Protein AF-A0A6J4MR80-F1 (afdb_monomer_lite)

Foldseek 3Di:
DCVLVVVLVVLVVVDDDPFKKKKKWAAQVLADPVLVVLLVVVDPDWDKWKWWKQWDWDDPPFTKIWIWIQTPVRDIFIKIKTWPDWDDPPQDRIIITMTGIDGDPVCVVVRVPGGIWMKMKTWDFDCPDPVRFTKIWIWMDTPNGGIITMTMGPDDPDSPCPSVVSVVVVQVSSCSSLVEPDRCGPVNVVVVVCQQDDDQPQDHLVVVRFADADFDFPVNVQVCQVCLVQKKKFFAFPAFKWKWWAFQQWTWIAGSVRDIYTFAGAPDGAQTWIFTFGDDPQETATAFTQDHNNHGPLQAFRVVRLVVVVVVVVRRHGPDPRYHYDHGDMDGDNFPLVVLVVVVVNVVVGRGFWMKMDGRRHGRRDHIYTAGQWQKWKWFQDLVRWTAAQVGDTDPWAEDDDPNPRGGIWIWTQDPLVRYTYTDGHCPVDPGTHHPVSVCCSHPRGDHSCQSVCAQVVLLVVLVLVVVLVVLVVLVQAQFEEEEEQCFLPPCLVSNLRYQAYEYEHQDPVRVVNNVVVHDPSRVVRYDYDNDHLLPDPLVPPPAAGAEYEAEANVQPDDPSSLVSVLCNLQPRHDQWHKYKYKYQAADDADDDPAWGWAAPDPFKIWIDGHNDPSHTDITGHDHVVVVQVSCVVSQKHWDDWAQQQPRSSHHPVSSVVSRRMIIIMITGDNPDDDPPPDD

pLDDT: mean 83.56, std 14.09, range [34.56, 98.44]

Radius of gyration: 38.75 Å; chains: 1; bounding box: 80×58×126 Å

Structure (mmCIF, N/CA/C/O backbone):
data_AF-A0A6J4MR80-F1
#
_entry.id   AF-A0A6J4MR80-F1
#
loop_
_atom_site.group_PDB
_atom_site.id
_atom_site.type_symbol
_atom_site.label_atom_id
_atom_site.label_alt_id
_atom_site.label_comp_id
_atom_site.label_asym_id
_atom_site.label_entity_id
_atom_site.label_seq_id
_atom_site.pdbx_PDB_ins_code
_atom_site.Cartn_x
_atom_site.Cartn_y
_atom_site.Cartn_z
_atom_site.occupancy
_atom_site.B_iso_or_equiv
_atom_site.auth_seq_id
_atom_site.auth_comp_id
_atom_site.auth_asym_id
_atom_site.auth_atom_id
_atom_site.pdbx_PDB_model_num
ATOM 1 N N . MET A 1 1 ? 37.448 -6.974 -33.961 1.00 43.88 1 MET A N 1
ATOM 2 C CA . MET A 1 1 ? 37.572 -6.321 -35.279 1.00 43.88 1 MET A CA 1
ATOM 3 C C . MET A 1 1 ? 38.840 -6.789 -35.969 1.00 43.88 1 MET A C 1
ATOM 5 O O . MET A 1 1 ? 38.703 -7.450 -36.985 1.00 43.88 1 MET A O 1
ATOM 9 N N . ASP A 1 2 ? 40.016 -6.611 -35.363 1.00 49.44 2 ASP A N 1
ATOM 10 C CA . ASP A 1 2 ? 41.302 -7.101 -35.902 1.00 49.44 2 ASP A CA 1
ATOM 11 C C . ASP A 1 2 ? 41.327 -8.609 -36.181 1.00 49.44 2 ASP A C 1
ATOM 13 O O . ASP A 1 2 ? 41.916 -9.046 -37.159 1.00 49.44 2 ASP A O 1
ATOM 17 N N . GLU A 1 3 ? 40.622 -9.414 -35.380 1.00 52.59 3 GLU A N 1
ATOM 18 C CA . GLU A 1 3 ? 40.513 -10.859 -35.613 1.00 52.59 3 GLU A CA 1
ATOM 19 C C . GLU A 1 3 ? 39.667 -11.195 -36.852 1.00 52.59 3 GLU A C 1
ATOM 21 O O . GLU A 1 3 ? 40.043 -12.067 -37.625 1.00 52.59 3 GLU A O 1
ATOM 26 N N . VAL A 1 4 ? 38.559 -10.483 -37.096 1.00 51.41 4 VAL A N 1
ATOM 27 C CA . VAL A 1 4 ? 37.705 -10.690 -38.285 1.00 51.41 4 VAL A CA 1
ATOM 28 C C . VAL A 1 4 ? 38.385 -10.143 -39.529 1.00 51.41 4 VAL A C 1
ATOM 30 O O . VAL A 1 4 ? 38.424 -10.826 -40.546 1.00 51.41 4 VAL A O 1
ATOM 33 N N . VAL A 1 5 ? 38.947 -8.937 -39.435 1.00 55.81 5 VAL A N 1
ATOM 34 C CA . VAL A 1 5 ? 39.712 -8.298 -40.509 1.00 55.81 5 VAL A CA 1
ATOM 35 C C . VAL A 1 5 ? 40.912 -9.167 -40.872 1.00 55.81 5 VAL A C 1
ATOM 37 O O . VAL A 1 5 ? 41.018 -9.595 -42.016 1.00 55.81 5 VAL A O 1
ATOM 40 N N . GLY A 1 6 ? 41.718 -9.555 -39.882 1.00 61.16 6 GLY A N 1
ATOM 41 C CA . GLY A 1 6 ? 42.862 -10.442 -40.066 1.00 61.16 6 GLY A CA 1
ATOM 42 C C . GLY A 1 6 ? 42.471 -11.835 -40.561 1.00 61.16 6 GLY A C 1
ATOM 43 O O . GLY A 1 6 ? 43.192 -12.423 -41.362 1.00 61.16 6 GLY A O 1
ATOM 44 N N . THR A 1 7 ? 41.307 -12.359 -40.166 1.00 59.69 7 THR A N 1
ATOM 45 C CA . THR A 1 7 ? 40.772 -13.612 -40.719 1.00 59.69 7 THR A CA 1
ATOM 46 C C . THR A 1 7 ? 40.407 -13.444 -42.188 1.00 59.69 7 THR A C 1
ATOM 48 O O . THR A 1 7 ? 40.854 -14.233 -43.012 1.00 59.69 7 THR A O 1
ATOM 51 N N . VAL A 1 8 ? 39.631 -12.422 -42.554 1.00 58.16 8 VAL A N 1
ATOM 52 C CA . VAL A 1 8 ? 39.236 -12.181 -43.948 1.00 58.16 8 VAL A CA 1
ATOM 53 C C . VAL A 1 8 ? 40.472 -11.944 -44.819 1.00 58.16 8 VAL A C 1
ATOM 55 O O . VAL A 1 8 ? 40.589 -12.568 -45.868 1.00 58.16 8 VAL A O 1
ATOM 58 N N . GLU A 1 9 ? 41.435 -11.138 -44.370 1.00 64.94 9 GLU A N 1
ATOM 59 C CA . GLU A 1 9 ? 42.712 -10.909 -45.062 1.00 64.94 9 GLU A CA 1
ATOM 60 C C . GLU A 1 9 ? 43.515 -12.204 -45.237 1.00 64.94 9 GLU A C 1
ATOM 62 O O . GLU A 1 9 ? 43.942 -12.530 -46.349 1.00 64.94 9 GLU A O 1
ATOM 67 N N . LYS A 1 10 ? 43.651 -13.001 -44.168 1.00 65.88 10 LYS A N 1
ATOM 68 C CA . LYS A 1 10 ? 44.294 -14.321 -44.207 1.00 65.88 10 LYS A CA 1
ATOM 69 C C . LYS A 1 10 ? 43.620 -15.238 -45.227 1.00 65.88 10 LYS A C 1
ATOM 71 O O . LYS A 1 10 ? 44.313 -15.900 -45.996 1.00 65.88 10 LYS A O 1
ATOM 76 N N . LEU A 1 11 ? 42.290 -15.274 -45.270 1.00 62.19 11 LEU A N 1
ATOM 77 C CA . LEU A 1 11 ? 41.544 -16.127 -46.198 1.00 62.19 11 LEU A CA 1
ATOM 78 C C . LEU A 1 11 ? 41.623 -15.639 -47.651 1.00 62.19 11 LEU A C 1
ATOM 80 O O . LEU A 1 11 ? 41.742 -16.456 -48.564 1.00 62.19 11 LEU A O 1
ATOM 84 N N . LEU A 1 12 ? 41.606 -14.324 -47.870 1.00 61.97 12 LEU A N 1
ATOM 85 C CA . LEU A 1 12 ? 41.727 -13.717 -49.195 1.00 61.97 12 LEU A CA 1
ATOM 86 C C . LEU A 1 12 ? 43.124 -13.898 -49.795 1.00 61.97 12 LEU A C 1
ATOM 88 O O . LEU A 1 12 ? 43.235 -14.167 -50.989 1.00 61.97 12 LEU A O 1
ATOM 92 N N . SER A 1 13 ? 44.177 -13.842 -48.972 1.00 64.25 13 SER A N 1
ATOM 93 C CA . SER A 1 13 ? 45.563 -14.063 -49.415 1.00 64.25 13 SER A CA 1
ATOM 94 C C . SER A 1 13 ? 45.820 -15.462 -50.004 1.00 64.25 13 SER A C 1
ATOM 96 O O . SER A 1 13 ? 46.806 -15.668 -50.708 1.00 64.25 13 SER A O 1
ATOM 98 N N . ALA A 1 14 ? 44.925 -16.425 -49.754 1.00 58.81 14 ALA A N 1
ATOM 99 C CA . ALA A 1 14 ? 45.050 -17.810 -50.201 1.00 58.81 14 ALA A CA 1
ATOM 100 C C . ALA A 1 14 ? 44.341 -18.118 -51.540 1.00 58.81 14 ALA A C 1
ATOM 102 O O . ALA A 1 14 ? 44.339 -19.276 -51.969 1.00 58.81 14 ALA A O 1
ATOM 103 N N . CYS A 1 15 ? 43.713 -17.131 -52.193 1.00 59.44 15 CYS A N 1
ATOM 104 C CA . CYS A 1 15 ? 42.754 -17.365 -53.281 1.00 59.44 15 CYS A CA 1
ATOM 105 C C . CYS A 1 15 ? 42.981 -16.445 -54.507 1.00 59.44 15 CYS A C 1
ATOM 107 O O . CYS A 1 15 ? 43.544 -15.362 -54.377 1.00 59.44 15 CYS A O 1
ATOM 109 N N . ARG A 1 16 ? 42.537 -16.858 -55.712 1.00 60.25 16 ARG A N 1
ATOM 110 C CA . ARG A 1 16 ? 42.601 -16.028 -56.940 1.00 60.25 16 ARG A CA 1
ATOM 111 C C . ARG A 1 16 ? 41.398 -15.071 -57.024 1.00 60.25 16 ARG A C 1
ATOM 113 O O . ARG A 1 16 ? 40.293 -15.561 -56.824 1.00 60.25 16 ARG A O 1
ATOM 120 N N . PRO A 1 17 ? 41.566 -13.768 -57.327 1.00 59.31 17 PRO A N 1
ATOM 121 C CA . PRO A 1 17 ? 40.565 -12.728 -57.032 1.00 59.31 17 PRO A CA 1
ATOM 122 C C . PRO A 1 17 ? 39.219 -12.864 -57.757 1.00 59.31 17 PRO A C 1
ATOM 124 O O . PRO A 1 17 ? 38.212 -12.378 -57.246 1.00 59.31 17 PRO A O 1
ATOM 127 N N . ASP A 1 18 ? 39.222 -13.522 -58.912 1.00 58.84 18 ASP A N 1
ATOM 128 C CA . ASP A 1 18 ? 38.226 -13.331 -59.972 1.00 58.84 18 ASP A CA 1
ATOM 129 C C . ASP A 1 18 ? 36.971 -14.217 -59.809 1.00 58.84 18 ASP A C 1
ATOM 131 O O . ASP A 1 18 ? 35.992 -14.041 -60.525 1.00 58.84 18 ASP A O 1
ATOM 135 N N . GLU A 1 19 ? 36.980 -15.165 -58.862 1.00 61.28 19 GLU A N 1
ATOM 136 C CA . GLU A 1 19 ? 35.900 -16.156 -58.664 1.00 61.28 19 GLU A CA 1
ATOM 137 C C . GLU A 1 19 ? 35.517 -16.354 -57.179 1.00 61.28 19 GLU A C 1
ATOM 139 O O . GLU A 1 19 ? 34.825 -17.309 -56.822 1.00 61.28 19 GLU A O 1
ATOM 144 N N . ILE A 1 20 ? 35.996 -15.487 -56.277 1.00 66.25 20 ILE A N 1
ATOM 145 C CA . ILE A 1 20 ? 35.790 -15.644 -54.828 1.00 66.25 20 ILE A CA 1
ATOM 146 C C . ILE A 1 20 ? 34.545 -14.893 -54.372 1.00 66.25 20 ILE A C 1
ATOM 148 O O . ILE A 1 20 ? 34.457 -13.673 -54.494 1.00 66.25 20 ILE A O 1
ATOM 152 N N . GLU A 1 21 ? 33.660 -15.617 -53.702 1.00 70.38 21 GLU A N 1
ATOM 153 C CA . GLU A 1 21 ? 32.557 -15.076 -52.924 1.00 70.38 21 GLU A CA 1
ATOM 154 C C . GLU A 1 21 ? 32.935 -15.081 -51.433 1.00 70.38 21 GLU A C 1
ATOM 156 O O . GLU A 1 21 ? 33.356 -16.107 -50.880 1.00 70.38 21 GLU A O 1
ATOM 161 N N . VAL A 1 22 ? 32.785 -13.932 -50.770 1.00 67.50 22 VAL A N 1
ATOM 162 C CA . VAL A 1 22 ? 32.904 -13.825 -49.310 1.00 67.50 22 VAL A CA 1
ATOM 163 C C . VAL A 1 22 ? 31.509 -13.595 -48.741 1.00 67.50 22 VAL A C 1
ATOM 165 O O . VAL A 1 22 ? 30.876 -12.580 -49.030 1.00 67.50 22 VAL A O 1
ATOM 168 N N . GLU A 1 23 ? 31.036 -14.539 -47.929 1.00 73.38 23 GLU A N 1
ATOM 169 C CA . GLU A 1 23 ? 29.718 -14.492 -47.295 1.00 73.38 23 GLU A CA 1
ATOM 170 C C . GLU A 1 23 ? 29.878 -14.498 -45.761 1.00 73.38 23 GLU A C 1
ATOM 172 O O . GLU A 1 23 ? 30.603 -15.314 -45.183 1.00 73.38 23 GLU A O 1
ATOM 177 N N . ALA A 1 24 ? 29.187 -13.597 -45.069 1.00 69.88 24 ALA A N 1
ATOM 178 C CA . ALA A 1 24 ? 29.045 -13.630 -43.619 1.00 69.88 24 ALA A CA 1
ATOM 179 C C . ALA A 1 24 ? 27.666 -14.199 -43.270 1.00 69.88 24 ALA A C 1
ATOM 181 O O . ALA A 1 24 ? 26.627 -13.621 -43.588 1.00 69.88 24 ALA A O 1
ATOM 182 N N . ARG A 1 25 ? 27.644 -15.362 -42.616 1.00 73.81 25 ARG A N 1
ATOM 183 C CA . ARG A 1 25 ? 26.408 -16.051 -42.228 1.00 73.81 25 ARG A CA 1
ATOM 184 C C . ARG A 1 25 ? 26.051 -15.759 -40.789 1.00 73.81 25 ARG A C 1
ATOM 186 O O . ARG A 1 25 ? 26.808 -16.139 -39.899 1.00 73.81 25 ARG A O 1
ATOM 193 N N . ILE A 1 26 ? 24.880 -15.186 -40.543 1.00 69.25 26 ILE A N 1
ATOM 194 C CA . ILE A 1 26 ? 24.413 -14.912 -39.180 1.00 69.25 26 ILE A CA 1
ATOM 195 C C . ILE A 1 26 ? 23.943 -16.220 -38.521 1.00 69.25 26 ILE A C 1
ATOM 197 O O . ILE A 1 26 ? 23.293 -17.069 -39.140 1.00 69.25 26 ILE A O 1
ATOM 201 N N . ARG A 1 27 ? 24.319 -16.427 -37.256 1.00 64.75 27 ARG A N 1
ATOM 202 C CA . ARG A 1 27 ? 24.007 -17.629 -36.477 1.00 64.75 27 ARG A CA 1
ATOM 203 C C . ARG A 1 27 ? 22.501 -17.713 -36.225 1.00 64.75 27 ARG A C 1
ATOM 205 O O . ARG A 1 27 ? 21.859 -16.744 -35.831 1.00 64.75 27 ARG A O 1
ATOM 212 N N . ARG A 1 28 ? 21.957 -18.927 -36.360 1.00 57.53 28 ARG A N 1
ATOM 213 C CA . ARG A 1 28 ? 20.517 -19.235 -36.235 1.00 57.53 28 ARG A CA 1
ATOM 214 C C . ARG A 1 28 ? 19.854 -18.724 -34.950 1.00 57.53 28 ARG A C 1
ATOM 216 O O . ARG A 1 28 ? 18.671 -18.426 -34.981 1.00 57.53 28 ARG A O 1
ATOM 223 N N . GLN A 1 29 ? 20.593 -18.618 -33.845 1.00 53.53 29 GLN A N 1
ATOM 224 C CA . GLN A 1 29 ? 20.058 -18.193 -32.543 1.00 53.53 29 GLN A CA 1
ATOM 225 C C . GLN A 1 29 ? 19.504 -16.756 -32.540 1.00 53.53 29 GLN A C 1
ATOM 227 O O . GLN A 1 29 ? 18.705 -16.436 -31.669 1.00 53.53 29 GLN A O 1
ATOM 232 N N . LEU A 1 30 ? 19.891 -15.916 -33.509 1.00 50.91 30 LEU A N 1
ATOM 233 C CA . LEU A 1 30 ? 19.404 -14.537 -33.649 1.00 50.91 30 LEU A CA 1
ATOM 234 C C . LEU A 1 30 ? 18.280 -14.368 -34.680 1.00 50.91 30 LEU A C 1
ATOM 236 O O . LEU A 1 30 ? 17.745 -13.276 -34.836 1.00 50.91 30 LEU A O 1
ATOM 240 N N . ILE A 1 31 ? 17.936 -15.419 -35.426 1.00 59.09 31 ILE A N 1
ATOM 241 C CA . ILE A 1 31 ? 17.051 -15.305 -36.586 1.00 59.09 31 ILE A CA 1
ATOM 242 C C . ILE A 1 31 ? 15.666 -15.824 -36.196 1.00 59.09 31 ILE A C 1
ATOM 244 O O . ILE A 1 31 ? 15.350 -16.998 -36.386 1.00 59.09 31 ILE A O 1
ATOM 248 N N . SER A 1 32 ? 14.839 -14.941 -35.631 1.00 62.91 32 SER A N 1
ATOM 249 C CA . SER A 1 32 ? 13.414 -15.213 -35.414 1.00 62.91 32 SER A CA 1
ATOM 250 C C . SER A 1 32 ? 12.581 -14.783 -36.628 1.00 62.91 32 SER A C 1
ATOM 252 O O . SER A 1 32 ? 12.984 -13.907 -37.394 1.00 62.91 32 SER A O 1
ATOM 254 N N . ARG A 1 33 ? 11.385 -15.362 -36.804 1.00 65.31 33 ARG A N 1
ATOM 255 C CA . ARG A 1 33 ? 10.450 -14.934 -37.863 1.00 65.31 33 ARG A CA 1
ATOM 256 C C . ARG A 1 33 ? 10.108 -13.443 -37.755 1.00 65.31 33 ARG A C 1
ATOM 258 O O . ARG A 1 33 ? 10.021 -12.774 -38.777 1.00 65.31 33 ARG A O 1
ATOM 265 N N . HIS A 1 34 ? 9.953 -12.939 -36.531 1.00 63.25 34 HIS A N 1
ATOM 266 C CA . HIS A 1 34 ? 9.674 -11.530 -36.262 1.00 63.25 34 HIS A CA 1
ATOM 267 C C . HIS A 1 34 ? 10.860 -10.636 -36.657 1.00 63.25 34 HIS A C 1
ATOM 269 O O . HIS A 1 34 ? 10.690 -9.695 -37.423 1.00 63.25 34 HIS A O 1
ATOM 275 N N . SER A 1 35 ? 12.075 -11.007 -36.247 1.00 60.16 35 SER A N 1
ATOM 276 C CA . SER A 1 35 ? 13.326 -10.327 -36.613 1.00 60.16 35 SER A CA 1
ATOM 277 C C . SER A 1 35 ? 13.523 -10.223 -38.126 1.00 60.16 35 SER A C 1
ATOM 279 O O . SER A 1 35 ? 13.958 -9.198 -38.637 1.00 60.16 35 SER A O 1
ATOM 281 N N . VAL A 1 36 ? 13.186 -11.284 -38.864 1.00 67.00 36 VAL A N 1
ATOM 282 C CA . VAL A 1 36 ? 13.287 -11.295 -40.329 1.00 67.00 36 VAL A CA 1
ATOM 283 C C . VAL A 1 36 ? 12.242 -10.388 -40.976 1.00 67.00 36 VAL A C 1
ATOM 285 O O . VAL A 1 36 ? 12.546 -9.731 -41.965 1.00 67.00 36 VAL A O 1
ATOM 288 N N . GLN A 1 37 ? 11.027 -10.321 -40.430 1.00 69.62 37 GLN A N 1
ATOM 289 C CA . GLN A 1 37 ? 10.005 -9.392 -40.918 1.00 69.62 37 GLN A CA 1
ATOM 290 C C . GLN A 1 37 ? 10.412 -7.935 -40.693 1.00 69.62 37 GLN A C 1
ATOM 292 O O . GLN A 1 37 ? 10.222 -7.124 -41.594 1.00 69.62 37 GLN A O 1
ATOM 297 N N . LEU A 1 38 ? 11.026 -7.626 -39.546 1.00 64.88 38 LEU A N 1
ATOM 298 C CA . LEU A 1 38 ? 11.622 -6.313 -39.291 1.00 64.88 38 LEU A CA 1
ATOM 299 C C . LEU A 1 38 ? 12.749 -6.018 -40.284 1.00 64.88 38 LEU A C 1
ATOM 301 O O . LEU A 1 38 ? 12.765 -4.945 -40.870 1.00 64.88 38 LEU A O 1
ATOM 305 N N . LEU A 1 39 ? 13.628 -6.989 -40.558 1.00 68.88 39 LEU A N 1
ATOM 306 C CA . LEU A 1 39 ? 14.696 -6.835 -41.550 1.00 68.88 39 LEU A CA 1
ATOM 307 C C . LEU A 1 39 ? 14.170 -6.563 -42.959 1.00 68.88 39 LEU A C 1
ATOM 309 O O . LEU A 1 39 ? 14.688 -5.692 -43.646 1.00 68.88 39 LEU A O 1
ATOM 313 N N . ILE A 1 40 ? 13.142 -7.288 -43.390 1.00 74.50 40 ILE A N 1
ATOM 314 C CA . ILE A 1 40 ? 12.524 -7.061 -44.698 1.00 74.50 40 ILE A CA 1
ATOM 315 C C . ILE A 1 40 ? 11.824 -5.693 -44.724 1.00 74.50 40 ILE A C 1
ATOM 317 O O . ILE A 1 40 ? 11.925 -4.994 -45.724 1.00 74.50 40 ILE A O 1
ATOM 321 N N . GLY A 1 41 ? 11.160 -5.289 -43.636 1.00 67.62 41 GLY A N 1
ATOM 322 C CA . GLY A 1 41 ? 10.451 -4.009 -43.540 1.00 67.62 41 GLY A CA 1
ATOM 323 C C . GLY A 1 41 ? 11.350 -2.777 -43.388 1.00 67.62 41 GLY A C 1
ATOM 324 O O . GLY A 1 41 ? 10.974 -1.705 -43.845 1.00 67.62 41 GLY A O 1
ATOM 325 N N . ALA A 1 42 ? 12.540 -2.915 -42.798 1.00 62.56 42 ALA A N 1
ATOM 326 C CA . ALA A 1 42 ? 13.495 -1.817 -42.597 1.00 62.56 42 ALA A CA 1
ATOM 327 C C . ALA A 1 42 ? 14.157 -1.334 -43.899 1.00 62.56 42 ALA A C 1
ATOM 329 O O . ALA A 1 42 ? 14.865 -0.328 -43.917 1.00 62.56 42 ALA A O 1
ATOM 330 N N . PHE A 1 43 ? 13.967 -2.076 -44.987 1.00 63.59 43 PHE A N 1
ATOM 331 C CA . PHE A 1 43 ? 14.646 -1.867 -46.248 1.00 63.59 43 PHE A CA 1
ATOM 332 C C . PHE A 1 43 ? 13.633 -1.928 -47.406 1.00 63.59 43 PHE A C 1
ATOM 334 O O . PHE A 1 43 ? 13.078 -2.982 -47.679 1.00 63.59 43 PHE A O 1
ATOM 341 N N . ASP A 1 44 ? 13.458 -0.836 -48.155 1.00 63.97 44 ASP A N 1
ATOM 342 C CA . ASP A 1 44 ? 12.726 -0.839 -49.436 1.00 63.97 44 ASP A CA 1
ATOM 343 C C . ASP A 1 44 ? 13.427 -1.664 -50.552 1.00 63.97 44 ASP A C 1
ATOM 345 O O . ASP A 1 44 ? 14.598 -2.034 -50.432 1.00 63.97 44 ASP A O 1
ATOM 349 N N . ASP A 1 45 ? 12.728 -1.947 -51.658 1.00 74.25 45 ASP A N 1
ATOM 350 C CA . ASP A 1 45 ? 13.284 -2.493 -52.917 1.00 74.25 45 ASP A CA 1
ATOM 351 C C . ASP A 1 45 ? 13.943 -3.892 -52.869 1.00 74.25 45 ASP A C 1
ATOM 353 O O . ASP A 1 45 ? 14.942 -4.166 -53.543 1.00 74.25 45 ASP A O 1
ATOM 357 N N . TRP A 1 46 ? 13.375 -4.835 -52.114 1.00 79.75 46 TRP A N 1
ATOM 358 C CA . TRP A 1 46 ? 13.814 -6.236 -52.172 1.00 79.75 46 TRP A CA 1
ATOM 359 C C . TRP A 1 46 ? 13.461 -6.903 -53.506 1.00 79.75 46 TRP A C 1
ATOM 361 O O . TRP A 1 46 ? 12.296 -6.968 -53.903 1.00 79.75 46 TRP A O 1
ATOM 371 N N . LYS A 1 47 ? 14.451 -7.532 -54.149 1.00 84.25 47 LYS A N 1
ATOM 372 C CA . LYS A 1 47 ? 14.206 -8.489 -55.230 1.00 84.25 47 LYS A CA 1
ATOM 373 C C . LYS A 1 47 ? 13.858 -9.843 -54.623 1.00 84.25 47 LYS A C 1
ATOM 375 O O . LYS A 1 47 ? 14.699 -10.492 -54.001 1.00 84.25 47 LYS A O 1
ATOM 380 N N . ILE A 1 48 ? 12.619 -10.275 -54.827 1.00 86.50 48 ILE A N 1
ATOM 381 C CA . ILE A 1 48 ? 12.136 -11.580 -54.374 1.00 86.50 48 ILE A CA 1
ATOM 382 C C . ILE A 1 48 ? 12.323 -12.581 -55.510 1.00 86.50 48 ILE A C 1
ATOM 384 O O . ILE A 1 48 ? 11.975 -12.314 -56.658 1.00 86.50 48 ILE A O 1
ATOM 388 N N . THR A 1 49 ? 12.918 -13.730 -55.215 1.00 85.81 49 THR A N 1
ATOM 389 C CA . THR A 1 49 ? 13.056 -14.827 -56.175 1.00 85.81 49 THR A CA 1
ATOM 390 C C . THR A 1 49 ? 12.676 -16.131 -55.497 1.00 85.81 49 THR A C 1
ATOM 392 O O . THR A 1 49 ? 13.273 -16.513 -54.487 1.00 85.81 49 THR A O 1
ATOM 395 N N . THR A 1 50 ? 11.695 -16.818 -56.069 1.00 86.69 50 THR A N 1
ATOM 396 C CA . THR A 1 50 ? 11.277 -18.150 -55.635 1.00 86.69 50 THR A CA 1
ATOM 397 C C . THR A 1 50 ? 11.819 -19.178 -56.616 1.00 86.69 50 THR A C 1
ATOM 399 O O . THR A 1 50 ? 11.798 -18.971 -57.829 1.00 86.69 50 THR A O 1
ATOM 402 N N . TYR A 1 51 ? 12.359 -20.274 -56.094 1.00 90.56 51 TYR A N 1
ATOM 403 C CA . TYR A 1 51 ? 12.867 -21.367 -56.914 1.00 90.56 51 TYR A CA 1
ATOM 404 C C . TYR A 1 51 ? 12.809 -22.698 -56.170 1.00 90.56 51 TYR A C 1
ATOM 406 O O . TYR A 1 51 ? 12.803 -22.769 -54.938 1.00 90.56 51 TYR A O 1
ATOM 414 N N . SER A 1 52 ? 12.793 -23.772 -56.948 1.00 89.50 52 SER A N 1
ATOM 415 C CA . SER A 1 52 ? 12.954 -25.138 -56.466 1.00 89.50 52 SER A CA 1
ATOM 416 C C . SER A 1 52 ? 14.442 -25.496 -56.475 1.00 89.50 52 SER A C 1
ATOM 418 O O . SER A 1 52 ? 15.056 -25.523 -57.541 1.00 89.50 52 SER A O 1
ATOM 420 N N . GLU A 1 53 ? 15.032 -25.784 -55.311 1.00 90.81 53 GLU A N 1
ATOM 421 C CA . GLU A 1 53 ? 16.440 -26.189 -55.177 1.00 90.81 53 GLU A CA 1
ATOM 422 C C . GLU A 1 53 ? 16.563 -27.685 -54.862 1.00 90.81 53 GLU A C 1
ATOM 424 O O . GLU A 1 53 ? 16.006 -28.175 -53.884 1.00 90.81 53 GLU A O 1
ATOM 429 N N . LYS A 1 54 ? 17.375 -28.411 -55.633 1.00 91.50 54 LYS A N 1
ATOM 430 C CA . LYS A 1 54 ? 17.884 -29.743 -55.275 1.00 91.50 54 LYS A CA 1
ATOM 431 C C . LYS A 1 54 ? 19.317 -29.610 -54.779 1.00 91.50 54 LYS A C 1
ATOM 433 O O . LYS A 1 54 ? 20.144 -29.000 -55.457 1.00 91.50 54 LYS A O 1
ATOM 438 N N . ARG A 1 55 ? 19.644 -30.198 -53.622 1.00 89.44 55 ARG A N 1
ATOM 439 C CA . ARG A 1 55 ? 20.960 -30.037 -52.978 1.00 89.44 55 ARG A CA 1
ATOM 440 C C . ARG A 1 55 ? 21.633 -31.369 -52.656 1.00 89.44 55 ARG A C 1
ATOM 442 O O . ARG A 1 55 ? 21.074 -32.198 -51.948 1.00 89.44 55 ARG A O 1
ATOM 449 N N . LYS A 1 56 ? 22.899 -31.520 -53.056 1.00 89.56 56 LYS A N 1
ATOM 450 C CA . LYS A 1 56 ? 23.751 -32.664 -52.685 1.00 89.56 56 LYS A CA 1
ATOM 451 C C . LYS A 1 56 ? 25.103 -32.190 -52.164 1.00 89.56 56 LYS A C 1
ATOM 453 O O . LYS A 1 56 ? 25.763 -31.370 -52.792 1.00 89.56 56 LYS A O 1
ATOM 458 N N . ILE A 1 57 ? 25.534 -32.714 -51.018 1.00 86.50 57 ILE A N 1
ATOM 459 C CA . ILE A 1 57 ? 26.822 -32.364 -50.400 1.00 86.50 57 ILE A CA 1
ATOM 460 C C . ILE A 1 57 ? 27.810 -33.510 -50.633 1.00 86.50 57 ILE A C 1
ATOM 462 O O . ILE A 1 57 ? 27.538 -34.642 -50.238 1.00 86.50 57 ILE A O 1
ATOM 466 N N . SER A 1 58 ? 28.965 -33.216 -51.231 1.00 83.62 58 SER A N 1
ATOM 467 C CA . SER A 1 58 ? 30.090 -34.152 -51.320 1.00 83.62 58 SER A CA 1
ATOM 468 C C . SER A 1 58 ? 31.123 -33.860 -50.235 1.00 83.62 58 SER A C 1
ATOM 470 O O . SER A 1 58 ? 31.403 -32.702 -49.920 1.00 83.62 58 SER A O 1
ATOM 472 N N . LYS A 1 59 ? 31.683 -34.928 -49.656 1.00 75.12 59 LYS A N 1
ATOM 473 C CA . LYS A 1 59 ? 32.718 -34.867 -48.612 1.00 75.12 59 LYS A CA 1
ATOM 474 C C . LYS A 1 59 ? 34.112 -35.297 -49.100 1.00 75.12 59 LYS A C 1
ATOM 476 O O . LYS A 1 59 ? 35.018 -35.381 -48.283 1.00 75.12 59 LYS A O 1
ATOM 481 N N . HIS A 1 60 ? 34.302 -35.612 -50.385 1.00 63.62 60 HIS A N 1
ATOM 482 C CA . HIS A 1 60 ? 35.612 -36.043 -50.899 1.00 63.62 60 HIS A CA 1
ATOM 483 C C . HIS A 1 60 ? 36.528 -34.840 -51.191 1.00 63.62 60 HIS A C 1
ATOM 485 O O . HIS A 1 60 ? 36.171 -33.969 -51.979 1.00 63.62 60 HIS A O 1
ATOM 491 N N . ASN A 1 61 ? 37.712 -34.814 -50.563 1.00 54.50 61 ASN A N 1
ATOM 492 C CA . ASN A 1 61 ? 38.791 -33.808 -50.639 1.00 54.50 61 ASN A CA 1
ATOM 493 C C . ASN A 1 61 ? 38.456 -32.362 -50.204 1.00 54.50 61 ASN A C 1
ATOM 495 O O . ASN A 1 61 ? 39.266 -31.759 -49.504 1.00 54.50 61 ASN A O 1
ATOM 499 N N . ARG A 1 62 ? 37.287 -31.804 -50.551 1.00 65.50 62 ARG A N 1
ATOM 500 C CA . ARG A 1 62 ? 36.754 -30.515 -50.053 1.00 65.50 62 ARG A CA 1
ATOM 501 C C . ARG A 1 62 ? 35.228 -30.588 -49.944 1.00 65.50 62 ARG A C 1
ATOM 503 O O . ARG A 1 62 ? 34.583 -31.303 -50.707 1.00 65.50 62 ARG A O 1
ATOM 510 N N . LYS A 1 63 ? 34.628 -29.860 -48.993 1.00 75.88 63 LYS A N 1
ATOM 511 C CA . LYS A 1 63 ? 33.164 -29.822 -48.837 1.00 75.88 63 LYS A CA 1
ATOM 512 C C . LYS A 1 63 ? 32.552 -29.000 -49.976 1.00 75.88 63 LYS A C 1
ATOM 514 O O . LYS A 1 63 ? 32.525 -27.772 -49.917 1.00 75.88 63 LYS A O 1
ATOM 519 N N . CYS A 1 64 ? 32.050 -29.693 -50.992 1.00 82.62 64 CYS A N 1
ATOM 520 C CA . CYS A 1 64 ? 31.357 -29.096 -52.130 1.00 82.62 64 CYS A CA 1
ATOM 521 C C . CYS A 1 64 ? 29.849 -29.307 -51.994 1.00 82.62 64 CYS A C 1
ATOM 523 O O . CYS A 1 64 ? 29.389 -30.405 -51.670 1.00 82.62 64 CYS A O 1
ATOM 525 N N . THR A 1 65 ? 29.078 -28.253 -52.240 1.00 87.00 65 THR A N 1
ATOM 526 C CA . THR A 1 65 ? 27.616 -28.299 -52.277 1.00 87.00 65 THR A CA 1
ATOM 527 C C . THR A 1 65 ? 27.163 -28.104 -53.713 1.00 87.00 65 THR A C 1
ATOM 529 O O . THR A 1 65 ? 27.283 -27.011 -54.254 1.00 87.00 65 THR A O 1
ATOM 532 N N . TYR A 1 66 ? 26.627 -29.157 -54.314 1.00 88.50 66 TYR A N 1
ATOM 533 C CA . TYR A 1 66 ? 26.001 -29.095 -55.628 1.00 88.50 66 TYR A CA 1
ATOM 534 C C . TYR A 1 66 ? 24.549 -28.669 -55.465 1.00 88.50 66 TYR A C 1
ATOM 536 O O . TYR A 1 66 ? 23.842 -29.202 -54.600 1.00 88.50 66 TYR A O 1
ATOM 544 N N . ARG A 1 67 ? 24.121 -27.706 -56.278 1.00 90.38 67 ARG A N 1
ATOM 545 C CA . ARG A 1 67 ? 22.765 -27.162 -56.278 1.00 90.38 67 ARG A CA 1
ATOM 546 C C . ARG A 1 67 ? 22.240 -27.160 -57.707 1.00 90.38 67 ARG A C 1
ATOM 548 O O . ARG A 1 67 ? 22.953 -26.747 -58.614 1.00 90.38 67 ARG A O 1
ATOM 555 N N . SER A 1 68 ? 21.017 -27.634 -57.896 1.00 91.44 68 SER A N 1
ATOM 556 C CA . SER A 1 68 ? 20.248 -27.429 -59.124 1.00 91.44 68 SER A CA 1
ATOM 557 C C . SER A 1 68 ? 19.055 -26.570 -58.749 1.00 91.44 68 SER A C 1
ATOM 559 O O . SER A 1 68 ? 18.304 -26.951 -57.849 1.00 91.44 68 SER A O 1
ATOM 561 N N . ARG A 1 69 ? 18.933 -25.394 -59.360 1.00 92.44 69 ARG A N 1
ATOM 562 C CA . ARG A 1 69 ? 17.848 -24.446 -59.102 1.00 92.44 69 ARG A CA 1
ATOM 563 C C . ARG A 1 69 ? 16.981 -24.358 -60.343 1.00 92.44 69 ARG A C 1
ATOM 565 O O . ARG A 1 69 ? 17.513 -24.229 -61.440 1.00 92.44 69 ARG A O 1
ATOM 572 N N . VAL A 1 70 ? 15.670 -24.438 -60.156 1.00 90.69 70 VAL A N 1
ATOM 573 C CA . VAL A 1 70 ? 14.668 -24.222 -61.203 1.00 90.69 70 VAL A CA 1
ATOM 574 C C . VAL A 1 70 ? 13.819 -23.032 -60.780 1.00 90.69 70 VAL A C 1
ATOM 576 O O . VAL A 1 70 ? 13.159 -23.091 -59.739 1.00 90.69 70 VAL A O 1
ATOM 579 N N . PHE A 1 71 ? 13.896 -21.952 -61.548 1.00 89.81 71 PHE A N 1
ATOM 580 C CA . PHE A 1 71 ? 13.204 -20.694 -61.285 1.00 89.81 71 PHE A CA 1
ATOM 581 C C . PHE A 1 71 ? 11.775 -20.723 -61.843 1.00 89.81 71 PHE A C 1
ATOM 583 O O . PHE A 1 71 ? 11.429 -21.575 -62.662 1.00 89.81 71 PHE A O 1
ATOM 590 N N . GLU A 1 72 ? 10.931 -19.790 -61.398 1.00 86.38 72 GLU A N 1
ATOM 591 C CA . GLU A 1 72 ? 9.527 -19.703 -61.836 1.00 86.38 72 GLU A CA 1
ATOM 592 C C . GLU A 1 72 ? 9.368 -19.449 -63.343 1.00 86.38 72 GLU A C 1
ATOM 594 O O . GLU A 1 72 ? 8.387 -19.890 -63.937 1.00 86.38 72 GLU A O 1
ATOM 599 N N . ASP A 1 73 ? 10.344 -18.797 -63.979 1.00 86.38 73 ASP A N 1
ATOM 600 C CA . ASP A 1 73 ? 10.368 -18.559 -65.428 1.00 86.38 73 ASP A CA 1
ATOM 601 C C . ASP A 1 73 ? 10.782 -19.800 -66.249 1.00 86.38 73 ASP A C 1
ATOM 603 O O . ASP A 1 73 ? 10.884 -19.738 -67.475 1.00 86.38 73 ASP A O 1
ATOM 607 N N . GLY A 1 74 ? 11.013 -20.935 -65.581 1.00 85.62 74 GLY A N 1
ATOM 608 C CA . GLY A 1 74 ? 11.423 -22.196 -66.191 1.00 85.62 74 GLY A CA 1
ATOM 609 C C . GLY A 1 74 ? 12.917 -22.290 -66.493 1.00 85.62 74 GLY A C 1
ATOM 610 O O . GLY A 1 74 ? 13.371 -23.342 -66.951 1.00 85.62 74 GLY A O 1
ATOM 611 N N . THR A 1 75 ? 13.703 -21.242 -66.227 1.00 91.00 75 THR A N 1
ATOM 612 C CA . THR A 1 75 ? 15.161 -21.325 -66.337 1.00 91.00 75 THR A CA 1
ATOM 613 C C . THR A 1 75 ? 15.727 -22.214 -65.232 1.00 91.00 75 THR A C 1
ATOM 615 O O . THR A 1 75 ? 15.170 -22.338 -64.137 1.00 91.00 75 THR A O 1
ATOM 618 N N . SER A 1 76 ? 16.845 -22.881 -65.523 1.00 89.25 76 SER A N 1
ATOM 619 C CA . SER A 1 76 ? 17.511 -23.740 -64.550 1.00 89.25 76 SER A CA 1
ATOM 620 C C . SER A 1 76 ? 19.018 -23.579 -64.595 1.00 89.25 76 SER A C 1
ATOM 622 O O . SER A 1 76 ? 19.598 -23.503 -65.678 1.00 89.25 76 SER A O 1
ATOM 624 N N . GLU A 1 77 ? 19.650 -23.631 -63.430 1.00 92.06 77 GLU A N 1
ATOM 625 C CA . GLU A 1 77 ? 21.104 -23.643 -63.301 1.00 92.06 77 GLU A CA 1
ATOM 626 C C . GLU A 1 77 ? 21.571 -24.808 -62.431 1.00 92.06 77 GLU A C 1
ATOM 628 O O . GLU A 1 77 ? 20.918 -25.192 -61.457 1.00 92.06 77 GLU A O 1
ATOM 633 N N . THR A 1 78 ? 22.734 -25.360 -62.770 1.00 90.00 78 THR A N 1
ATOM 634 C CA . THR A 1 78 ? 23.432 -26.345 -61.943 1.00 90.00 78 THR A CA 1
ATOM 635 C C . THR A 1 78 ? 24.769 -25.756 -61.534 1.00 90.00 78 THR A C 1
ATOM 637 O O . THR A 1 78 ? 25.624 -25.516 -62.386 1.00 90.00 78 THR A O 1
ATOM 640 N N . ILE A 1 79 ? 24.972 -25.552 -60.236 1.00 90.56 79 ILE A N 1
ATOM 641 C CA . ILE A 1 79 ? 26.184 -24.939 -59.689 1.00 90.56 79 ILE A CA 1
ATOM 642 C C . ILE A 1 79 ? 26.834 -25.830 -58.631 1.00 90.56 79 ILE A C 1
ATOM 644 O O . ILE A 1 79 ? 26.184 -26.642 -57.965 1.00 90.56 79 ILE A O 1
ATOM 648 N N . CYS A 1 80 ? 28.137 -25.660 -58.450 1.00 86.50 80 CYS A N 1
ATOM 649 C CA . CYS A 1 80 ? 28.898 -26.214 -57.343 1.00 86.50 80 CYS A CA 1
ATOM 650 C C . CYS A 1 80 ? 29.447 -25.071 -56.492 1.00 86.50 80 CYS A C 1
ATOM 652 O O . CYS A 1 80 ? 30.306 -24.329 -56.954 1.00 86.50 80 CYS A O 1
ATOM 654 N N . LYS A 1 81 ? 28.986 -24.975 -55.238 1.00 86.19 81 LYS A N 1
ATOM 655 C CA . LYS A 1 81 ? 29.563 -24.091 -54.218 1.00 86.19 81 LYS A CA 1
ATOM 656 C C . LYS A 1 81 ? 30.628 -24.855 -53.438 1.00 86.19 81 LYS A C 1
ATOM 658 O O . LYS A 1 81 ? 30.310 -25.754 -52.649 1.00 86.19 81 LYS A O 1
ATOM 663 N N . SER A 1 82 ? 31.890 -24.520 -53.659 1.00 81.38 82 SER A N 1
ATOM 664 C CA . SER A 1 82 ? 33.038 -25.101 -52.966 1.00 81.38 82 SER A CA 1
ATOM 665 C C . SER A 1 82 ? 33.456 -24.196 -51.814 1.00 81.38 82 SER A C 1
ATOM 667 O O . SER A 1 82 ? 33.875 -23.064 -52.033 1.00 81.38 82 SER A O 1
ATOM 669 N N . SER A 1 83 ? 33.358 -24.691 -50.577 1.00 81.06 83 SER A N 1
ATOM 670 C CA . SER A 1 83 ? 33.875 -23.961 -49.414 1.00 81.06 83 SER A CA 1
ATOM 671 C C . SER A 1 83 ? 35.402 -24.004 -49.452 1.00 81.06 83 SER A C 1
ATOM 673 O O . SER A 1 83 ? 35.982 -25.091 -49.422 1.00 81.06 83 SER A O 1
ATOM 675 N N . ILE A 1 84 ? 36.042 -22.839 -49.516 1.00 75.31 84 ILE A N 1
ATOM 676 C CA . ILE A 1 84 ? 37.498 -22.719 -49.409 1.00 75.31 84 ILE A CA 1
ATOM 677 C C . ILE A 1 84 ? 37.892 -22.730 -47.937 1.00 75.31 84 ILE A C 1
ATOM 679 O O . ILE A 1 84 ? 38.738 -23.519 -47.527 1.00 75.31 84 ILE A O 1
ATOM 683 N N . SER A 1 85 ? 37.235 -21.883 -47.145 1.00 72.81 85 SER A N 1
ATOM 684 C CA . SER A 1 85 ? 37.456 -21.793 -45.709 1.00 72.81 85 SER A CA 1
ATOM 685 C C . SER A 1 85 ? 36.187 -21.377 -44.974 1.00 72.81 85 SER A C 1
ATOM 687 O O . SER A 1 85 ? 35.246 -20.835 -45.562 1.00 72.81 85 SER A O 1
ATOM 689 N N . LYS A 1 86 ? 36.170 -21.674 -43.680 1.00 77.06 86 LYS A N 1
ATOM 690 C CA . LYS A 1 86 ? 35.156 -21.253 -42.728 1.00 77.06 86 LYS A CA 1
ATOM 691 C C . LYS A 1 86 ? 35.873 -20.937 -41.428 1.00 77.06 86 LYS A C 1
ATOM 693 O O . LYS A 1 86 ? 36.462 -21.847 -40.852 1.00 77.06 86 LYS A O 1
ATOM 698 N N . GLU A 1 87 ? 35.726 -19.710 -40.953 1.00 73.69 87 GLU A N 1
ATOM 699 C CA . GLU A 1 87 ? 36.143 -19.348 -39.604 1.00 73.69 87 GLU A CA 1
ATOM 700 C C . GLU A 1 87 ? 34.899 -18.986 -38.792 1.00 73.69 87 GLU A C 1
ATOM 702 O O . GLU A 1 87 ? 34.076 -18.156 -39.201 1.00 73.69 87 GLU A O 1
ATOM 707 N N . ASP A 1 88 ? 34.740 -19.640 -37.645 1.00 68.25 88 ASP A N 1
ATOM 708 C CA . ASP A 1 88 ? 33.789 -19.188 -36.643 1.00 68.25 88 ASP A CA 1
ATOM 709 C C . ASP A 1 88 ? 34.454 -18.043 -35.882 1.00 68.25 88 ASP A C 1
ATOM 711 O O . ASP A 1 88 ? 35.472 -18.226 -35.223 1.00 68.25 88 ASP A O 1
ATOM 715 N N . VAL A 1 89 ? 33.890 -16.845 -35.991 1.00 66.12 89 VAL A N 1
ATOM 716 C CA . VAL A 1 89 ? 34.393 -15.700 -35.237 1.00 66.12 89 VAL A CA 1
ATOM 717 C C . VAL A 1 89 ? 33.930 -15.888 -33.795 1.00 66.12 89 VAL A C 1
ATOM 719 O O . VAL A 1 89 ? 32.725 -15.893 -33.531 1.00 66.12 89 VAL A O 1
ATOM 722 N N . ASN A 1 90 ? 34.871 -16.115 -32.874 1.00 48.22 90 ASN A N 1
ATOM 723 C CA . ASN A 1 90 ? 34.569 -16.585 -31.516 1.00 48.22 90 ASN A CA 1
ATOM 724 C C . ASN A 1 90 ? 33.712 -15.602 -30.697 1.00 48.22 90 ASN A C 1
ATOM 726 O O . ASN A 1 90 ? 32.960 -16.050 -29.833 1.00 48.22 90 ASN A O 1
ATOM 730 N N . ASP A 1 91 ? 33.699 -14.320 -31.078 1.00 51.09 91 ASP A N 1
ATOM 731 C CA . ASP A 1 91 ? 32.913 -13.267 -30.423 1.00 51.09 91 ASP A CA 1
ATOM 732 C C . ASP A 1 91 ? 31.815 -12.632 -31.306 1.00 51.09 91 ASP A C 1
ATOM 734 O O . ASP A 1 91 ? 31.027 -11.823 -30.813 1.00 51.09 91 ASP A O 1
ATOM 738 N N . ALA A 1 92 ? 31.715 -12.983 -32.597 1.00 53.94 92 ALA A N 1
ATOM 739 C CA . ALA A 1 92 ? 30.673 -12.447 -33.478 1.00 53.94 92 ALA A CA 1
ATOM 740 C C . ALA A 1 92 ? 29.555 -13.467 -33.699 1.00 53.94 92 ALA A C 1
ATOM 742 O O . ALA A 1 92 ? 29.766 -14.677 -33.820 1.00 53.94 92 ALA A O 1
ATOM 743 N N . TRP A 1 93 ? 28.326 -12.973 -33.813 1.00 62.31 93 TRP A N 1
ATOM 744 C CA . TRP A 1 93 ? 27.151 -13.798 -34.080 1.00 62.31 93 TRP A CA 1
ATOM 745 C C . TRP A 1 93 ? 27.080 -14.312 -35.518 1.00 62.31 93 TRP A C 1
ATOM 747 O O . TRP A 1 93 ? 26.007 -14.683 -35.985 1.00 62.31 93 TRP A O 1
ATOM 757 N N . CYS A 1 94 ? 28.200 -14.345 -36.231 1.00 64.69 94 CYS A N 1
ATOM 758 C CA . CYS A 1 94 ? 28.293 -14.802 -37.600 1.00 64.69 94 CYS A CA 1
ATOM 759 C C . CYS A 1 94 ? 29.454 -15.789 -37.785 1.00 64.69 94 CYS A C 1
ATOM 761 O O . CYS A 1 94 ? 30.366 -15.892 -36.964 1.00 64.69 94 CYS A O 1
ATOM 763 N N . ALA A 1 95 ? 29.384 -16.563 -38.860 1.00 70.81 95 ALA A N 1
ATOM 764 C CA . ALA A 1 95 ? 30.496 -17.334 -39.387 1.00 70.81 95 ALA A CA 1
ATOM 765 C C . ALA A 1 95 ? 30.881 -16.728 -40.733 1.00 70.81 95 ALA A C 1
ATOM 767 O O . ALA A 1 95 ? 30.009 -16.519 -41.581 1.00 70.81 95 ALA A O 1
ATOM 768 N N . VAL A 1 96 ? 32.170 -16.463 -40.934 1.00 69.94 96 VAL A N 1
ATOM 769 C CA . VAL A 1 96 ? 32.661 -15.982 -42.225 1.00 69.94 96 VAL A CA 1
ATOM 770 C C . VAL A 1 96 ? 33.010 -17.194 -43.069 1.00 69.94 96 VAL A C 1
ATOM 772 O O . VAL A 1 96 ? 33.784 -18.068 -42.671 1.00 69.94 96 VAL A O 1
ATOM 775 N N . HIS A 1 97 ? 32.398 -17.257 -44.239 1.00 74.62 97 HIS A N 1
ATOM 776 C CA . HIS A 1 97 ? 32.601 -18.302 -45.217 1.00 74.62 97 HIS A CA 1
ATOM 777 C C . HIS A 1 97 ? 33.213 -17.687 -46.472 1.00 74.62 97 HIS A C 1
ATOM 779 O O . HIS A 1 97 ? 32.744 -16.678 -46.990 1.00 74.62 97 HIS A O 1
ATOM 785 N N . VAL A 1 98 ? 34.266 -18.329 -46.965 1.00 72.75 98 VAL A N 1
ATOM 786 C CA . VAL A 1 98 ? 34.861 -17.997 -48.258 1.00 72.75 98 VAL A CA 1
ATOM 787 C C . VAL A 1 98 ? 34.623 -19.179 -49.176 1.00 72.75 98 VAL A C 1
ATOM 789 O O . VAL A 1 98 ? 34.984 -20.318 -48.848 1.00 72.75 98 VAL A O 1
ATOM 792 N N . SER A 1 99 ? 33.977 -18.928 -50.307 1.00 78.62 99 SER A N 1
ATOM 793 C CA . SER A 1 99 ? 33.561 -19.964 -51.246 1.00 78.62 99 SER A CA 1
ATOM 794 C C . SER A 1 99 ? 33.733 -19.536 -52.695 1.00 78.62 99 SER A C 1
ATOM 796 O O . SER A 1 99 ? 33.864 -18.359 -52.995 1.00 78.62 99 SER A O 1
ATOM 798 N N . VAL A 1 100 ? 33.726 -20.521 -53.587 1.00 78.69 100 VAL A N 1
ATOM 799 C CA . VAL A 1 100 ? 33.664 -20.323 -55.040 1.00 78.69 100 VAL A CA 1
ATOM 800 C C . VAL A 1 100 ? 32.408 -21.009 -55.545 1.00 78.69 100 VAL A C 1
ATOM 802 O O . VAL A 1 100 ? 32.151 -22.157 -55.163 1.00 78.69 100 VAL A O 1
ATOM 805 N N . GLU A 1 101 ? 31.640 -20.331 -56.391 1.00 82.50 101 GLU A N 1
ATOM 806 C CA . GLU A 1 101 ? 30.547 -20.933 -57.150 1.00 82.50 101 GLU A CA 1
ATOM 807 C C . GLU A 1 101 ? 30.982 -21.121 -58.606 1.00 82.50 101 GLU A C 1
ATOM 809 O O . GLU A 1 101 ? 31.448 -20.189 -59.250 1.00 82.50 101 GLU A O 1
ATOM 814 N N . ALA A 1 102 ? 30.840 -22.342 -59.126 1.00 82.12 102 ALA A N 1
ATOM 815 C CA . ALA A 1 102 ? 31.157 -22.665 -60.515 1.00 82.12 102 ALA A CA 1
ATOM 816 C C . ALA A 1 102 ? 29.986 -23.403 -61.187 1.00 82.12 102 ALA A C 1
ATOM 818 O O . ALA A 1 102 ? 29.412 -24.311 -60.566 1.00 82.12 102 ALA A O 1
ATOM 819 N N . PRO A 1 103 ? 29.638 -23.086 -62.449 1.00 85.50 103 PRO A N 1
ATOM 820 C CA . PRO A 1 103 ? 28.664 -23.857 -63.216 1.00 85.50 103 PRO A CA 1
ATOM 821 C C . PRO A 1 103 ? 29.120 -25.312 -63.372 1.00 85.50 103 PRO A C 1
ATOM 823 O O . PRO A 1 103 ? 30.244 -25.582 -63.788 1.00 85.50 103 PRO A O 1
ATOM 826 N N . MET A 1 104 ? 28.242 -26.268 -63.065 1.00 86.25 104 MET A N 1
ATOM 827 C CA . MET A 1 104 ? 28.521 -27.707 -63.164 1.00 86.25 104 MET A CA 1
ATOM 828 C C . MET A 1 104 ? 27.355 -28.480 -63.807 1.00 86.25 104 MET A C 1
ATOM 830 O O . MET A 1 104 ? 26.751 -29.337 -63.153 1.00 86.25 104 MET A O 1
ATOM 834 N N . PRO A 1 105 ? 27.040 -28.246 -65.099 1.00 82.06 105 PRO A N 1
ATOM 835 C CA . PRO A 1 105 ? 25.910 -28.899 -65.775 1.00 82.06 105 PRO A CA 1
ATOM 836 C C . PRO A 1 105 ? 25.989 -30.433 -65.774 1.00 82.06 105 PRO A C 1
ATOM 838 O O . PRO A 1 105 ? 24.974 -31.126 -65.731 1.00 82.06 105 PRO A O 1
ATOM 841 N N . SER A 1 106 ? 27.206 -30.988 -65.760 1.00 83.62 106 SER A N 1
ATOM 842 C CA . SER A 1 106 ? 27.456 -32.436 -65.727 1.00 83.62 106 SER A CA 1
ATOM 843 C C . SER A 1 106 ? 26.881 -33.137 -64.488 1.00 83.62 106 SER A C 1
ATOM 845 O O . SER A 1 106 ? 26.672 -34.350 -64.514 1.00 83.62 106 SER A O 1
ATOM 847 N N . MET A 1 107 ? 26.579 -32.393 -63.418 1.00 84.94 107 MET A N 1
ATOM 848 C CA . MET A 1 107 ? 26.036 -32.927 -62.166 1.00 84.94 107 MET A CA 1
ATOM 849 C C . MET A 1 107 ? 24.507 -33.016 -62.131 1.00 84.94 107 MET A C 1
ATOM 851 O O . MET A 1 107 ? 23.972 -33.577 -61.172 1.00 84.94 107 MET A O 1
ATOM 855 N N . GLN A 1 108 ? 23.798 -32.530 -63.156 1.00 84.19 108 GLN A N 1
ATOM 856 C CA . GLN A 1 108 ? 22.331 -32.496 -63.167 1.00 84.19 108 GLN A CA 1
ATOM 857 C C . GLN A 1 108 ? 21.718 -33.891 -62.948 1.00 84.19 108 GLN A C 1
ATOM 859 O O . GLN A 1 108 ? 20.933 -34.075 -62.021 1.00 84.19 108 GLN A O 1
ATOM 864 N N . ARG A 1 109 ? 22.202 -34.913 -63.671 1.00 82.50 109 ARG A N 1
ATOM 865 C CA . ARG A 1 109 ? 21.741 -36.311 -63.515 1.00 82.50 109 ARG A CA 1
ATOM 866 C C . ARG A 1 109 ? 21.895 -36.850 -62.092 1.00 82.50 109 ARG A C 1
ATOM 868 O O . ARG A 1 109 ? 21.094 -37.659 -61.637 1.00 82.50 109 ARG A O 1
ATOM 875 N N . ALA A 1 110 ? 22.942 -36.428 -61.384 1.00 81.06 110 ALA A N 1
ATOM 876 C CA . ALA A 1 110 ? 23.206 -36.870 -60.017 1.00 81.06 110 ALA A CA 1
ATOM 877 C C . ALA A 1 110 ? 22.332 -36.149 -58.976 1.00 81.06 110 ALA A C 1
ATOM 879 O O . ALA A 1 110 ? 22.219 -36.638 -57.847 1.00 81.06 110 ALA A O 1
ATOM 880 N N . LEU A 1 111 ? 21.771 -34.993 -59.340 1.00 85.88 111 LEU A N 1
ATOM 881 C CA . LEU A 1 111 ? 20.826 -34.219 -58.541 1.00 85.88 111 LEU A CA 1
ATOM 882 C C . LEU A 1 111 ? 19.378 -34.601 -58.841 1.00 85.88 111 LEU A C 1
ATOM 884 O O . LEU A 1 111 ? 18.548 -34.439 -57.960 1.00 85.88 111 LEU A O 1
ATOM 888 N N . ASP A 1 112 ? 19.070 -35.158 -60.014 1.00 85.75 112 ASP A N 1
ATOM 889 C CA . ASP A 1 112 ? 17.698 -35.531 -60.382 1.00 85.75 112 ASP A CA 1
ATOM 890 C C . ASP A 1 112 ? 17.049 -36.511 -59.392 1.00 85.75 112 ASP A C 1
ATOM 892 O O . ASP A 1 112 ? 15.852 -36.399 -59.141 1.00 85.75 112 ASP A O 1
ATOM 896 N N . ALA A 1 113 ? 17.855 -37.373 -58.761 1.00 84.44 113 ALA A N 1
ATOM 897 C CA . ALA A 1 113 ? 17.448 -38.316 -57.715 1.00 84.44 113 ALA A CA 1
ATOM 898 C C . ALA A 1 113 ? 17.281 -37.696 -56.307 1.00 84.44 113 ALA A C 1
ATOM 900 O O . ALA A 1 113 ? 17.064 -38.424 -55.340 1.00 84.44 113 ALA A O 1
ATOM 901 N N . VAL A 1 114 ? 17.448 -36.379 -56.163 1.00 88.38 114 VAL A N 1
ATOM 902 C CA . VAL A 1 114 ? 17.268 -35.649 -54.902 1.00 88.38 114 VAL A CA 1
ATOM 903 C C . VAL A 1 114 ? 15.934 -34.912 -54.936 1.00 88.38 114 VAL A C 1
ATOM 905 O O . VAL A 1 114 ? 15.620 -34.232 -55.916 1.00 88.38 114 VAL A O 1
ATOM 908 N N . GLU A 1 115 ? 15.174 -35.018 -53.849 1.00 88.00 115 GLU A N 1
ATOM 909 C CA . GLU A 1 115 ? 13.919 -34.284 -53.687 1.00 88.00 115 GLU A CA 1
ATOM 910 C C . GLU A 1 115 ? 14.161 -32.763 -53.669 1.00 88.00 115 GLU A C 1
ATOM 912 O O . GLU A 1 115 ? 15.082 -32.293 -52.987 1.00 88.00 115 GLU A O 1
ATOM 917 N N . PRO A 1 116 ? 13.371 -31.977 -54.422 1.00 89.38 116 PRO A N 1
ATOM 918 C CA . PRO A 1 116 ? 13.475 -30.528 -54.414 1.00 89.38 116 PRO A CA 1
ATOM 919 C C . PRO A 1 116 ? 12.910 -29.920 -53.126 1.00 89.38 116 PRO A C 1
ATOM 921 O O . PRO A 1 116 ? 11.935 -30.406 -52.557 1.00 89.38 116 PRO A O 1
ATOM 924 N N . VAL A 1 117 ? 13.486 -28.796 -52.703 1.00 87.62 117 VAL A N 1
ATOM 925 C CA . VAL A 1 117 ? 12.933 -27.936 -51.652 1.00 87.62 117 VAL A CA 1
ATOM 926 C C . VAL A 1 117 ? 12.550 -26.579 -52.225 1.00 87.62 117 VAL A C 1
ATOM 928 O O . VAL A 1 117 ? 13.278 -26.008 -53.037 1.00 87.62 117 VAL A O 1
ATOM 931 N N . SER A 1 118 ? 11.411 -26.046 -51.780 1.00 86.81 118 SER A N 1
ATOM 932 C CA . SER A 1 118 ? 10.998 -24.686 -52.126 1.00 86.81 118 SER A CA 1
ATOM 933 C C . SER A 1 118 ? 11.821 -23.678 -51.335 1.00 86.81 118 SER A C 1
ATOM 935 O O . SER A 1 118 ? 11.896 -23.757 -50.101 1.00 86.81 118 SER A O 1
ATOM 937 N N . VAL A 1 119 ? 12.414 -22.726 -52.049 1.00 86.56 119 VAL A N 1
ATOM 938 C CA . VAL A 1 119 ? 13.248 -21.670 -51.484 1.00 86.56 119 VAL A CA 1
ATOM 939 C C . VAL A 1 119 ? 12.716 -20.314 -51.923 1.00 86.56 119 VAL A C 1
ATOM 941 O O . VAL A 1 119 ? 12.500 -20.077 -53.110 1.00 86.56 119 VAL A O 1
ATOM 944 N N . THR A 1 120 ? 12.552 -19.413 -50.960 1.00 84.25 120 THR A N 1
ATOM 945 C CA . THR A 1 120 ? 12.280 -17.996 -51.217 1.00 84.25 120 THR A CA 1
ATOM 946 C C . THR A 1 120 ? 13.500 -17.196 -50.795 1.00 84.25 120 THR A C 1
ATOM 948 O O . THR A 1 120 ? 13.911 -17.255 -49.633 1.00 84.25 120 THR A O 1
ATOM 951 N N . ARG A 1 121 ? 14.094 -16.468 -51.741 1.00 84.75 121 ARG A N 1
ATOM 952 C CA . ARG A 1 121 ? 15.245 -15.591 -51.522 1.00 84.75 121 ARG A CA 1
ATOM 953 C C . ARG A 1 121 ? 14.803 -14.138 -51.651 1.00 84.75 121 ARG A C 1
ATOM 955 O O . ARG A 1 121 ? 14.275 -13.749 -52.689 1.00 84.75 121 ARG A O 1
ATOM 962 N N . TYR A 1 122 ? 15.056 -13.351 -50.616 1.00 82.00 122 TYR A N 1
ATOM 963 C CA . TYR A 1 122 ? 14.961 -11.899 -50.637 1.00 82.00 122 TYR A CA 1
ATOM 964 C C . TYR A 1 122 ? 16.378 -11.366 -50.788 1.00 82.00 122 TYR A C 1
ATOM 966 O O . TYR A 1 122 ? 17.214 -11.610 -49.919 1.00 82.00 122 TYR A O 1
ATOM 974 N N . ARG A 1 123 ? 16.645 -10.665 -51.887 1.00 82.75 123 ARG A N 1
ATOM 975 C CA . ARG A 1 123 ? 17.948 -10.070 -52.173 1.00 82.75 123 ARG A CA 1
ATOM 976 C C . ARG A 1 123 ? 17.822 -8.561 -52.283 1.00 82.75 123 ARG A C 1
ATOM 978 O O . ARG A 1 123 ? 17.008 -8.075 -53.066 1.00 82.75 123 ARG A O 1
ATOM 985 N N . ARG A 1 124 ? 18.671 -7.822 -51.574 1.00 79.75 124 ARG A N 1
ATOM 986 C CA . ARG A 1 124 ? 18.810 -6.371 -51.745 1.00 79.75 124 ARG A CA 1
ATOM 987 C C . ARG A 1 124 ? 20.267 -6.001 -51.959 1.00 79.75 124 ARG A C 1
ATOM 989 O O . ARG A 1 124 ? 21.135 -6.476 -51.235 1.00 79.75 124 ARG A O 1
ATOM 996 N N . THR A 1 125 ? 20.522 -5.115 -52.918 1.00 74.56 125 THR A N 1
ATOM 997 C CA . THR A 1 125 ? 21.825 -4.459 -53.065 1.00 74.56 125 THR A CA 1
ATOM 998 C C . THR A 1 125 ? 21.882 -3.232 -52.155 1.00 74.56 125 THR A C 1
ATOM 1000 O O . THR A 1 125 ? 21.032 -2.345 -52.236 1.00 74.56 125 THR A O 1
ATOM 1003 N N . VAL A 1 126 ? 22.869 -3.176 -51.269 1.00 65.44 126 VAL A N 1
ATOM 1004 C CA . VAL A 1 126 ? 23.106 -2.068 -50.343 1.00 65.44 126 VAL A CA 1
ATOM 1005 C C . VAL A 1 126 ? 24.195 -1.172 -50.936 1.00 65.44 126 VAL A C 1
ATOM 1007 O O . VAL A 1 126 ? 25.387 -1.421 -50.775 1.00 65.44 126 VAL A O 1
ATOM 1010 N N . ASN A 1 127 ? 23.773 -0.117 -51.638 1.00 56.31 127 ASN A N 1
ATOM 1011 C CA . ASN A 1 127 ? 24.650 0.867 -52.291 1.00 56.31 127 ASN A CA 1
ATOM 1012 C C . ASN A 1 127 ? 25.061 2.010 -51.340 1.00 56.31 127 ASN A C 1
ATOM 1014 O O . ASN A 1 127 ? 24.930 3.179 -51.690 1.00 56.31 127 ASN A O 1
ATOM 1018 N N . GLN A 1 128 ? 25.497 1.703 -50.117 1.00 49.47 128 GLN A N 1
ATOM 1019 C CA . GLN A 1 128 ? 25.859 2.734 -49.123 1.00 49.47 128 GLN A CA 1
ATOM 1020 C C . GLN A 1 128 ? 27.353 2.785 -48.782 1.00 49.47 128 GLN A C 1
ATOM 1022 O O . GLN A 1 128 ? 27.755 3.488 -47.860 1.00 49.47 128 GLN A O 1
ATOM 1027 N N . SER A 1 129 ? 28.202 2.092 -49.540 1.00 46.69 129 SER A N 1
ATOM 1028 C CA . SER A 1 129 ? 29.648 2.250 -49.396 1.00 46.69 129 SER A CA 1
ATOM 1029 C C . SER A 1 129 ? 30.133 3.462 -50.211 1.00 46.69 129 SER A C 1
ATOM 1031 O O . SER A 1 129 ? 29.855 3.513 -51.413 1.00 46.69 129 SER A O 1
ATOM 1033 N N . PRO A 1 130 ? 30.929 4.390 -49.633 1.00 40.44 130 PRO A N 1
ATOM 1034 C CA . PRO A 1 130 ? 31.613 5.471 -50.365 1.00 40.44 130 PRO A CA 1
ATOM 1035 C C . PRO A 1 130 ? 32.504 4.992 -51.525 1.00 40.44 130 PRO A C 1
ATOM 1037 O O . PRO A 1 130 ? 33.034 5.798 -52.283 1.00 40.44 130 PRO A O 1
ATOM 1040 N N . ILE A 1 131 ? 32.704 3.678 -51.632 1.00 40.66 131 ILE A N 1
ATOM 1041 C CA . ILE A 1 131 ? 33.680 3.007 -52.486 1.00 40.66 131 ILE A CA 1
ATOM 1042 C C . ILE A 1 131 ? 33.004 2.373 -53.725 1.00 40.66 131 ILE A C 1
ATOM 1044 O O . ILE A 1 131 ? 33.666 1.720 -54.523 1.00 40.66 131 ILE A O 1
ATOM 1048 N N . GLY A 1 132 ? 31.686 2.546 -53.913 1.00 42.31 132 GLY A N 1
ATOM 1049 C CA . GLY A 1 132 ? 30.975 2.095 -55.123 1.00 42.31 132 GLY A CA 1
ATOM 1050 C C . GLY A 1 132 ? 30.821 0.575 -55.267 1.00 42.31 132 GLY A C 1
ATOM 1051 O O . GLY A 1 132 ? 30.491 0.093 -56.347 1.00 42.31 132 GLY A O 1
ATOM 1052 N N . VAL A 1 133 ? 31.053 -0.183 -54.192 1.00 51.75 133 VAL A N 1
ATOM 1053 C CA . VAL A 1 133 ? 30.916 -1.646 -54.168 1.00 51.75 133 VAL A CA 1
ATOM 1054 C C . VAL A 1 133 ? 29.484 -2.016 -53.776 1.00 51.75 133 VAL A C 1
ATOM 1056 O O . VAL A 1 133 ? 29.000 -1.597 -52.722 1.00 51.75 133 VAL A O 1
ATOM 1059 N N . GLY A 1 134 ? 28.803 -2.799 -54.616 1.00 57.00 134 GLY A N 1
ATOM 1060 C CA . GLY A 1 134 ? 27.469 -3.320 -54.322 1.00 57.00 134 GLY A CA 1
ATOM 1061 C C . GLY A 1 134 ? 27.549 -4.497 -53.352 1.00 57.00 134 GLY A C 1
ATOM 1062 O O . GLY A 1 134 ? 27.909 -5.600 -53.742 1.00 57.00 134 GLY A O 1
ATOM 1063 N N . HIS A 1 135 ? 27.213 -4.288 -52.080 1.00 66.69 135 HIS A N 1
ATOM 1064 C CA . HIS A 1 135 ? 27.008 -5.400 -51.147 1.00 66.69 135 HIS A CA 1
ATOM 1065 C C . HIS A 1 135 ? 25.607 -5.976 -51.330 1.00 66.69 135 HIS A C 1
ATOM 1067 O O . HIS A 1 135 ? 24.675 -5.220 -51.598 1.00 66.69 135 HIS A O 1
ATOM 1073 N N . HIS A 1 136 ? 25.422 -7.280 -51.138 1.00 72.44 136 HIS A N 1
ATOM 1074 C CA . HIS A 1 136 ? 24.099 -7.894 -51.145 1.00 72.44 136 HIS A CA 1
ATOM 1075 C C . HIS A 1 136 ? 23.748 -8.449 -49.770 1.00 72.44 136 HIS A C 1
ATOM 1077 O O . HIS A 1 136 ? 24.525 -9.160 -49.137 1.00 72.44 136 HIS A O 1
ATOM 1083 N N . VAL A 1 137 ? 22.544 -8.136 -49.309 1.00 71.75 137 VAL A N 1
ATOM 1084 C CA . VAL A 1 137 ? 21.940 -8.819 -48.167 1.00 71.75 137 VAL A CA 1
ATOM 1085 C C . VAL A 1 137 ? 20.957 -9.831 -48.724 1.00 71.75 137 VAL A C 1
ATOM 1087 O O . VAL A 1 137 ? 20.059 -9.477 -49.491 1.00 71.75 137 VAL A O 1
ATOM 1090 N N . ASP A 1 138 ? 21.150 -11.088 -48.343 1.00 77.38 138 ASP A N 1
ATOM 1091 C CA . ASP A 1 138 ? 20.361 -12.219 -48.790 1.00 77.38 138 ASP A CA 1
ATOM 1092 C C . ASP A 1 138 ? 19.673 -12.905 -47.610 1.00 77.38 138 ASP A C 1
ATOM 1094 O O . ASP A 1 138 ? 20.290 -13.521 -46.739 1.00 77.38 138 ASP A O 1
ATOM 1098 N N . VAL A 1 139 ? 18.346 -12.838 -47.598 1.00 76.38 139 VAL A N 1
ATOM 1099 C CA . VAL A 1 139 ? 17.512 -13.579 -46.654 1.00 76.38 139 VAL A CA 1
ATOM 1100 C C . VAL A 1 139 ? 16.902 -14.758 -47.393 1.00 76.38 139 VAL A C 1
ATOM 1102 O O . VAL A 1 139 ? 16.147 -14.591 -48.345 1.00 76.38 139 VAL A O 1
ATOM 1105 N N . THR A 1 140 ? 17.219 -15.972 -46.958 1.00 79.00 140 THR A N 1
ATOM 1106 C CA . THR A 1 140 ? 16.710 -17.205 -47.561 1.00 79.00 140 THR A CA 1
ATOM 1107 C C . THR A 1 140 ? 15.787 -17.929 -46.588 1.00 79.00 140 THR A C 1
ATOM 1109 O O . THR A 1 140 ? 16.186 -18.249 -45.468 1.00 79.00 140 THR A O 1
ATOM 1112 N N . SER A 1 141 ? 14.565 -18.231 -47.024 1.00 78.38 141 SER A N 1
ATOM 1113 C CA . SER A 1 141 ? 13.631 -19.110 -46.316 1.00 78.38 141 SER A CA 1
ATOM 1114 C C . SER A 1 141 ? 13.559 -20.465 -47.015 1.00 78.38 141 SER A C 1
ATOM 1116 O O . SER A 1 141 ? 13.342 -20.529 -48.226 1.00 78.38 141 SER A O 1
ATOM 1118 N N . VAL A 1 142 ? 13.743 -21.548 -46.255 1.00 72.00 142 VAL A N 1
ATOM 1119 C CA . VAL A 1 142 ? 13.569 -22.926 -46.739 1.00 72.00 142 VAL A CA 1
ATOM 1120 C C . VAL A 1 142 ? 12.332 -23.510 -46.060 1.00 72.00 142 VAL A C 1
ATOM 1122 O O . VAL A 1 142 ? 12.268 -23.558 -44.832 1.00 72.00 142 VAL A O 1
ATOM 1125 N N . ALA A 1 143 ? 11.354 -23.956 -46.853 1.00 59.78 143 ALA A N 1
ATOM 1126 C CA . ALA A 1 143 ? 10.152 -24.646 -46.366 1.00 59.78 143 ALA A CA 1
ATOM 1127 C C . ALA A 1 143 ? 9.333 -23.883 -45.291 1.00 59.78 143 ALA A C 1
ATOM 1129 O O . ALA A 1 143 ? 8.734 -24.494 -44.410 1.00 59.78 143 ALA A O 1
ATOM 1130 N N . SER A 1 144 ? 9.256 -22.547 -45.380 1.00 55.34 144 SER A N 1
ATOM 1131 C CA . SER A 1 144 ? 8.382 -21.642 -44.596 1.00 55.34 144 SER A CA 1
ATOM 1132 C C . SER A 1 144 ? 8.628 -21.502 -43.081 1.00 55.34 144 SER A C 1
ATOM 1134 O O . SER A 1 144 ? 8.020 -20.626 -42.463 1.00 55.34 144 SER A O 1
ATOM 1136 N N . SER A 1 145 ? 9.533 -22.282 -42.476 1.00 53.25 145 SER A N 1
ATOM 1137 C CA . SER A 1 145 ? 9.816 -22.216 -41.028 1.00 53.25 145 SER A CA 1
ATOM 1138 C C . SER A 1 145 ? 11.267 -21.887 -40.659 1.00 53.25 145 SER A C 1
ATOM 1140 O O . SER A 1 145 ? 11.494 -21.331 -39.587 1.00 53.25 145 SER A O 1
ATOM 1142 N N . ASP A 1 146 ? 12.240 -22.179 -41.529 1.00 67.19 146 ASP A N 1
ATOM 1143 C CA . ASP A 1 146 ? 13.665 -21.937 -41.274 1.00 67.19 146 ASP A CA 1
ATOM 1144 C C . ASP A 1 146 ? 14.161 -20.740 -42.095 1.00 67.19 146 ASP A C 1
ATOM 1146 O O . ASP A 1 146 ? 14.231 -20.797 -43.327 1.00 67.19 146 ASP A O 1
ATOM 1150 N N . PHE A 1 147 ? 14.554 -19.667 -41.408 1.00 70.81 147 PHE A N 1
ATOM 1151 C CA . PHE A 1 147 ? 15.193 -18.509 -42.027 1.00 70.81 147 PHE A CA 1
ATOM 1152 C C . PHE A 1 147 ? 16.711 -18.578 -41.895 1.00 70.81 147 PHE A C 1
ATOM 1154 O O . PHE A 1 147 ? 17.271 -19.030 -40.891 1.00 70.81 147 PHE A O 1
ATOM 1161 N N . ARG A 1 148 ? 17.392 -18.089 -42.925 1.00 75.94 148 ARG A N 1
ATOM 1162 C CA . ARG A 1 148 ? 18.826 -17.852 -42.929 1.00 75.94 148 ARG A CA 1
ATOM 1163 C C . ARG A 1 148 ? 19.089 -16.458 -43.471 1.00 75.94 148 ARG A C 1
ATOM 1165 O O . ARG A 1 148 ? 18.551 -16.103 -44.511 1.00 75.94 148 ARG A O 1
ATOM 1172 N N . VAL A 1 149 ? 19.939 -15.710 -42.782 1.00 69.25 149 VAL A N 1
ATOM 1173 C CA . VAL A 1 149 ? 20.402 -14.399 -43.229 1.00 69.25 149 VAL A CA 1
ATOM 1174 C C . VAL A 1 149 ? 21.884 -14.517 -43.564 1.00 69.25 149 VAL A C 1
ATOM 1176 O O . VAL A 1 149 ? 22.693 -14.932 -42.727 1.00 69.25 149 VAL A O 1
ATOM 1179 N N . GLU A 1 150 ? 22.211 -14.224 -44.815 1.00 74.88 150 GLU A N 1
ATOM 1180 C CA . GLU A 1 150 ? 23.552 -14.231 -45.387 1.00 74.88 150 GLU A CA 1
ATOM 1181 C C . GLU A 1 150 ? 23.839 -12.810 -45.905 1.00 74.88 150 GLU A C 1
ATOM 1183 O O . GLU A 1 150 ? 22.996 -12.189 -46.546 1.00 74.88 150 GLU A O 1
ATOM 1188 N N . VAL A 1 151 ? 25.007 -12.262 -45.582 1.00 68.56 151 VAL A N 1
ATOM 1189 C CA . VAL A 1 151 ? 25.496 -11.010 -46.172 1.00 68.56 151 VAL A CA 1
ATOM 1190 C C . VAL A 1 151 ? 26.599 -11.387 -47.149 1.00 68.56 151 VAL A C 1
ATOM 1192 O O . VAL A 1 151 ? 27.640 -11.898 -46.732 1.00 68.56 151 VAL A O 1
ATOM 1195 N N . GLU A 1 152 ? 26.350 -11.189 -48.438 1.00 69.31 152 GLU A N 1
ATOM 1196 C CA . GLU A 1 152 ? 27.245 -11.543 -49.539 1.00 69.31 152 GLU A CA 1
ATOM 1197 C C . GLU A 1 152 ? 27.931 -10.274 -50.074 1.00 69.31 152 GLU A C 1
ATOM 1199 O O . GLU A 1 152 ? 27.293 -9.256 -50.346 1.00 69.31 152 GLU A O 1
ATOM 1204 N N . ALA A 1 153 ? 29.250 -10.323 -50.257 1.00 64.25 153 ALA A N 1
ATOM 1205 C CA . ALA A 1 153 ? 29.973 -9.333 -51.049 1.00 64.25 153 ALA A CA 1
ATOM 1206 C C . ALA A 1 153 ? 30.375 -9.983 -52.379 1.00 64.25 153 ALA A C 1
ATOM 1208 O O . ALA A 1 153 ? 31.328 -10.764 -52.419 1.00 64.25 153 ALA A O 1
ATOM 1209 N N . SER A 1 154 ? 29.640 -9.682 -53.453 1.00 55.12 154 SER A N 1
ATOM 1210 C CA . SER A 1 154 ? 29.996 -10.081 -54.819 1.00 55.12 154 SER A CA 1
ATOM 1211 C C . SER A 1 154 ? 30.484 -8.869 -55.606 1.00 55.12 154 SER A C 1
ATOM 1213 O O . SER A 1 154 ? 29.946 -7.781 -55.444 1.00 55.12 154 SER A O 1
ATOM 1215 N N . ASP A 1 155 ? 31.493 -9.075 -56.453 1.00 55.09 155 ASP A N 1
ATOM 1216 C CA . ASP A 1 155 ? 32.139 -8.049 -57.285 1.00 55.09 155 ASP A CA 1
ATOM 1217 C C . ASP A 1 155 ? 32.953 -6.999 -56.505 1.00 55.09 155 ASP A C 1
ATOM 1219 O O . ASP A 1 155 ? 32.541 -5.861 -56.284 1.00 55.09 155 ASP A O 1
ATOM 1223 N N . VAL A 1 156 ? 34.170 -7.374 -56.092 1.00 51.09 156 VAL A N 1
ATOM 1224 C CA . VAL A 1 156 ? 35.097 -6.428 -55.453 1.00 51.09 156 VAL A CA 1
ATOM 1225 C C . VAL A 1 156 ? 36.444 -6.448 -56.163 1.00 51.09 156 VAL A C 1
ATOM 1227 O O . VAL A 1 156 ? 37.296 -7.290 -55.884 1.00 51.09 156 VAL A O 1
ATOM 1230 N N . THR A 1 157 ? 36.661 -5.500 -57.069 1.00 48.94 157 THR A N 1
ATOM 1231 C CA . THR A 1 157 ? 37.923 -5.346 -57.811 1.00 48.94 157 THR A CA 1
ATOM 1232 C C . THR A 1 157 ? 39.093 -4.870 -56.936 1.00 48.94 157 THR A C 1
ATOM 1234 O O . THR A 1 157 ? 40.242 -5.043 -57.331 1.00 48.94 157 THR A O 1
ATOM 1237 N N . ASP A 1 158 ? 38.834 -4.335 -55.734 1.00 56.12 158 ASP A N 1
ATOM 1238 C CA . ASP A 1 158 ? 39.856 -3.907 -54.763 1.00 56.12 158 ASP A CA 1
ATOM 1239 C C . ASP A 1 158 ? 39.816 -4.751 -53.473 1.00 56.12 158 ASP A C 1
ATOM 1241 O O . ASP A 1 158 ? 38.885 -4.693 -52.668 1.00 56.12 158 ASP A O 1
ATOM 1245 N N . LEU A 1 159 ? 40.847 -5.575 -53.277 1.00 54.69 159 LEU A N 1
ATOM 1246 C CA . LEU A 1 159 ? 40.979 -6.512 -52.157 1.00 54.69 159 LEU A CA 1
ATOM 1247 C C . LEU A 1 159 ? 41.267 -5.835 -50.806 1.00 54.69 159 LEU A C 1
ATOM 1249 O O . LEU A 1 159 ? 41.011 -6.449 -49.771 1.00 54.69 159 LEU A O 1
ATOM 1253 N N . SER A 1 160 ? 41.775 -4.600 -50.802 1.00 55.81 160 SER A N 1
ATOM 1254 C CA . SER A 1 160 ? 42.329 -3.950 -49.603 1.00 55.81 160 SER A CA 1
ATOM 1255 C C . SER A 1 160 ? 41.274 -3.410 -48.624 1.00 55.81 160 SER A C 1
ATOM 1257 O O . SER A 1 160 ? 41.532 -3.330 -47.428 1.00 55.81 160 SER A O 1
ATOM 1259 N N . ASN A 1 161 ? 40.055 -3.118 -49.097 1.00 57.59 161 ASN A N 1
ATOM 1260 C CA . ASN A 1 161 ? 38.961 -2.563 -48.282 1.00 57.59 161 ASN A CA 1
ATOM 1261 C C . ASN A 1 161 ? 37.843 -3.579 -47.937 1.00 57.59 161 ASN A C 1
ATOM 1263 O O . ASN A 1 161 ? 36.864 -3.230 -47.271 1.00 57.59 161 ASN A O 1
ATOM 1267 N N . ARG A 1 162 ? 37.983 -4.849 -48.359 1.00 60.56 162 ARG A N 1
ATOM 1268 C CA . ARG A 1 162 ? 36.957 -5.915 -48.249 1.00 60.56 162 ARG A CA 1
ATOM 1269 C C . ARG A 1 162 ? 36.450 -6.207 -46.825 1.00 60.56 162 ARG A C 1
ATOM 1271 O O . ARG A 1 162 ? 35.238 -6.358 -46.664 1.00 60.56 162 ARG A O 1
ATOM 1278 N N . PRO A 1 163 ? 37.303 -6.310 -45.789 1.00 58.00 163 PRO A N 1
ATOM 1279 C CA . PRO A 1 163 ? 36.839 -6.752 -44.475 1.00 58.00 163 PRO A CA 1
ATOM 1280 C C . PRO A 1 163 ? 35.999 -5.707 -43.738 1.00 58.00 163 PRO A C 1
ATOM 1282 O O . PRO A 1 163 ? 35.063 -6.061 -43.025 1.00 58.00 163 PRO A O 1
ATOM 1285 N N . LYS A 1 164 ? 36.323 -4.421 -43.921 1.00 59.09 164 LYS A N 1
ATOM 1286 C CA . LYS A 1 164 ? 35.651 -3.311 -43.237 1.00 59.09 164 LYS A CA 1
ATOM 1287 C C . LYS A 1 164 ? 34.226 -3.125 -43.757 1.00 59.09 164 LYS A C 1
ATOM 1289 O O . LYS A 1 164 ? 33.289 -3.139 -42.971 1.00 59.09 164 LYS A O 1
ATOM 1294 N N . ALA A 1 165 ? 34.059 -3.083 -45.078 1.00 59.41 165 ALA A N 1
ATOM 1295 C CA . ALA A 1 165 ? 32.749 -2.890 -45.694 1.00 59.41 165 ALA A CA 1
ATOM 1296 C C . ALA A 1 165 ? 31.795 -4.082 -45.457 1.00 59.41 165 ALA A C 1
ATOM 1298 O O . ALA A 1 165 ? 30.614 -3.888 -45.182 1.00 59.41 165 ALA A O 1
ATOM 1299 N N . LEU A 1 166 ? 32.308 -5.322 -45.471 1.00 63.06 166 LEU A N 1
ATOM 1300 C CA . LEU A 1 166 ? 31.519 -6.506 -45.103 1.00 63.06 166 LEU A CA 1
ATOM 1301 C C . LEU A 1 166 ? 31.062 -6.448 -43.636 1.00 63.06 166 LEU A C 1
ATOM 1303 O O . LEU A 1 166 ? 29.924 -6.798 -43.329 1.00 63.06 166 LEU A O 1
ATOM 1307 N N . LEU A 1 167 ? 31.936 -6.002 -42.732 1.00 63.06 167 LEU A N 1
ATOM 1308 C CA . LEU A 1 167 ? 31.626 -5.892 -41.310 1.00 63.06 167 LEU A CA 1
ATOM 1309 C C . LEU A 1 167 ? 30.577 -4.808 -41.031 1.00 63.06 167 LEU A C 1
ATOM 1311 O O . LEU A 1 167 ? 29.679 -5.040 -40.224 1.00 63.06 167 LEU A O 1
ATOM 1315 N N . ASP A 1 168 ? 30.649 -3.670 -41.722 1.00 60.25 168 ASP A N 1
ATOM 1316 C CA . ASP A 1 168 ? 29.676 -2.581 -41.590 1.00 60.25 168 ASP A CA 1
ATOM 1317 C C . ASP A 1 168 ? 28.263 -3.049 -41.984 1.00 60.25 168 ASP A C 1
ATOM 1319 O O . ASP A 1 168 ? 27.302 -2.829 -41.243 1.00 60.25 168 ASP A O 1
ATOM 1323 N N . VAL A 1 169 ? 28.139 -3.804 -43.084 1.00 62.81 169 VAL A N 1
ATOM 1324 C CA . VAL A 1 169 ? 26.852 -4.382 -43.510 1.00 62.81 169 VAL A CA 1
ATOM 1325 C C . VAL A 1 169 ? 26.374 -5.472 -42.541 1.00 62.81 169 VAL A C 1
ATOM 1327 O O . VAL A 1 169 ? 25.194 -5.512 -42.197 1.00 62.81 169 VAL A O 1
ATOM 1330 N N . VAL A 1 170 ? 27.265 -6.335 -42.039 1.00 64.81 170 VAL A N 1
ATOM 1331 C CA . VAL A 1 170 ? 26.909 -7.359 -41.035 1.00 64.81 170 VAL A CA 1
ATOM 1332 C C . VAL A 1 170 ? 26.400 -6.729 -39.740 1.00 64.81 170 VAL A C 1
ATOM 1334 O O . VAL A 1 170 ? 25.419 -7.217 -39.177 1.00 64.81 170 VAL A O 1
ATOM 1337 N N . ASN A 1 171 ? 27.028 -5.647 -39.279 1.00 60.34 171 ASN A N 1
ATOM 1338 C CA . ASN A 1 171 ? 26.602 -4.918 -38.087 1.00 60.34 171 ASN A CA 1
ATOM 1339 C C . ASN A 1 171 ? 25.218 -4.286 -38.282 1.00 60.34 171 ASN A C 1
ATOM 1341 O O . ASN A 1 171 ? 24.356 -4.465 -37.421 1.00 60.34 171 ASN A O 1
ATOM 1345 N N . ALA A 1 172 ? 24.977 -3.634 -39.425 1.00 58.47 172 ALA A N 1
ATOM 1346 C CA . ALA A 1 172 ? 23.670 -3.065 -39.756 1.00 58.47 172 ALA A CA 1
ATOM 1347 C C . ALA A 1 172 ? 22.568 -4.140 -39.787 1.00 58.47 172 ALA A C 1
ATOM 1349 O O . ALA A 1 172 ? 21.500 -3.967 -39.206 1.00 58.47 172 ALA A O 1
ATOM 1350 N N . VAL A 1 173 ? 22.840 -5.300 -40.391 1.00 63.03 173 VAL A N 1
ATOM 1351 C CA . VAL A 1 173 ? 21.877 -6.412 -40.446 1.00 63.03 173 VAL A CA 1
ATOM 1352 C C . VAL A 1 173 ? 21.636 -7.029 -39.062 1.00 63.03 173 VAL A C 1
ATOM 1354 O O . VAL A 1 173 ? 20.498 -7.355 -38.729 1.00 63.03 173 VAL A O 1
ATOM 1357 N N . CYS A 1 174 ? 22.670 -7.180 -38.228 1.00 60.81 174 CYS A N 1
ATOM 1358 C CA . CYS A 1 174 ? 22.515 -7.724 -36.874 1.00 60.81 174 CYS A CA 1
ATOM 1359 C C . CYS A 1 174 ? 21.693 -6.802 -35.966 1.00 60.81 174 CYS A C 1
ATOM 1361 O O . CYS A 1 174 ? 20.881 -7.302 -35.190 1.00 60.81 174 CYS A O 1
ATOM 1363 N N . ALA A 1 175 ? 21.866 -5.486 -36.088 1.00 55.34 175 ALA A N 1
ATOM 1364 C CA . ALA A 1 175 ? 21.085 -4.505 -35.345 1.00 55.34 175 ALA A CA 1
ATOM 1365 C C . ALA A 1 175 ? 19.586 -4.593 -35.658 1.00 55.34 175 ALA A C 1
ATOM 1367 O O . ALA A 1 175 ? 18.767 -4.690 -34.744 1.00 55.34 175 ALA A O 1
ATOM 1368 N N . VAL A 1 176 ? 19.232 -4.661 -36.944 1.00 57.31 176 VAL A N 1
ATOM 1369 C CA . VAL A 1 176 ? 17.831 -4.786 -37.367 1.00 57.31 176 VAL A CA 1
ATOM 1370 C C . VAL A 1 176 ? 17.230 -6.129 -36.926 1.00 57.31 176 VAL A C 1
ATOM 1372 O O . VAL A 1 176 ? 16.089 -6.188 -36.469 1.00 57.31 176 VAL A O 1
ATOM 1375 N N . LEU A 1 177 ? 18.003 -7.222 -36.973 1.00 56.47 177 LEU A N 1
ATOM 1376 C CA . LEU A 1 177 ? 17.547 -8.536 -36.497 1.00 56.47 177 LEU A CA 1
ATOM 1377 C C . LEU A 1 177 ? 17.282 -8.590 -34.982 1.00 56.47 177 LEU A C 1
ATOM 1379 O O . LEU A 1 177 ? 16.537 -9.459 -34.523 1.00 56.47 177 LEU A O 1
ATOM 1383 N N . GLN A 1 178 ? 17.862 -7.684 -34.200 1.00 56.25 178 GLN A N 1
ATOM 1384 C CA . GLN A 1 178 ? 17.654 -7.607 -32.752 1.00 56.25 178 GLN A CA 1
ATOM 1385 C C . GLN A 1 178 ? 16.445 -6.744 -32.360 1.00 56.25 178 GLN A C 1
ATOM 1387 O O . GLN A 1 178 ? 16.129 -6.667 -31.177 1.00 56.25 178 GLN A O 1
ATOM 1392 N N . GLY A 1 179 ? 15.727 -6.172 -33.336 1.00 49.06 179 GLY A N 1
ATOM 1393 C CA . GLY A 1 179 ? 14.540 -5.350 -33.091 1.00 49.06 179 GLY A CA 1
ATOM 1394 C C . GLY A 1 179 ? 14.854 -3.941 -32.593 1.00 49.06 179 GLY A C 1
ATOM 1395 O O . GLY A 1 179 ? 13.985 -3.303 -32.008 1.00 49.06 179 GLY A O 1
ATOM 1396 N N . ASN A 1 180 ? 16.081 -3.466 -32.815 1.00 49.94 180 ASN A N 1
ATOM 1397 C CA . ASN A 1 180 ? 16.490 -2.121 -32.446 1.00 49.94 180 ASN A CA 1
ATOM 1398 C C . ASN A 1 180 ? 16.320 -1.193 -33.653 1.00 49.94 180 ASN A C 1
ATOM 1400 O O . ASN A 1 180 ? 16.984 -1.383 -34.672 1.00 49.94 180 ASN A O 1
ATOM 1404 N N . ASP A 1 181 ? 15.495 -0.153 -33.510 1.00 40.62 181 ASP A N 1
ATOM 1405 C CA . ASP A 1 181 ? 15.396 0.944 -34.488 1.00 40.62 181 ASP A CA 1
ATOM 1406 C C . ASP A 1 181 ? 16.710 1.752 -34.596 1.00 40.62 181 ASP A C 1
ATOM 1408 O O . ASP A 1 181 ? 16.909 2.506 -35.547 1.00 40.62 181 ASP A O 1
ATOM 1412 N N . ALA A 1 182 ? 17.652 1.552 -33.664 1.00 45.62 182 ALA A N 1
ATOM 1413 C CA . ALA A 1 182 ? 18.982 2.150 -33.678 1.00 45.62 182 ALA A CA 1
ATOM 1414 C C . ALA A 1 182 ? 20.078 1.078 -33.542 1.00 45.62 182 ALA A C 1
ATOM 1416 O O . ALA A 1 182 ? 20.094 0.279 -32.604 1.00 45.62 182 ALA A O 1
ATOM 1417 N N . CYS A 1 183 ? 21.028 1.065 -34.480 1.00 49.59 183 CYS A N 1
ATOM 1418 C CA . CYS A 1 183 ? 22.179 0.166 -34.451 1.00 49.59 183 CYS A CA 1
ATOM 1419 C C . CYS A 1 183 ? 23.076 0.449 -33.234 1.00 49.59 183 CYS A C 1
ATOM 1421 O O . CYS A 1 183 ? 23.936 1.324 -33.295 1.00 49.59 183 CYS A O 1
ATOM 1423 N N . VAL A 1 184 ? 22.934 -0.316 -32.144 1.00 56.12 184 VAL A N 1
ATOM 1424 C CA . VAL A 1 184 ? 23.956 -0.357 -31.084 1.00 56.12 184 VAL A CA 1
ATOM 1425 C C . VAL A 1 184 ? 25.222 -0.965 -31.692 1.00 56.12 184 VAL A C 1
ATOM 1427 O O . VAL A 1 184 ? 25.219 -2.120 -32.125 1.00 56.12 184 VAL A O 1
ATOM 1430 N N . GLY A 1 185 ? 26.305 -0.191 -31.765 1.00 54.72 185 GLY A N 1
ATOM 1431 C CA . GLY A 1 185 ? 27.576 -0.666 -32.312 1.00 54.72 185 GLY A CA 1
ATOM 1432 C C . GLY A 1 185 ? 28.113 -1.874 -31.535 1.00 54.72 185 GLY A C 1
ATOM 1433 O O . GLY A 1 185 ? 27.913 -1.984 -30.329 1.00 54.72 185 GLY A O 1
ATOM 1434 N N . TYR A 1 186 ? 28.838 -2.785 -32.196 1.00 56.00 186 TYR A N 1
ATOM 1435 C CA . TYR A 1 186 ? 29.367 -4.013 -31.571 1.00 56.00 186 TYR A CA 1
ATOM 1436 C C . TYR A 1 186 ? 30.157 -3.757 -30.272 1.00 56.00 186 TYR A C 1
ATOM 1438 O O . TYR A 1 186 ? 30.003 -4.480 -29.284 1.00 56.00 186 TYR A O 1
ATOM 1446 N N . TYR A 1 187 ? 31.001 -2.723 -30.267 1.00 62.16 187 TYR A N 1
ATOM 1447 C CA . TYR A 1 187 ? 31.801 -2.352 -29.099 1.00 62.16 187 TYR A CA 1
ATOM 1448 C C . TYR A 1 187 ? 30.935 -1.858 -27.942 1.00 62.16 187 TYR A C 1
ATOM 1450 O O . TYR A 1 187 ? 31.152 -2.262 -26.800 1.00 62.16 187 TYR A O 1
ATOM 1458 N N . ASP A 1 188 ? 29.914 -1.064 -28.245 1.00 66.12 188 ASP A N 1
ATOM 1459 C CA . ASP A 1 188 ? 28.971 -0.590 -27.244 1.00 66.12 188 ASP A CA 1
ATOM 1460 C C . ASP A 1 188 ? 28.108 -1.720 -26.714 1.00 66.12 188 ASP A C 1
ATOM 1462 O O . ASP A 1 188 ? 27.928 -1.818 -25.508 1.00 66.12 188 ASP A O 1
ATOM 1466 N N . TRP A 1 189 ? 27.659 -2.638 -27.574 1.00 70.50 189 TRP A N 1
ATOM 1467 C CA . TRP A 1 189 ? 26.917 -3.812 -27.134 1.00 70.50 189 TRP A CA 1
ATOM 1468 C C . TRP A 1 189 ? 27.735 -4.673 -26.171 1.00 70.50 189 TRP A C 1
ATOM 1470 O O . TRP A 1 189 ? 27.205 -5.133 -25.163 1.00 70.50 189 TRP A O 1
ATOM 1480 N N . LYS A 1 190 ? 29.033 -4.882 -26.434 1.00 68.06 190 LYS A N 1
ATOM 1481 C CA . LYS A 1 190 ? 29.906 -5.623 -25.510 1.00 68.06 190 LYS A CA 1
ATOM 1482 C C . LYS A 1 190 ? 29.967 -4.938 -24.143 1.00 68.06 190 LYS A C 1
ATOM 1484 O O . LYS A 1 190 ? 29.904 -5.625 -23.124 1.00 68.06 190 LYS A O 1
ATOM 1489 N N . THR A 1 191 ? 30.042 -3.609 -24.123 1.00 76.31 191 THR A N 1
ATOM 1490 C CA . THR A 1 191 ? 30.028 -2.816 -22.888 1.00 76.31 191 THR A CA 1
ATOM 1491 C C . THR A 1 191 ? 28.665 -2.862 -22.200 1.00 76.31 191 THR A C 1
ATOM 1493 O O . THR A 1 191 ? 28.615 -3.155 -21.011 1.00 76.31 191 THR A O 1
ATOM 1496 N N . VAL A 1 192 ? 27.558 -2.683 -22.925 1.00 79.56 192 VAL A N 1
ATOM 1497 C CA . VAL A 1 192 ? 26.190 -2.823 -22.402 1.00 79.56 192 VAL A CA 1
ATOM 1498 C C . VAL A 1 192 ? 26.000 -4.211 -21.800 1.00 79.56 192 VAL A C 1
ATOM 1500 O O . VAL A 1 192 ? 25.680 -4.322 -20.624 1.00 79.56 192 VAL A O 1
ATOM 1503 N N . ALA A 1 193 ? 26.267 -5.281 -22.551 1.00 74.62 193 ALA A N 1
ATOM 1504 C CA . ALA A 1 193 ? 26.140 -6.655 -22.072 1.00 74.62 193 ALA A CA 1
ATOM 1505 C C . ALA A 1 193 ? 27.018 -6.916 -20.838 1.00 74.62 193 ALA A C 1
ATOM 1507 O O . ALA A 1 193 ? 26.584 -7.582 -19.895 1.00 74.62 193 ALA A O 1
ATOM 1508 N N . HIS A 1 194 ? 28.231 -6.354 -20.808 1.00 79.88 194 HIS A N 1
ATOM 1509 C CA . HIS A 1 194 ? 29.085 -6.405 -19.629 1.00 79.88 194 HIS A CA 1
ATOM 1510 C C . HIS A 1 194 ? 28.451 -5.684 -18.433 1.00 79.88 194 HIS A C 1
ATOM 1512 O O . HIS A 1 194 ? 28.366 -6.280 -17.362 1.00 79.88 194 HIS A O 1
ATOM 1518 N N . LEU A 1 195 ? 27.959 -4.453 -18.593 1.00 83.81 195 LEU A N 1
ATOM 1519 C CA . LEU A 1 195 ? 27.291 -3.690 -17.531 1.00 83.81 195 LEU A CA 1
ATOM 1520 C C . LEU A 1 195 ? 26.023 -4.395 -17.027 1.00 83.81 195 LEU A C 1
ATOM 1522 O O . LEU A 1 195 ? 25.793 -4.444 -15.820 1.00 83.81 195 LEU A O 1
ATOM 1526 N N . LEU A 1 196 ? 25.238 -4.999 -17.922 1.00 83.50 196 LEU A N 1
ATOM 1527 C CA . LEU A 1 196 ? 24.025 -5.740 -17.571 1.00 83.50 196 LEU A CA 1
ATOM 1528 C C . LEU A 1 196 ? 24.327 -6.986 -16.731 1.00 83.50 196 LEU A C 1
ATOM 1530 O O . LEU A 1 196 ? 23.622 -7.248 -15.750 1.00 83.50 196 LEU A O 1
ATOM 1534 N N . GLY A 1 197 ? 25.374 -7.731 -17.100 1.00 81.19 197 GLY A N 1
ATOM 1535 C CA . GLY A 1 197 ? 25.806 -8.954 -16.420 1.00 81.19 197 GLY A CA 1
ATOM 1536 C C . GLY A 1 197 ? 26.685 -8.727 -15.186 1.00 81.19 197 GLY A C 1
ATOM 1537 O O . GLY A 1 197 ? 26.842 -9.643 -14.370 1.00 81.19 197 GLY A O 1
ATOM 1538 N N . THR A 1 198 ? 27.256 -7.530 -15.031 1.00 84.94 198 THR A N 1
ATOM 1539 C CA . THR A 1 198 ? 28.139 -7.187 -13.913 1.00 84.94 198 THR A CA 1
ATOM 1540 C C . THR A 1 198 ? 27.334 -6.956 -12.641 1.00 84.94 198 THR A C 1
ATOM 1542 O O . THR A 1 198 ? 26.329 -6.246 -12.620 1.00 84.94 198 THR A O 1
ATOM 1545 N N . SER A 1 199 ? 27.795 -7.560 -11.547 1.00 86.88 199 SER A N 1
ATOM 1546 C CA . SER A 1 199 ? 27.264 -7.282 -10.217 1.00 86.88 199 SER A CA 1
ATOM 1547 C C . SER A 1 199 ? 28.004 -6.098 -9.604 1.00 86.88 199 SER A C 1
ATOM 1549 O O . SER A 1 199 ? 29.143 -6.234 -9.155 1.00 86.88 199 SER A O 1
ATOM 1551 N N . PHE A 1 200 ? 27.338 -4.951 -9.527 1.00 87.88 200 PHE A N 1
ATOM 1552 C CA . PHE A 1 200 ? 27.811 -3.794 -8.775 1.00 87.88 200 PHE A CA 1
ATOM 1553 C C . PHE A 1 200 ? 27.339 -3.942 -7.328 1.00 87.88 200 PHE A C 1
ATOM 1555 O O . PHE A 1 200 ? 26.252 -3.505 -6.957 1.00 87.88 200 PHE A O 1
ATOM 1562 N N . GLY A 1 201 ? 28.121 -4.651 -6.510 1.00 89.00 201 GLY A N 1
ATOM 1563 C CA . GLY A 1 201 ? 27.686 -5.031 -5.164 1.00 89.00 201 GLY A CA 1
ATOM 1564 C C . GLY A 1 201 ? 26.387 -5.860 -5.219 1.00 89.00 201 GLY A C 1
ATOM 1565 O O . GLY A 1 201 ? 26.383 -6.920 -5.849 1.00 89.00 201 GLY A O 1
ATOM 1566 N N . PRO A 1 202 ? 25.283 -5.425 -4.577 1.00 91.69 202 PRO A N 1
ATOM 1567 C CA . PRO A 1 202 ? 23.994 -6.112 -4.643 1.00 91.69 202 PRO A CA 1
ATOM 1568 C C . PRO A 1 202 ? 23.172 -5.792 -5.906 1.00 91.69 202 PRO A C 1
ATOM 1570 O O . PRO A 1 202 ? 22.149 -6.444 -6.112 1.00 91.69 202 PRO A O 1
ATOM 1573 N N . PHE A 1 203 ? 23.575 -4.811 -6.723 1.00 94.00 203 PHE A N 1
ATOM 1574 C CA . PHE A 1 203 ? 22.857 -4.404 -7.932 1.00 94.00 203 PHE A CA 1
ATOM 1575 C C . PHE A 1 203 ? 23.292 -5.216 -9.159 1.00 94.00 203 PHE A C 1
ATOM 1577 O O . PHE A 1 203 ? 24.483 -5.365 -9.427 1.00 94.00 203 PHE A O 1
ATOM 1584 N N . CYS A 1 204 ? 22.323 -5.735 -9.916 1.00 92.88 204 CYS A N 1
ATOM 1585 C CA . CYS A 1 204 ? 22.524 -6.369 -11.218 1.00 92.88 204 CYS A CA 1
ATOM 1586 C C . CYS A 1 204 ? 21.199 -6.415 -11.998 1.00 92.88 204 CYS A C 1
ATOM 1588 O O . CYS A 1 204 ? 20.217 -7.019 -11.543 1.00 92.88 204 CYS A O 1
ATOM 1590 N N . ILE A 1 205 ? 21.183 -5.825 -13.196 1.00 88.44 205 ILE A N 1
ATOM 1591 C CA . ILE A 1 205 ? 19.997 -5.785 -14.065 1.00 88.44 205 ILE A CA 1
ATOM 1592 C C . ILE A 1 205 ? 19.669 -7.196 -14.569 1.00 88.44 205 ILE A C 1
ATOM 1594 O O . ILE A 1 205 ? 18.531 -7.652 -14.423 1.00 88.44 205 ILE A O 1
ATOM 1598 N N . ASP A 1 206 ? 20.669 -7.944 -15.052 1.00 85.44 206 ASP A N 1
ATOM 1599 C CA . ASP A 1 206 ? 20.466 -9.272 -15.644 1.00 85.44 206 ASP A CA 1
ATOM 1600 C C . ASP A 1 206 ? 19.876 -10.298 -14.686 1.00 85.44 206 ASP A C 1
ATOM 1602 O O . ASP A 1 206 ? 19.056 -11.132 -15.082 1.00 85.44 206 ASP A O 1
ATOM 1606 N N . ARG A 1 207 ? 20.293 -10.233 -13.421 1.00 87.50 207 ARG A N 1
ATOM 1607 C CA . ARG A 1 207 ? 19.807 -11.112 -12.354 1.00 87.50 207 ARG A CA 1
ATOM 1608 C C . ARG A 1 207 ? 18.517 -10.592 -11.720 1.00 87.50 207 ARG A C 1
ATOM 1610 O O . ARG A 1 207 ? 18.012 -11.198 -10.781 1.00 87.50 207 ARG A O 1
ATOM 1617 N N . LYS A 1 208 ? 17.965 -9.477 -12.216 1.00 89.25 208 LYS A N 1
ATOM 1618 C CA . LYS A 1 208 ? 16.810 -8.767 -11.642 1.00 89.25 208 LYS A CA 1
ATOM 1619 C C . LYS A 1 208 ? 17.006 -8.408 -10.164 1.00 89.25 208 LYS A C 1
ATOM 1621 O O . LYS A 1 208 ? 16.033 -8.383 -9.396 1.00 89.25 208 LYS A O 1
ATOM 1626 N N . HIS A 1 209 ? 18.259 -8.167 -9.782 1.00 92.94 209 HIS A N 1
ATOM 1627 C CA . HIS A 1 209 ? 18.699 -7.761 -8.454 1.00 92.94 209 HIS A CA 1
ATOM 1628 C C . HIS A 1 209 ? 18.793 -6.238 -8.418 1.00 92.94 209 HIS A C 1
ATOM 1630 O O . HIS A 1 209 ? 19.852 -5.644 -8.570 1.00 92.94 209 HIS A O 1
ATOM 1636 N N . PHE A 1 210 ? 17.648 -5.602 -8.252 1.00 94.31 210 PHE A N 1
ATOM 1637 C CA . PHE A 1 210 ? 17.528 -4.160 -8.107 1.00 94.31 210 PHE A CA 1
ATOM 1638 C C . PHE A 1 210 ? 16.366 -3.857 -7.165 1.00 94.31 210 PHE A C 1
ATOM 1640 O O . PHE A 1 210 ? 15.555 -4.743 -6.858 1.00 94.31 210 PHE A O 1
ATOM 1647 N N . GLN A 1 211 ? 16.298 -2.621 -6.679 1.00 95.19 211 GLN A N 1
ATOM 1648 C CA . GLN A 1 211 ? 15.281 -2.167 -5.738 1.00 95.19 211 GLN A CA 1
ATOM 1649 C C . GLN A 1 211 ? 13.881 -2.443 -6.319 1.00 95.19 211 GLN A C 1
ATOM 1651 O O . GLN A 1 211 ? 13.599 -2.038 -7.441 1.00 95.19 211 GLN A O 1
ATOM 1656 N N . LYS A 1 212 ? 12.983 -3.130 -5.599 1.00 92.06 212 LYS A N 1
ATOM 1657 C CA . LYS A 1 212 ? 11.578 -3.308 -6.023 1.00 92.06 212 LYS A CA 1
ATOM 1658 C C . LYS A 1 212 ? 10.630 -2.814 -4.931 1.00 92.06 212 LYS A C 1
ATOM 1660 O O . LYS A 1 212 ? 10.703 -3.324 -3.806 1.00 92.06 212 LYS A O 1
ATOM 1665 N N . PRO A 1 213 ? 9.710 -1.883 -5.234 1.00 92.06 213 PRO A N 1
ATOM 1666 C CA . PRO A 1 213 ? 8.828 -1.326 -4.223 1.00 92.06 213 PRO A CA 1
ATOM 1667 C C . PRO A 1 213 ? 7.773 -2.340 -3.757 1.00 92.06 213 PRO A C 1
ATOM 1669 O O . PRO A 1 213 ? 7.219 -3.113 -4.549 1.00 92.06 213 PRO A O 1
ATOM 1672 N N . ARG A 1 214 ? 7.469 -2.319 -2.457 1.00 89.62 214 ARG A N 1
ATOM 1673 C CA . ARG A 1 214 ? 6.556 -3.245 -1.767 1.00 89.62 214 ARG A CA 1
ATOM 1674 C C . ARG A 1 214 ? 5.255 -2.542 -1.400 1.00 89.62 214 ARG A C 1
ATOM 1676 O O . ARG A 1 214 ? 5.293 -1.405 -0.955 1.00 89.62 214 ARG A O 1
ATOM 1683 N N . THR A 1 215 ? 4.113 -3.222 -1.532 1.00 87.06 215 THR A N 1
ATOM 1684 C CA . THR A 1 215 ? 2.810 -2.669 -1.120 1.00 87.06 215 THR A CA 1
ATOM 1685 C C . THR A 1 215 ? 2.857 -2.193 0.330 1.00 87.06 215 THR A C 1
ATOM 1687 O O . THR A 1 215 ? 3.252 -2.950 1.223 1.00 87.06 215 THR A O 1
ATOM 1690 N N . MET A 1 216 ? 2.451 -0.947 0.543 1.00 89.12 216 MET A N 1
ATOM 1691 C CA . MET A 1 216 ? 2.365 -0.320 1.847 1.00 89.12 216 MET A CA 1
ATOM 1692 C C . MET A 1 216 ? 1.263 -0.966 2.684 1.00 89.12 216 MET A C 1
ATOM 1694 O O . MET A 1 216 ? 0.127 -1.132 2.237 1.00 89.12 216 MET A O 1
ATOM 1698 N N . THR A 1 217 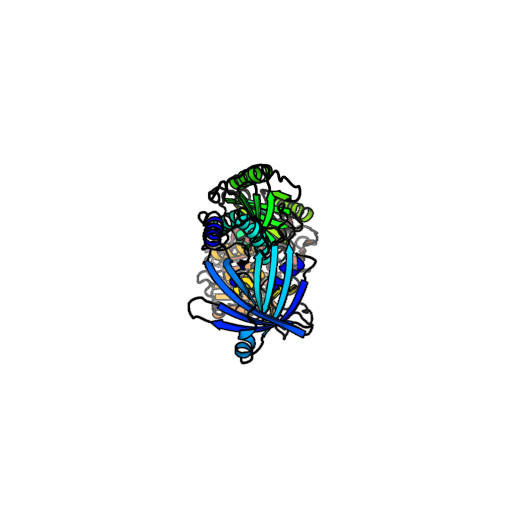? 1.613 -1.309 3.920 1.00 85.56 217 THR A N 1
ATOM 1699 C CA . THR A 1 217 ? 0.666 -1.755 4.941 1.00 85.56 217 THR A CA 1
ATOM 1700 C C . THR A 1 217 ? 0.367 -0.611 5.901 1.00 85.56 217 THR A C 1
ATOM 1702 O O . THR A 1 217 ? 1.109 0.368 5.976 1.00 85.56 217 THR A O 1
ATOM 1705 N N . VAL A 1 218 ? -0.700 -0.759 6.684 1.00 82.19 218 VAL A N 1
ATOM 1706 C CA . VAL A 1 218 ? -1.057 0.215 7.728 1.00 82.19 218 VAL A CA 1
ATOM 1707 C C . VAL A 1 218 ? 0.064 0.398 8.743 1.00 82.19 218 VAL A C 1
ATOM 1709 O O . VAL A 1 218 ? 0.315 1.517 9.168 1.00 82.19 218 VAL A O 1
ATOM 1712 N N . ASP A 1 219 ? 0.746 -0.685 9.119 1.00 83.75 219 ASP A N 1
ATOM 1713 C CA . ASP A 1 219 ? 1.834 -0.616 10.094 1.00 83.75 219 ASP A CA 1
ATOM 1714 C C . ASP A 1 219 ? 3.028 0.160 9.539 1.00 83.75 219 ASP A C 1
ATOM 1716 O O . ASP A 1 219 ? 3.619 0.960 10.254 1.00 83.75 219 ASP A O 1
ATOM 1720 N N . VAL A 1 220 ? 3.357 -0.027 8.256 1.00 89.38 220 VAL A N 1
ATOM 1721 C CA . VAL A 1 220 ? 4.415 0.749 7.597 1.00 89.38 220 VAL A CA 1
ATOM 1722 C C . VAL A 1 220 ? 4.024 2.217 7.522 1.00 89.38 220 VAL A C 1
ATOM 1724 O O . VAL A 1 220 ? 4.824 3.061 7.903 1.00 89.38 220 VAL A O 1
ATOM 1727 N N . LEU A 1 221 ? 2.795 2.526 7.101 1.00 89.62 221 LEU A N 1
ATOM 1728 C CA . LEU A 1 221 ? 2.326 3.907 7.066 1.00 89.62 221 LEU A CA 1
ATOM 1729 C C . LEU A 1 221 ? 2.337 4.542 8.468 1.00 89.62 221 LEU A C 1
ATOM 1731 O O . LEU A 1 221 ? 2.736 5.687 8.610 1.00 89.62 221 LEU A O 1
ATOM 1735 N N . TYR A 1 222 ? 1.992 3.787 9.514 1.00 87.31 222 TYR A N 1
ATOM 1736 C CA . TYR A 1 222 ? 2.101 4.261 10.894 1.00 87.31 222 TYR A CA 1
ATOM 1737 C C . TYR A 1 222 ? 3.538 4.633 11.271 1.00 87.31 222 TYR A C 1
ATOM 1739 O O . TYR A 1 222 ? 3.749 5.660 11.907 1.00 87.31 222 TYR A O 1
ATOM 1747 N N . GLN A 1 223 ? 4.528 3.832 10.864 1.00 88.56 223 GLN A N 1
ATOM 1748 C CA . GLN A 1 223 ? 5.941 4.165 11.080 1.00 88.56 223 GLN A CA 1
ATOM 1749 C C . GLN A 1 223 ? 6.366 5.411 10.298 1.00 88.56 223 GLN A C 1
ATOM 1751 O O . GLN A 1 223 ? 7.102 6.234 10.837 1.00 88.56 223 GLN A O 1
ATOM 1756 N N . VAL A 1 224 ? 5.882 5.555 9.060 1.00 90.75 224 VAL A N 1
ATOM 1757 C CA . VAL A 1 224 ? 6.109 6.742 8.222 1.00 90.75 224 VAL A CA 1
ATOM 1758 C C . VAL A 1 224 ? 5.576 7.993 8.919 1.00 90.75 224 VAL A C 1
ATOM 1760 O O . VAL A 1 224 ? 6.288 8.978 9.037 1.00 90.75 224 VAL A O 1
ATOM 1763 N N . SER A 1 225 ? 4.360 7.941 9.459 1.00 85.88 225 SER A N 1
ATOM 1764 C CA . SER A 1 225 ? 3.754 9.086 10.145 1.00 85.88 225 SER A CA 1
ATOM 1765 C C . SER A 1 225 ? 4.332 9.376 11.529 1.00 85.88 225 SER A C 1
ATOM 1767 O O . SER A 1 225 ? 4.108 10.462 12.049 1.00 85.88 225 SER A O 1
ATOM 1769 N N . LYS A 1 226 ? 5.023 8.419 12.163 1.00 86.88 226 LYS A N 1
ATOM 1770 C CA . LYS A 1 226 ? 5.639 8.620 13.485 1.00 86.88 226 LYS A CA 1
ATOM 1771 C C . LYS A 1 226 ? 7.007 9.283 13.433 1.00 86.88 226 LYS A C 1
ATOM 1773 O O . LYS A 1 226 ? 7.348 9.952 14.398 1.00 86.88 226 LYS A O 1
ATOM 1778 N N . ASN A 1 227 ? 7.750 9.083 12.350 1.00 89.94 227 ASN A N 1
ATOM 1779 C CA . ASN A 1 227 ? 9.066 9.690 12.143 1.00 89.94 227 ASN A CA 1
ATOM 1780 C C . ASN A 1 227 ? 9.119 10.290 10.727 1.00 89.94 227 ASN A C 1
ATOM 1782 O O . ASN A 1 227 ? 9.892 9.809 9.895 1.00 89.94 227 ASN A O 1
ATOM 1786 N N . PRO A 1 228 ? 8.221 11.237 10.390 1.00 91.50 228 PRO A N 1
ATOM 1787 C CA . PRO A 1 228 ? 8.059 11.745 9.026 1.00 91.50 228 PRO A CA 1
ATOM 1788 C C . PRO A 1 228 ? 9.356 12.344 8.456 1.00 91.50 228 PRO A C 1
ATOM 1790 O O . PRO A 1 228 ? 9.645 12.176 7.275 1.00 91.50 228 PRO A O 1
ATOM 1793 N N . GLU A 1 229 ? 10.210 12.906 9.311 1.00 90.94 229 GLU A N 1
ATOM 1794 C CA . GLU A 1 229 ? 11.519 13.463 8.971 1.00 90.94 229 GLU A CA 1
ATOM 1795 C C . GLU A 1 229 ? 12.541 12.441 8.444 1.00 90.94 229 GLU A C 1
ATOM 1797 O O . GLU A 1 229 ? 13.525 12.841 7.817 1.00 90.94 229 GLU A O 1
ATOM 1802 N N . GLU A 1 230 ? 12.330 11.137 8.681 1.00 94.44 230 GLU A N 1
ATOM 1803 C CA . GLU A 1 230 ? 13.165 10.058 8.132 1.00 94.44 230 GLU A CA 1
ATOM 1804 C C . GLU A 1 230 ? 12.821 9.720 6.674 1.00 94.44 230 GLU A C 1
ATOM 1806 O O . GLU A 1 230 ? 13.567 8.971 6.029 1.00 94.44 230 GLU A O 1
ATOM 1811 N N . TRP A 1 231 ? 11.699 10.224 6.156 1.00 95.88 231 TRP A N 1
ATOM 1812 C CA . TRP A 1 231 ? 11.133 9.811 4.876 1.00 95.88 231 TRP A CA 1
ATOM 1813 C C . TRP A 1 231 ? 11.098 10.946 3.860 1.00 95.88 231 TRP A C 1
ATOM 1815 O O . TRP A 1 231 ? 10.967 12.120 4.189 1.00 95.88 231 TRP A O 1
ATOM 1825 N N . VAL A 1 232 ? 11.176 10.551 2.596 1.00 96.00 232 VAL A N 1
ATOM 1826 C CA . VAL A 1 232 ? 10.801 11.373 1.445 1.00 96.00 232 VAL A CA 1
ATOM 1827 C C . VAL A 1 232 ? 9.706 10.660 0.672 1.00 96.00 232 VAL A C 1
ATOM 1829 O O . VAL A 1 232 ? 9.610 9.424 0.689 1.00 96.00 232 VAL A O 1
ATOM 1832 N N . VAL A 1 233 ? 8.891 11.443 -0.019 1.00 96.62 233 VAL A N 1
ATOM 1833 C CA . VAL A 1 233 ? 7.782 10.963 -0.832 1.00 96.62 233 VAL A CA 1
ATOM 1834 C C . VAL A 1 233 ? 7.923 11.465 -2.264 1.00 96.62 233 VAL A C 1
ATOM 1836 O O . VAL A 1 233 ? 8.297 12.606 -2.498 1.00 96.62 233 VAL A O 1
ATOM 1839 N N . THR A 1 234 ? 7.620 10.606 -3.233 1.00 95.81 234 THR A N 1
ATOM 1840 C CA . THR A 1 234 ? 7.612 10.945 -4.664 1.00 95.81 234 THR A CA 1
ATOM 1841 C C . THR A 1 234 ? 6.363 10.364 -5.336 1.00 95.81 234 THR A C 1
ATOM 1843 O O . THR A 1 234 ? 5.878 9.301 -4.909 1.00 95.81 234 THR A O 1
ATOM 1846 N N . PRO A 1 235 ? 5.807 11.014 -6.378 1.00 95.50 235 PRO A N 1
ATOM 1847 C CA . PRO A 1 235 ? 4.677 10.481 -7.126 1.00 95.50 235 PRO A CA 1
ATOM 1848 C C . PRO A 1 235 ? 4.974 9.108 -7.723 1.00 95.50 235 PRO A C 1
ATOM 1850 O O . PRO A 1 235 ? 6.023 8.860 -8.320 1.00 95.50 235 PRO A O 1
ATOM 1853 N N . LYS A 1 236 ? 4.009 8.196 -7.660 1.00 93.69 236 LYS A N 1
ATOM 1854 C CA . LYS A 1 236 ? 4.048 6.969 -8.451 1.00 93.69 236 LYS A CA 1
ATOM 1855 C C . LYS A 1 236 ? 3.437 7.232 -9.832 1.00 93.69 236 LYS A C 1
ATOM 1857 O O . LYS A 1 236 ? 2.281 6.905 -10.077 1.00 93.69 236 LYS A O 1
ATOM 1862 N N . VAL A 1 237 ? 4.240 7.814 -10.717 1.00 91.12 237 VAL A N 1
ATOM 1863 C CA . VAL A 1 237 ? 3.906 7.993 -12.140 1.00 91.12 237 VAL A CA 1
ATOM 1864 C C . VAL A 1 237 ? 3.611 6.636 -12.793 1.00 91.12 237 VAL A C 1
ATOM 1866 O O . VAL A 1 237 ? 4.222 5.623 -12.425 1.00 91.12 237 VAL A O 1
ATOM 1869 N N . ASP A 1 238 ? 2.654 6.607 -13.719 1.00 83.50 238 ASP A N 1
ATOM 1870 C CA . ASP A 1 238 ? 2.366 5.425 -14.535 1.00 83.50 238 ASP A CA 1
ATOM 1871 C C . ASP A 1 238 ? 3.287 5.389 -15.763 1.00 83.50 238 ASP A C 1
ATOM 1873 O O . ASP A 1 238 ? 3.157 6.188 -16.690 1.00 83.50 238 ASP A O 1
ATOM 1877 N N . GLY A 1 239 ? 4.268 4.490 -15.741 1.00 88.94 239 GLY A N 1
ATOM 1878 C CA . GLY A 1 239 ? 5.281 4.372 -16.781 1.00 88.94 239 GLY A CA 1
ATOM 1879 C C . GLY A 1 239 ? 5.867 2.969 -16.875 1.00 88.94 239 GLY A C 1
ATOM 1880 O O . GLY A 1 239 ? 5.372 2.010 -16.269 1.00 88.94 239 GLY A O 1
ATOM 1881 N N . VAL A 1 240 ? 6.919 2.853 -17.683 1.00 90.50 240 VAL A N 1
ATOM 1882 C CA . VAL A 1 240 ? 7.712 1.632 -17.809 1.00 90.50 240 VAL A CA 1
ATOM 1883 C C . VAL A 1 240 ? 9.085 1.863 -17.202 1.00 90.50 240 VAL A C 1
ATOM 1885 O O . VAL A 1 240 ? 9.848 2.718 -17.650 1.00 90.50 240 VAL A O 1
ATOM 1888 N N . ARG A 1 241 ? 9.443 1.036 -16.221 1.00 94.00 241 ARG A N 1
ATOM 1889 C CA . ARG A 1 241 ? 10.772 1.082 -15.616 1.00 94.00 241 ARG A CA 1
ATOM 1890 C C . ARG A 1 241 ? 11.867 0.783 -16.640 1.00 94.00 241 ARG A C 1
ATOM 1892 O O . ARG A 1 241 ? 11.872 -0.291 -17.255 1.00 94.00 241 ARG A O 1
ATOM 1899 N N . ARG A 1 242 ? 12.815 1.710 -16.756 1.00 95.62 242 ARG A N 1
ATOM 1900 C CA . ARG A 1 242 ? 13.959 1.687 -17.675 1.00 95.62 242 ARG A CA 1
ATOM 1901 C C . ARG A 1 242 ? 15.224 2.092 -16.915 1.00 95.62 242 ARG A C 1
ATOM 1903 O O . ARG A 1 242 ? 15.157 2.861 -15.964 1.00 95.62 242 ARG A O 1
ATOM 1910 N N . PHE A 1 243 ? 16.372 1.572 -17.326 1.00 97.25 243 PHE A N 1
ATOM 1911 C CA . PHE A 1 243 ? 17.677 1.993 -16.823 1.00 97.25 243 PHE A CA 1
ATOM 1912 C C . PHE A 1 243 ? 18.399 2.772 -17.913 1.00 97.25 243 PHE A C 1
ATOM 1914 O O . PHE A 1 243 ? 18.513 2.259 -19.024 1.00 97.25 243 PHE A O 1
ATOM 1921 N N . LEU A 1 244 ? 18.907 3.964 -17.605 1.00 96.38 244 LEU A N 1
ATOM 1922 C CA . LEU A 1 244 ? 19.791 4.682 -18.523 1.00 96.38 244 LEU A CA 1
ATOM 1923 C C . LEU A 1 244 ? 21.242 4.323 -18.206 1.00 96.38 244 LEU A C 1
ATOM 1925 O O . LEU A 1 244 ? 21.722 4.587 -17.104 1.00 96.38 244 LEU A O 1
ATOM 1929 N N . LEU A 1 245 ? 21.926 3.699 -19.162 1.00 95.31 245 LEU A N 1
ATOM 1930 C CA . LEU A 1 245 ? 23.354 3.405 -19.119 1.00 95.31 245 LEU A CA 1
ATOM 1931 C C . LEU A 1 245 ? 24.100 4.508 -19.866 1.00 95.31 245 LEU A C 1
ATOM 1933 O O . LEU A 1 245 ? 23.877 4.701 -21.061 1.00 95.31 245 LEU A O 1
ATOM 1937 N N . ILE A 1 246 ? 24.992 5.203 -19.170 1.00 94.00 246 ILE A N 1
ATOM 1938 C CA . ILE A 1 246 ? 25.741 6.339 -19.711 1.00 94.00 246 ILE A CA 1
ATOM 1939 C C . ILE A 1 246 ? 27.222 5.979 -19.674 1.00 94.00 246 ILE A C 1
ATOM 1941 O O . ILE A 1 246 ? 27.760 5.740 -18.596 1.00 94.00 246 ILE A O 1
ATOM 1945 N N . PHE A 1 247 ? 27.878 5.901 -20.829 1.00 91.88 247 PHE A N 1
ATOM 1946 C CA . PHE A 1 247 ? 29.319 5.646 -20.925 1.00 91.88 247 PHE A CA 1
ATOM 1947 C C . PHE A 1 247 ? 29.853 6.061 -22.300 1.00 91.88 247 PHE A C 1
ATOM 1949 O O . PHE A 1 247 ? 29.101 6.074 -23.270 1.00 91.88 247 PHE A O 1
ATOM 1956 N N . ASN A 1 248 ? 31.149 6.379 -22.401 1.00 87.00 248 ASN A N 1
ATOM 1957 C CA . ASN A 1 248 ? 31.829 6.706 -23.671 1.00 87.00 248 ASN A CA 1
ATOM 1958 C C . ASN A 1 248 ? 31.092 7.755 -24.529 1.00 87.00 248 ASN A C 1
ATOM 1960 O O . ASN A 1 248 ? 31.046 7.649 -25.75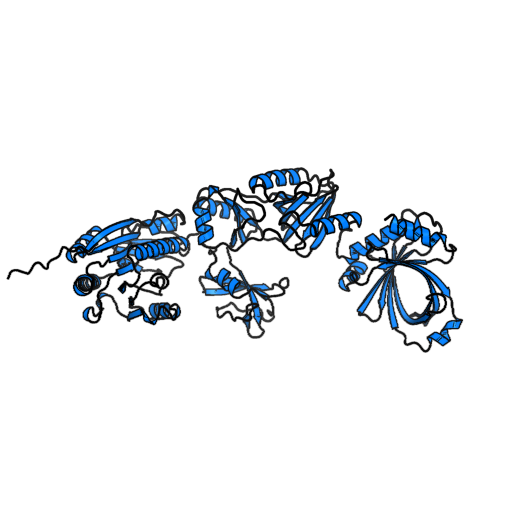2 1.00 87.00 248 ASN A O 1
ATOM 1964 N N . GLY A 1 249 ? 30.460 8.739 -23.887 1.00 87.00 249 GLY A N 1
ATOM 1965 C CA . GLY A 1 249 ? 29.726 9.793 -24.587 1.00 87.00 249 GLY A CA 1
ATOM 1966 C C . GLY A 1 249 ? 28.412 9.331 -25.221 1.00 87.00 249 GLY A C 1
ATOM 1967 O O . GLY A 1 249 ? 27.951 9.934 -26.184 1.00 87.00 249 GLY A O 1
ATOM 1968 N N . ARG A 1 250 ? 27.823 8.229 -24.743 1.00 89.06 250 ARG A N 1
ATOM 1969 C CA . ARG A 1 250 ? 26.598 7.633 -25.291 1.00 89.06 250 ARG A CA 1
ATOM 1970 C C . ARG A 1 250 ? 25.621 7.260 -24.186 1.00 89.06 250 ARG A C 1
ATOM 1972 O O . ARG A 1 250 ? 26.034 6.868 -23.092 1.00 89.06 250 ARG A O 1
ATOM 1979 N N . VAL A 1 251 ? 24.330 7.352 -24.502 1.00 91.62 251 VAL A N 1
ATOM 1980 C CA . VAL A 1 251 ? 23.226 6.979 -23.609 1.00 91.62 251 VAL A CA 1
ATOM 1981 C C . VAL A 1 251 ? 22.425 5.835 -24.219 1.00 91.62 251 VAL A C 1
ATOM 1983 O O . VAL A 1 251 ? 21.960 5.915 -25.358 1.00 91.62 251 VAL A O 1
ATOM 1986 N N . TYR A 1 252 ? 22.234 4.780 -23.431 1.00 90.94 252 TYR A N 1
ATOM 1987 C CA . TYR A 1 252 ? 21.404 3.630 -23.778 1.00 90.94 252 TYR A CA 1
ATOM 1988 C C . TYR A 1 252 ? 20.294 3.458 -22.756 1.00 90.94 252 TYR A C 1
ATOM 1990 O O . TYR A 1 252 ? 20.543 3.508 -21.555 1.00 90.94 252 TYR A O 1
ATOM 1998 N N . SER A 1 253 ? 19.086 3.178 -23.218 1.00 92.75 253 SER A N 1
ATOM 1999 C CA . SER A 1 253 ? 17.950 2.840 -22.374 1.00 92.75 253 SER A CA 1
ATOM 2000 C C . SER A 1 253 ? 17.733 1.335 -22.383 1.00 92.75 253 SER A C 1
ATOM 2002 O O . SER A 1 253 ? 17.744 0.692 -23.430 1.00 92.75 253 SER A O 1
ATOM 2004 N N . VAL A 1 254 ? 17.585 0.748 -21.196 1.00 91.12 254 VAL A N 1
ATOM 2005 C CA . VAL A 1 254 ? 17.434 -0.698 -21.029 1.00 91.12 254 VAL A CA 1
ATOM 2006 C C . VAL A 1 254 ? 16.186 -1.022 -20.229 1.00 91.12 254 VAL A C 1
ATOM 2008 O O . VAL A 1 254 ? 16.036 -0.607 -19.078 1.00 91.12 254 VAL A O 1
ATOM 2011 N N . GLY A 1 255 ? 15.283 -1.803 -20.813 1.00 87.38 255 GLY A N 1
ATOM 2012 C CA . GLY A 1 255 ? 14.101 -2.297 -20.119 1.00 87.38 255 GLY A CA 1
ATOM 2013 C C . GLY A 1 255 ? 14.388 -3.504 -19.228 1.00 87.38 255 GLY A C 1
ATOM 2014 O O . GLY A 1 255 ? 15.399 -4.198 -19.329 1.00 87.38 255 GLY A O 1
ATOM 2015 N N . THR A 1 256 ? 13.445 -3.818 -18.336 1.00 82.94 256 THR A N 1
ATOM 2016 C CA . THR A 1 256 ? 13.558 -4.998 -17.451 1.00 82.94 256 THR A CA 1
ATOM 2017 C C . THR A 1 256 ? 13.503 -6.343 -18.195 1.00 82.94 256 THR A C 1
ATOM 2019 O O . THR A 1 256 ? 13.845 -7.381 -17.614 1.00 82.94 256 THR A O 1
ATOM 2022 N N . ALA A 1 257 ? 13.082 -6.329 -19.467 1.00 76.19 257 ALA A N 1
ATOM 2023 C CA . ALA A 1 257 ? 13.124 -7.459 -20.392 1.00 76.19 257 ALA A CA 1
ATOM 2024 C C . ALA A 1 257 ? 14.444 -7.542 -21.183 1.00 76.19 257 ALA A C 1
ATOM 2026 O O . ALA A 1 257 ? 14.619 -8.489 -21.947 1.00 76.19 257 ALA A O 1
ATOM 2027 N N . LYS A 1 258 ? 15.388 -6.622 -20.926 1.00 76.94 258 LYS A N 1
ATOM 2028 C CA . LYS A 1 258 ? 16.687 -6.488 -21.603 1.00 76.94 258 LYS A CA 1
ATOM 2029 C C . LYS A 1 258 ? 16.592 -6.042 -23.065 1.00 76.94 258 LYS A C 1
ATOM 2031 O O . LYS A 1 258 ? 17.521 -6.267 -23.833 1.00 76.94 258 LYS A O 1
ATOM 2036 N N . ASP A 1 259 ? 15.483 -5.414 -23.436 1.00 78.06 259 ASP A N 1
ATOM 2037 C CA . ASP A 1 259 ? 15.399 -4.569 -24.622 1.00 78.06 259 ASP A CA 1
ATOM 2038 C C . ASP A 1 259 ? 16.319 -3.357 -24.434 1.00 78.06 259 ASP A C 1
ATOM 2040 O O . ASP A 1 259 ? 16.275 -2.723 -23.380 1.00 78.06 259 ASP A O 1
ATOM 2044 N N . VAL A 1 260 ? 17.181 -3.085 -25.417 1.00 81.75 260 VAL A N 1
ATOM 2045 C CA . VAL A 1 260 ? 18.193 -2.021 -25.361 1.00 81.75 260 VAL A CA 1
ATOM 2046 C C . VAL A 1 260 ? 17.973 -1.067 -26.524 1.00 81.75 260 VAL A C 1
ATOM 2048 O O . VAL A 1 260 ? 18.090 -1.474 -27.674 1.00 81.75 260 VAL A O 1
ATOM 2051 N N . THR A 1 261 ? 17.730 0.204 -26.231 1.00 83.19 261 THR A N 1
ATOM 2052 C CA . THR A 1 261 ? 17.623 1.272 -27.228 1.00 83.19 261 THR A CA 1
ATOM 2053 C C . THR A 1 261 ? 18.779 2.253 -27.068 1.00 83.19 261 THR A C 1
ATOM 2055 O O . THR A 1 261 ? 19.189 2.581 -25.957 1.00 83.19 261 THR A O 1
ATOM 2058 N N . PHE A 1 262 ? 19.360 2.687 -28.185 1.00 85.06 262 PHE A N 1
ATOM 2059 C CA . PHE A 1 262 ? 20.285 3.818 -28.194 1.00 85.06 262 PHE A CA 1
ATOM 2060 C C . PHE A 1 262 ? 19.466 5.108 -28.246 1.00 85.06 262 PHE A C 1
ATOM 2062 O O . PHE A 1 262 ? 18.594 5.226 -29.103 1.00 85.06 262 PHE A O 1
ATOM 2069 N N . GLU A 1 263 ? 19.741 6.044 -27.339 1.00 87.12 263 GLU A N 1
ATOM 2070 C CA . GLU A 1 263 ? 18.957 7.277 -27.219 1.00 87.12 263 GLU A CA 1
ATOM 2071 C C . GLU A 1 263 ? 19.679 8.469 -27.856 1.00 87.12 263 GLU A C 1
ATOM 2073 O O . GLU A 1 263 ? 19.111 9.149 -28.710 1.00 87.12 263 GLU A O 1
ATOM 2078 N N . CYS A 1 264 ? 20.936 8.723 -27.467 1.00 86.81 264 CYS A N 1
ATOM 2079 C CA . CYS A 1 264 ? 21.724 9.829 -28.013 1.00 86.81 264 CYS A CA 1
ATOM 2080 C C . CYS A 1 264 ? 23.233 9.709 -27.725 1.00 86.81 264 CYS A C 1
ATOM 2082 O O . CYS A 1 264 ? 23.679 8.926 -26.878 1.00 86.81 264 CYS A O 1
ATOM 2084 N N . GLU A 1 265 ? 24.017 10.555 -28.400 1.00 86.00 265 GLU A N 1
ATOM 2085 C CA . GLU A 1 265 ? 25.387 10.900 -28.002 1.00 86.00 265 GLU A CA 1
ATOM 2086 C C . GLU A 1 265 ? 25.378 12.128 -27.078 1.00 86.00 265 GLU A C 1
ATOM 2088 O O . GLU A 1 265 ? 24.516 13.007 -27.184 1.00 86.00 265 GLU A O 1
ATOM 2093 N N . THR A 1 266 ? 26.340 12.199 -26.165 1.00 84.75 266 THR A N 1
ATOM 2094 C CA . THR A 1 266 ? 26.546 13.327 -25.255 1.00 84.75 266 THR A CA 1
ATOM 2095 C C . THR A 1 266 ? 27.798 14.100 -25.657 1.00 84.75 266 THR A C 1
ATOM 2097 O O . THR A 1 266 ? 28.717 13.574 -26.283 1.00 84.75 266 THR A O 1
ATOM 2100 N N . ALA A 1 267 ? 27.866 15.375 -25.279 1.00 80.69 267 ALA A N 1
ATOM 2101 C CA . ALA A 1 267 ? 29.004 16.231 -25.610 1.00 80.69 267 ALA A CA 1
ATOM 2102 C C . ALA A 1 267 ? 30.338 15.823 -24.947 1.00 80.69 267 ALA A C 1
ATOM 2104 O O . ALA A 1 267 ? 31.387 16.367 -25.299 1.00 80.69 267 ALA A O 1
ATOM 2105 N N . ARG A 1 268 ? 30.315 14.927 -23.953 1.00 81.25 268 ARG A N 1
ATOM 2106 C CA . ARG A 1 268 ? 31.478 14.539 -23.143 1.00 81.25 268 ARG A CA 1
ATOM 2107 C C . ARG A 1 268 ? 31.488 13.041 -22.898 1.00 81.25 268 ARG A C 1
ATOM 2109 O O . ARG A 1 268 ? 30.442 12.436 -22.700 1.00 81.25 268 ARG A O 1
ATOM 2116 N N . GLU A 1 269 ? 32.676 12.454 -22.834 1.00 84.00 269 GLU A N 1
ATOM 2117 C CA . GLU A 1 269 ? 32.816 11.086 -22.348 1.00 84.00 269 GLU A CA 1
ATOM 2118 C C . GLU A 1 269 ? 32.511 11.016 -20.848 1.00 84.00 269 GLU A C 1
ATOM 2120 O O . GLU A 1 269 ? 32.921 11.879 -20.071 1.00 84.00 269 GLU A O 1
ATOM 2125 N N . HIS A 1 270 ? 31.795 9.967 -20.449 1.00 81.94 270 HIS A N 1
ATOM 2126 C CA . HIS A 1 270 ? 31.470 9.679 -19.058 1.00 81.94 270 HIS A CA 1
ATOM 2127 C C . HIS A 1 270 ? 32.013 8.298 -18.701 1.00 81.94 270 HIS A C 1
ATOM 2129 O O . HIS A 1 270 ? 31.887 7.355 -19.492 1.00 81.94 270 HIS A O 1
ATOM 2135 N N . ASP A 1 271 ? 32.555 8.170 -17.490 1.00 88.69 271 ASP A N 1
ATOM 2136 C CA . ASP A 1 271 ? 32.702 6.858 -16.863 1.00 88.69 271 ASP A CA 1
ATOM 2137 C C . ASP A 1 271 ? 31.315 6.206 -16.703 1.00 88.69 271 ASP A C 1
ATOM 2139 O O . ASP A 1 271 ? 30.322 6.926 -16.574 1.00 88.69 271 ASP A O 1
ATOM 2143 N N . PRO A 1 272 ? 31.215 4.863 -16.657 1.00 92.25 272 PRO A N 1
ATOM 2144 C CA . PRO A 1 272 ? 29.924 4.187 -16.628 1.00 92.25 272 PRO A CA 1
ATOM 2145 C C . PRO A 1 272 ? 29.018 4.618 -15.467 1.00 92.25 272 PRO A C 1
ATOM 2147 O O . PRO A 1 272 ? 29.310 4.344 -14.303 1.00 92.25 272 PRO A O 1
ATOM 2150 N N . CYS A 1 273 ? 27.877 5.218 -15.783 1.00 95.38 273 CYS A N 1
ATOM 2151 C CA . CYS A 1 273 ? 26.821 5.549 -14.831 1.00 95.38 273 CYS A CA 1
ATOM 2152 C C . CYS A 1 273 ? 25.541 4.785 -15.178 1.00 95.38 273 CYS A C 1
ATOM 2154 O O . CYS A 1 273 ? 25.283 4.471 -16.343 1.00 95.38 273 CYS A O 1
ATOM 2156 N N . VAL A 1 274 ? 24.738 4.476 -14.159 1.00 96.88 274 VAL A N 1
ATOM 2157 C CA . VAL A 1 274 ? 23.433 3.829 -14.331 1.00 96.88 274 VAL A CA 1
ATOM 2158 C C . VAL A 1 274 ? 22.387 4.607 -13.558 1.00 96.88 274 VAL A C 1
ATOM 2160 O O . VAL A 1 274 ? 22.446 4.631 -12.330 1.00 96.88 274 VAL A O 1
ATOM 2163 N N . LEU A 1 275 ? 21.419 5.185 -14.267 1.00 97.56 275 LEU A N 1
ATOM 2164 C CA . LEU A 1 275 ? 20.240 5.816 -13.675 1.00 97.56 275 LEU A CA 1
ATOM 2165 C C . LEU A 1 275 ? 19.072 4.825 -13.664 1.00 97.56 275 LEU A C 1
ATOM 2167 O O . LEU A 1 275 ? 18.857 4.094 -14.633 1.00 97.56 275 LEU A O 1
ATOM 2171 N N . ASP A 1 276 ? 18.320 4.789 -12.568 1.00 97.50 276 ASP A N 1
ATOM 2172 C CA . ASP A 1 276 ? 17.077 4.027 -12.429 1.00 97.50 276 ASP A CA 1
ATOM 2173 C C . ASP A 1 276 ? 15.900 4.972 -12.685 1.00 97.50 276 ASP A C 1
ATOM 2175 O O . ASP A 1 276 ? 15.684 5.936 -11.944 1.00 97.50 276 ASP A O 1
ATOM 2179 N N . CYS A 1 277 ? 15.174 4.721 -13.772 1.00 96.75 277 CYS A N 1
ATOM 2180 C CA . CYS A 1 277 ? 14.202 5.653 -14.321 1.00 96.75 277 CYS A CA 1
ATOM 2181 C C . CYS A 1 277 ? 12.827 5.009 -14.499 1.00 96.75 277 CYS A C 1
ATOM 2183 O O . CYS A 1 277 ? 12.667 3.801 -14.704 1.00 96.75 277 CYS A O 1
ATOM 2185 N N . GLU A 1 278 ? 11.808 5.858 -14.481 1.00 95.25 278 GLU A N 1
ATOM 2186 C CA . GLU A 1 278 ? 10.478 5.545 -14.989 1.00 95.25 278 GLU A CA 1
ATOM 2187 C C . GLU A 1 278 ? 10.305 6.287 -16.318 1.00 95.25 278 GLU A C 1
ATOM 2189 O O . GLU A 1 278 ? 10.382 7.514 -16.344 1.00 95.25 278 GLU A O 1
ATOM 2194 N N . PHE A 1 279 ? 10.105 5.567 -17.422 1.00 93.44 279 PHE A N 1
ATOM 2195 C CA . PHE A 1 279 ? 9.840 6.179 -18.723 1.00 93.44 279 PHE A CA 1
ATOM 2196 C C . PHE A 1 279 ? 8.335 6.368 -18.909 1.00 93.44 279 PHE A C 1
ATOM 2198 O O . PHE A 1 279 ? 7.581 5.389 -18.934 1.00 93.44 279 PHE A O 1
ATOM 2205 N N . ALA A 1 280 ? 7.891 7.617 -19.034 1.00 91.44 280 ALA A N 1
ATOM 2206 C CA . ALA A 1 280 ? 6.486 7.959 -19.216 1.00 91.44 280 ALA A CA 1
ATOM 2207 C C . ALA A 1 280 ? 6.345 9.189 -20.118 1.00 91.44 280 ALA A C 1
ATOM 2209 O O . ALA A 1 280 ? 7.035 10.185 -19.933 1.00 91.44 280 ALA A O 1
ATOM 2210 N N . ARG A 1 281 ? 5.424 9.120 -21.089 1.00 87.75 281 ARG A N 1
ATOM 2211 C CA . ARG A 1 281 ? 5.085 10.230 -22.004 1.00 87.75 281 ARG A CA 1
ATOM 2212 C C . ARG A 1 281 ? 6.288 10.845 -22.747 1.00 87.75 281 ARG A C 1
ATOM 2214 O O . ARG A 1 281 ? 6.259 12.023 -23.072 1.00 87.75 281 ARG A O 1
ATOM 2221 N N . GLY A 1 282 ? 7.308 10.039 -23.049 1.00 89.44 282 GLY A N 1
ATOM 2222 C CA . GLY A 1 282 ? 8.514 10.486 -23.758 1.00 89.44 282 GLY A CA 1
ATOM 2223 C C . GLY A 1 282 ? 9.641 10.992 -22.854 1.00 89.44 282 GLY A C 1
ATOM 2224 O O . GLY A 1 282 ? 10.729 11.237 -23.357 1.00 89.44 282 GLY A O 1
ATOM 2225 N N . THR A 1 283 ? 9.417 11.075 -21.541 1.00 92.12 283 THR A N 1
ATOM 2226 C CA . THR A 1 283 ? 10.399 11.560 -20.564 1.00 92.12 283 THR A CA 1
ATOM 2227 C C . THR A 1 283 ? 10.911 10.416 -19.688 1.00 92.12 283 THR A C 1
ATOM 2229 O O . THR A 1 283 ? 10.139 9.567 -19.225 1.00 92.12 283 THR A O 1
ATOM 2232 N N . TYR A 1 284 ? 12.214 10.408 -19.410 1.00 95.06 284 TYR A N 1
ATOM 2233 C CA . TYR A 1 284 ? 12.841 9.554 -18.403 1.00 95.06 284 TYR A CA 1
ATOM 2234 C C . TYR A 1 284 ? 12.876 10.270 -17.051 1.00 95.06 284 TYR A C 1
ATOM 2236 O O . TYR A 1 284 ? 13.691 11.163 -16.827 1.00 95.06 284 TYR A O 1
ATOM 2244 N N . TYR A 1 285 ? 12.020 9.848 -16.123 1.00 95.44 285 TYR A N 1
ATOM 2245 C CA . TYR A 1 285 ? 12.016 10.347 -14.749 1.00 95.44 285 TYR A CA 1
ATOM 2246 C C . TYR A 1 285 ? 12.972 9.517 -13.891 1.00 95.44 285 TYR A C 1
ATOM 2248 O O . TYR A 1 285 ? 12.607 8.440 -13.407 1.00 95.44 285 TYR A O 1
ATOM 2256 N N . ALA A 1 286 ? 14.202 9.996 -13.719 1.00 96.75 286 ALA A N 1
ATOM 2257 C CA . ALA A 1 286 ? 15.214 9.354 -12.888 1.00 96.75 286 ALA A CA 1
ATOM 2258 C C . ALA A 1 286 ? 14.867 9.503 -11.400 1.00 96.75 286 ALA A C 1
ATOM 2260 O O . ALA A 1 286 ? 14.608 10.606 -10.929 1.00 96.75 286 ALA A O 1
ATOM 2261 N N . PHE A 1 287 ? 14.827 8.396 -10.660 1.00 96.19 287 PHE A N 1
ATOM 2262 C CA . PHE A 1 287 ? 14.434 8.389 -9.244 1.00 96.19 287 PHE A CA 1
ATOM 2263 C C . PHE A 1 287 ? 15.473 7.757 -8.314 1.00 96.19 287 PHE A C 1
ATOM 2265 O O . PHE A 1 287 ? 15.296 7.783 -7.097 1.00 96.19 287 PHE A O 1
ATOM 2272 N N . ASP A 1 288 ? 16.513 7.126 -8.862 1.00 97.00 288 ASP A N 1
ATOM 2273 C CA . ASP A 1 288 ? 17.670 6.657 -8.104 1.00 97.00 288 ASP A CA 1
ATOM 2274 C C . ASP A 1 288 ? 18.875 6.418 -9.030 1.00 97.00 288 ASP A C 1
ATOM 2276 O O . ASP A 1 288 ? 18.740 6.351 -10.252 1.00 97.00 288 ASP A O 1
ATOM 2280 N N . MET A 1 289 ? 20.057 6.241 -8.445 1.00 96.62 289 MET A N 1
ATOM 2281 C CA . MET A 1 289 ? 21.297 5.966 -9.165 1.00 96.62 289 MET A CA 1
ATOM 2282 C C . MET A 1 289 ? 22.103 4.885 -8.430 1.00 96.62 289 MET A C 1
ATOM 2284 O O . MET A 1 289 ? 22.706 5.165 -7.394 1.00 96.62 289 MET A O 1
ATOM 2288 N N . PRO A 1 290 ? 22.113 3.626 -8.909 1.00 96.50 290 PRO A N 1
ATOM 2289 C CA . PRO A 1 290 ? 22.886 2.548 -8.285 1.00 96.50 290 PRO A CA 1
ATOM 2290 C C . PRO A 1 290 ? 24.382 2.531 -8.639 1.00 96.50 290 PRO A C 1
ATOM 2292 O O . PRO A 1 290 ? 25.165 1.937 -7.887 1.00 96.50 290 PRO A O 1
ATOM 2295 N N . VAL A 1 291 ? 24.784 3.120 -9.772 1.00 96.75 291 VAL A N 1
ATOM 2296 C CA . VAL A 1 291 ? 26.173 3.092 -10.263 1.00 96.75 291 VAL A CA 1
ATOM 2297 C C . VAL A 1 291 ? 26.612 4.486 -10.693 1.00 96.75 291 VAL A C 1
ATOM 2299 O O . VAL A 1 291 ? 25.963 5.103 -11.534 1.00 96.75 291 VAL A O 1
ATOM 2302 N N . LEU A 1 292 ? 27.748 4.926 -10.155 1.00 96.25 292 LEU A N 1
ATOM 2303 C CA . LEU A 1 292 ? 28.401 6.192 -10.468 1.00 96.25 292 LEU A CA 1
ATOM 2304 C C . LEU A 1 292 ? 29.882 5.921 -10.754 1.00 96.25 292 LEU A C 1
ATOM 2306 O O . LEU A 1 292 ? 30.558 5.262 -9.957 1.00 96.25 292 LEU A O 1
ATOM 2310 N N . HIS A 1 293 ? 30.381 6.395 -11.895 1.00 93.69 293 HIS A N 1
ATOM 2311 C CA . HIS A 1 293 ? 31.774 6.227 -12.332 1.00 93.69 293 HIS A CA 1
ATOM 2312 C C . HIS A 1 293 ? 32.292 4.775 -12.246 1.00 93.69 293 HIS A C 1
ATOM 2314 O O . HIS A 1 293 ? 33.358 4.482 -11.698 1.00 93.69 293 HIS A O 1
ATOM 2320 N N . GLY A 1 294 ? 31.483 3.829 -12.725 1.00 91.94 294 GLY A N 1
ATOM 2321 C CA . GLY A 1 294 ? 31.784 2.399 -12.760 1.00 91.94 294 GLY A CA 1
ATOM 2322 C C . GLY A 1 294 ? 31.784 1.712 -11.392 1.00 91.94 294 GLY A C 1
ATOM 2323 O O . GLY A 1 294 ? 32.208 0.560 -11.287 1.00 91.94 294 GLY A O 1
ATOM 2324 N N . LYS A 1 295 ? 31.327 2.383 -10.329 1.00 94.50 295 LYS A N 1
ATOM 2325 C CA . LYS A 1 295 ? 31.294 1.847 -8.963 1.00 94.50 295 LYS A CA 1
ATOM 2326 C C . LYS A 1 295 ? 29.876 1.837 -8.416 1.00 94.50 295 LYS A C 1
ATOM 2328 O O . LYS A 1 295 ? 29.078 2.726 -8.689 1.00 94.50 295 LYS A O 1
ATOM 2333 N N . TYR A 1 296 ? 29.577 0.835 -7.593 1.00 96.12 296 TYR A N 1
ATOM 2334 C CA . TYR A 1 296 ? 28.328 0.805 -6.838 1.00 96.12 296 TYR A CA 1
ATOM 2335 C C . TYR A 1 296 ? 28.295 1.974 -5.846 1.00 96.12 296 TYR A C 1
ATOM 2337 O O . TYR A 1 296 ? 29.098 2.002 -4.913 1.00 96.12 296 TYR A O 1
ATOM 2345 N N . CYS A 1 297 ? 27.359 2.905 -6.021 1.00 96.56 297 CYS A N 1
ATOM 2346 C CA . CYS A 1 297 ? 27.130 4.019 -5.095 1.00 96.56 297 CYS A CA 1
ATOM 2347 C C . CYS A 1 297 ? 25.903 3.796 -4.198 1.00 96.56 297 CYS A C 1
ATOM 2349 O O . CYS A 1 297 ? 25.622 4.597 -3.314 1.00 96.56 297 CYS A O 1
ATOM 2351 N N . GLY A 1 298 ? 25.201 2.665 -4.330 1.00 94.19 298 GLY A N 1
ATOM 2352 C CA . GLY A 1 298 ? 24.004 2.371 -3.539 1.00 94.19 298 GLY A CA 1
ATOM 2353 C C . GLY A 1 298 ? 24.222 2.163 -2.030 1.00 94.19 298 GLY A C 1
ATOM 2354 O O . GLY A 1 298 ? 23.259 1.855 -1.326 1.00 94.19 298 GLY A O 1
ATOM 2355 N N . SER A 1 299 ? 25.455 2.278 -1.524 1.00 94.44 299 SER A N 1
ATOM 2356 C CA . SER A 1 299 ? 25.763 2.373 -0.088 1.00 94.44 299 SER A CA 1
ATOM 2357 C C . SER A 1 299 ? 25.647 3.794 0.473 1.00 94.44 299 SER A C 1
ATOM 2359 O O . SER A 1 299 ? 25.537 3.932 1.688 1.00 94.44 299 SER A O 1
ATOM 2361 N N . MET A 1 300 ? 25.686 4.820 -0.383 1.00 96.81 300 MET A N 1
ATOM 2362 C CA . MET A 1 300 ? 25.392 6.211 -0.016 1.00 96.81 300 MET A CA 1
ATOM 2363 C C . MET A 1 300 ? 23.939 6.332 0.443 1.00 96.81 300 MET A C 1
ATOM 2365 O O . MET A 1 300 ? 23.109 5.484 0.095 1.00 96.81 300 MET A O 1
ATOM 2369 N N . ASN A 1 301 ? 23.611 7.375 1.198 1.00 96.56 301 ASN A N 1
ATOM 2370 C CA . ASN A 1 301 ? 22.223 7.652 1.559 1.00 96.56 301 ASN A CA 1
ATOM 2371 C C . ASN A 1 301 ? 21.419 8.166 0.343 1.00 96.56 301 ASN A C 1
ATOM 2373 O O . ASN A 1 301 ? 21.975 8.380 -0.732 1.00 96.56 301 ASN A O 1
ATOM 2377 N N . PHE A 1 302 ? 20.095 8.276 0.463 1.00 95.62 302 PHE A N 1
ATOM 2378 C CA . PHE A 1 302 ? 19.239 8.640 -0.670 1.00 95.62 302 PHE A CA 1
ATOM 2379 C C . PHE A 1 302 ? 19.540 10.052 -1.191 1.00 95.62 302 PHE A C 1
ATOM 2381 O O . PHE A 1 302 ? 19.668 10.228 -2.397 1.00 95.62 302 PHE A O 1
ATOM 2388 N N . GLU A 1 303 ? 19.713 11.033 -0.304 1.00 92.94 303 GLU A N 1
ATOM 2389 C CA . GLU A 1 303 ? 19.935 12.439 -0.679 1.00 92.94 303 GLU A CA 1
ATOM 2390 C C . GLU A 1 303 ? 21.288 12.657 -1.368 1.00 92.94 303 GLU A C 1
ATOM 2392 O O . GLU A 1 303 ? 21.375 13.389 -2.353 1.00 92.94 303 GLU A O 1
ATOM 2397 N N . GLU A 1 304 ? 22.330 11.967 -0.899 1.00 96.00 304 GLU A N 1
ATOM 2398 C CA . GLU A 1 304 ? 23.639 11.926 -1.558 1.00 96.00 304 GLU A CA 1
ATOM 2399 C C . GLU A 1 304 ? 23.500 11.398 -2.990 1.00 96.00 304 GLU A C 1
ATOM 2401 O O . GLU A 1 304 ? 23.984 12.025 -3.928 1.00 96.00 304 GLU A O 1
ATOM 2406 N N . ARG A 1 305 ? 22.773 10.286 -3.185 1.00 97.00 305 ARG A N 1
ATOM 2407 C CA . ARG A 1 305 ? 22.562 9.728 -4.531 1.00 97.00 305 ARG A CA 1
ATOM 2408 C C . ARG A 1 305 ? 21.735 10.643 -5.426 1.00 97.00 305 ARG A C 1
ATOM 2410 O O . ARG A 1 305 ? 22.028 10.689 -6.613 1.00 97.00 305 ARG A O 1
ATOM 2417 N N . MET A 1 306 ? 20.744 11.360 -4.889 1.00 96.12 306 MET A N 1
ATOM 2418 C CA . MET A 1 306 ? 19.965 12.330 -5.671 1.00 96.12 306 MET A CA 1
ATOM 2419 C C . MET A 1 306 ? 20.840 13.498 -6.128 1.00 96.12 306 MET A C 1
ATOM 2421 O O . MET A 1 306 ? 20.788 13.868 -7.291 1.00 96.12 306 MET A O 1
ATOM 2425 N N . THR A 1 307 ? 21.710 14.007 -5.250 1.00 95.56 307 THR A N 1
ATOM 2426 C CA . THR A 1 307 ? 22.638 15.101 -5.584 1.00 95.56 307 THR A CA 1
ATOM 2427 C C . THR A 1 307 ? 23.588 14.701 -6.715 1.00 95.56 307 THR A C 1
ATOM 2429 O O . THR A 1 307 ? 23.769 15.442 -7.678 1.00 95.56 307 THR A O 1
ATOM 2432 N N . GLU A 1 308 ? 24.175 13.505 -6.625 1.00 96.44 308 GLU A N 1
ATOM 2433 C CA . GLU A 1 308 ? 25.061 12.982 -7.670 1.00 96.44 308 GLU A CA 1
ATOM 2434 C C . GLU A 1 308 ? 24.289 12.670 -8.965 1.00 96.44 308 GLU A C 1
ATOM 2436 O O . GLU A 1 308 ? 24.784 12.903 -10.065 1.00 96.44 308 GLU A O 1
ATOM 2441 N N . MET A 1 309 ? 23.051 12.179 -8.852 1.00 96.19 309 MET A N 1
ATOM 2442 C CA . MET A 1 309 ? 22.171 11.937 -9.996 1.00 96.19 309 MET A CA 1
ATOM 2443 C C . MET A 1 309 ? 21.837 13.242 -10.727 1.00 96.19 309 MET A C 1
ATOM 2445 O O . MET A 1 309 ? 21.925 13.280 -11.952 1.00 96.19 309 MET A O 1
ATOM 2449 N N . ASP A 1 310 ? 21.509 14.312 -10.002 1.00 94.56 310 ASP A N 1
ATOM 2450 C CA . ASP A 1 310 ? 21.226 15.632 -10.573 1.00 94.56 310 ASP A CA 1
ATOM 2451 C C . ASP A 1 310 ? 22.444 16.208 -11.295 1.00 94.56 310 ASP A C 1
ATOM 2453 O O . ASP A 1 310 ? 22.303 16.802 -12.366 1.00 94.56 310 ASP A O 1
ATOM 2457 N N . ALA A 1 311 ? 23.646 15.999 -10.748 1.00 93.12 311 ALA A N 1
ATOM 2458 C CA . ALA A 1 311 ? 24.890 16.386 -11.404 1.00 93.12 311 ALA A CA 1
ATOM 2459 C C . ALA A 1 311 ? 25.084 15.623 -12.724 1.00 93.12 311 ALA A C 1
ATOM 2461 O O . ALA A 1 311 ? 25.346 16.243 -13.753 1.00 93.12 311 ALA A O 1
ATOM 2462 N N . VAL A 1 312 ? 24.870 14.300 -12.723 1.00 92.81 312 VAL A N 1
ATOM 2463 C CA . VAL A 1 312 ? 24.935 13.477 -13.942 1.00 92.81 312 VAL A CA 1
ATOM 2464 C C . VAL A 1 312 ? 23.903 13.936 -14.972 1.00 92.81 312 VAL A C 1
ATOM 2466 O O . VAL A 1 312 ? 24.261 14.107 -16.132 1.00 92.81 312 VAL A O 1
ATOM 2469 N N . ILE A 1 313 ? 22.651 14.172 -14.569 1.00 92.81 313 ILE A N 1
ATOM 2470 C CA . ILE A 1 313 ? 21.581 14.637 -15.467 1.00 92.81 313 ILE A CA 1
ATOM 2471 C C . ILE A 1 313 ? 21.905 16.023 -16.030 1.00 92.81 313 ILE A C 1
ATOM 2473 O O . ILE A 1 313 ? 21.742 16.242 -17.224 1.00 92.81 313 ILE A O 1
ATOM 2477 N N . SER A 1 314 ? 22.407 16.943 -15.205 1.00 89.25 314 SER A N 1
ATOM 2478 C CA . SER A 1 314 ? 22.797 18.289 -15.647 1.00 89.25 314 SER A CA 1
ATOM 2479 C C . SER A 1 314 ? 23.974 18.261 -16.623 1.00 89.25 314 SER A C 1
ATOM 2481 O O . SER A 1 314 ? 24.075 19.114 -17.503 1.00 89.25 314 SER A O 1
ATOM 2483 N N . ASP A 1 315 ? 24.863 17.277 -16.481 1.00 86.50 315 ASP A N 1
ATOM 2484 C CA . ASP A 1 315 ? 25.987 17.067 -17.386 1.00 86.50 315 ASP A CA 1
ATOM 2485 C C . ASP A 1 315 ? 25.594 16.353 -18.687 1.00 86.50 315 ASP A C 1
ATOM 2487 O O . ASP A 1 315 ? 26.358 16.433 -19.659 1.00 86.50 315 ASP A O 1
ATOM 2491 N N . LEU A 1 316 ? 24.413 15.723 -18.761 1.00 86.06 316 LEU A N 1
ATOM 2492 C CA . LEU A 1 316 ? 23.856 15.220 -20.017 1.00 86.06 316 LEU A CA 1
ATOM 2493 C C . LEU A 1 316 ? 23.519 16.413 -20.918 1.00 86.06 316 LEU A C 1
ATOM 2495 O O . LEU A 1 316 ? 22.431 16.974 -20.888 1.00 86.06 316 LEU A O 1
ATOM 2499 N N . HIS A 1 317 ? 24.490 16.794 -21.743 1.00 74.44 317 HIS A N 1
ATOM 2500 C CA . HIS A 1 317 ? 24.323 17.733 -22.844 1.00 74.44 317 HIS A CA 1
ATOM 2501 C C . HIS A 1 317 ? 24.176 16.901 -24.120 1.00 74.44 317 HIS A C 1
ATOM 2503 O O . HIS A 1 317 ? 25.196 16.593 -24.755 1.00 74.44 317 HIS A O 1
ATOM 2509 N N . PRO A 1 318 ? 22.960 16.438 -24.461 1.00 70.25 318 PRO A N 1
ATOM 2510 C CA . PRO A 1 318 ? 22.776 15.627 -25.648 1.00 70.25 318 PRO A CA 1
ATOM 2511 C C . PRO A 1 318 ? 23.103 16.475 -26.884 1.00 70.25 318 PRO A C 1
ATOM 2513 O O . PRO A 1 318 ? 22.726 17.645 -26.966 1.00 70.25 318 PRO A O 1
ATOM 2516 N N . MET A 1 319 ? 23.855 15.905 -27.832 1.00 65.06 319 MET A N 1
ATOM 2517 C CA . MET A 1 319 ? 24.189 16.613 -29.078 1.00 65.06 319 MET A CA 1
ATOM 2518 C C . MET A 1 319 ? 22.960 16.814 -29.979 1.00 65.06 319 MET A C 1
ATOM 2520 O O . MET A 1 319 ? 22.963 17.708 -30.823 1.00 65.06 319 MET A O 1
ATOM 2524 N N . ASP A 1 320 ? 21.919 16.006 -29.771 1.00 61.03 320 ASP A N 1
ATOM 2525 C CA . ASP A 1 320 ? 20.637 16.050 -30.469 1.00 61.03 320 ASP A CA 1
ATOM 2526 C C . ASP A 1 320 ? 19.499 16.072 -29.431 1.00 61.03 320 ASP A C 1
ATOM 2528 O O . ASP A 1 320 ? 19.560 15.359 -28.432 1.00 61.03 320 ASP A O 1
ATOM 2532 N N . VAL A 1 321 ? 18.468 16.904 -29.612 1.00 64.25 321 VAL A N 1
ATOM 2533 C CA . VAL A 1 321 ? 17.483 17.268 -28.555 1.00 64.25 321 VAL A CA 1
ATOM 2534 C C . VAL A 1 321 ? 16.432 16.166 -28.302 1.00 64.25 321 VAL A C 1
ATOM 2536 O O . VAL A 1 321 ? 15.319 16.429 -27.858 1.00 64.25 321 VAL A O 1
ATOM 2539 N N . THR A 1 322 ? 16.737 14.915 -28.634 1.00 72.44 322 THR A N 1
ATOM 2540 C CA . THR A 1 322 ? 15.779 13.801 -28.598 1.00 72.44 322 THR A CA 1
ATOM 2541 C C . THR A 1 322 ? 15.622 13.177 -27.215 1.00 72.44 322 THR A C 1
ATOM 2543 O O . THR A 1 322 ? 14.583 12.577 -26.942 1.00 72.44 322 THR A O 1
ATOM 2546 N N . LEU A 1 323 ? 16.625 13.313 -26.342 1.00 85.19 323 LEU A N 1
ATOM 2547 C CA . LEU A 1 323 ? 16.615 12.723 -25.007 1.00 85.19 323 LEU A CA 1
ATOM 2548 C C . LEU A 1 323 ? 16.076 13.718 -23.967 1.00 85.19 323 LEU A C 1
ATOM 2550 O O . LEU A 1 323 ? 16.735 14.704 -23.641 1.00 85.19 323 LEU A O 1
ATOM 2554 N N . ASP A 1 324 ? 14.913 13.404 -23.397 1.00 90.38 324 ASP A N 1
ATOM 2555 C CA . ASP A 1 324 ? 14.332 14.128 -22.264 1.00 90.38 324 ASP A CA 1
ATOM 2556 C C . ASP A 1 324 ? 14.505 13.316 -20.970 1.00 90.38 324 ASP A C 1
ATOM 2558 O O . ASP A 1 324 ? 13.845 12.292 -20.762 1.00 90.38 324 ASP A O 1
ATOM 2562 N N . VAL A 1 325 ? 15.424 13.755 -20.104 1.00 92.56 325 VAL A N 1
ATOM 2563 C CA . VAL A 1 325 ? 15.654 13.179 -18.769 1.00 92.56 325 VAL A CA 1
ATOM 2564 C C . VAL A 1 325 ? 15.439 14.258 -17.728 1.00 92.56 325 VAL A C 1
ATOM 2566 O O . VAL A 1 325 ? 15.994 15.350 -17.820 1.00 92.56 325 VAL A O 1
ATOM 2569 N N . SER A 1 326 ? 14.684 13.927 -16.688 1.00 92.38 326 SER A N 1
ATOM 2570 C CA . SER A 1 326 ? 14.505 14.797 -15.532 1.00 92.38 326 SER A CA 1
ATOM 2571 C C . SER A 1 326 ? 14.630 14.007 -14.240 1.00 92.38 326 SER A C 1
ATOM 2573 O O . SER A 1 326 ? 14.263 12.830 -14.160 1.00 92.38 326 SER A O 1
ATOM 2575 N N . ALA A 1 327 ? 15.149 14.663 -13.206 1.00 93.62 327 ALA A N 1
ATOM 2576 C CA . ALA A 1 327 ? 15.062 14.138 -11.859 1.00 93.62 327 ALA A CA 1
ATOM 2577 C C . ALA A 1 327 ? 13.595 14.117 -11.430 1.00 93.62 327 ALA A C 1
ATOM 2579 O O . ALA A 1 327 ? 12.851 15.089 -11.590 1.00 93.62 327 ALA A O 1
ATOM 2580 N N . LYS A 1 328 ? 13.155 12.978 -10.908 1.00 93.62 328 LYS A N 1
ATOM 2581 C CA . LYS A 1 328 ? 11.786 12.808 -10.456 1.00 93.62 328 LYS A CA 1
ATOM 2582 C C . LYS A 1 328 ? 11.578 13.632 -9.183 1.00 93.62 328 LYS A C 1
ATOM 2584 O O . LYS A 1 328 ? 12.346 13.456 -8.236 1.00 93.62 328 LYS A O 1
ATOM 2589 N N . PRO A 1 329 ? 10.540 14.484 -9.116 1.00 93.12 329 PRO A N 1
ATOM 2590 C CA . PRO A 1 329 ? 10.326 15.320 -7.946 1.00 93.12 329 PRO A CA 1
ATOM 2591 C C . PRO A 1 329 ? 10.090 14.459 -6.704 1.00 93.12 329 PRO A C 1
ATOM 2593 O O . PRO A 1 329 ? 9.446 13.405 -6.766 1.00 93.12 329 PRO A O 1
ATOM 2596 N N . TYR A 1 330 ? 10.608 14.916 -5.572 1.00 95.19 330 TYR A N 1
ATOM 2597 C CA . TYR A 1 330 ? 10.353 14.342 -4.261 1.00 95.19 330 TYR A CA 1
ATOM 2598 C C . TYR A 1 330 ? 10.270 15.462 -3.227 1.00 95.19 330 TYR A C 1
ATOM 2600 O O . TYR A 1 330 ? 10.879 16.513 -3.402 1.00 95.19 330 TYR A O 1
ATOM 2608 N N . ASP A 1 331 ? 9.544 15.210 -2.143 1.00 95.75 331 ASP A N 1
ATOM 2609 C CA . ASP A 1 331 ? 9.392 16.153 -1.039 1.00 95.75 331 ASP A CA 1
ATOM 2610 C C . ASP A 1 331 ? 9.539 15.463 0.317 1.00 95.75 331 ASP A C 1
ATOM 2612 O O . ASP A 1 331 ? 9.412 14.239 0.454 1.00 95.75 331 ASP A O 1
ATOM 2616 N N . ILE A 1 332 ? 9.808 16.283 1.329 1.00 94.75 332 ILE A N 1
ATOM 2617 C CA . ILE A 1 332 ? 9.733 15.918 2.743 1.00 94.75 332 ILE A CA 1
ATOM 2618 C C . ILE A 1 332 ? 8.402 16.394 3.320 1.00 94.75 332 ILE A C 1
ATOM 2620 O O . ILE A 1 332 ? 7.778 17.312 2.802 1.00 94.75 332 ILE A O 1
ATOM 2624 N N . PHE A 1 333 ? 7.975 15.776 4.412 1.00 93.81 333 PHE A N 1
ATOM 2625 C CA . PHE A 1 333 ? 6.790 16.184 5.157 1.00 93.81 333 PHE A CA 1
ATOM 2626 C C . PHE A 1 333 ? 7.065 16.048 6.652 1.00 93.81 333 PHE A C 1
ATOM 2628 O O . PHE A 1 333 ? 7.955 15.310 7.073 1.00 93.81 333 PHE A O 1
ATOM 2635 N N . SER A 1 334 ? 6.293 16.764 7.459 1.00 90.94 334 SER A N 1
ATOM 2636 C CA . SER A 1 334 ? 6.399 16.814 8.920 1.00 90.94 334 SER A CA 1
ATOM 2637 C C . SER A 1 334 ? 5.147 16.293 9.629 1.00 90.94 334 SER A C 1
ATOM 2639 O O . SER A 1 334 ? 5.160 16.065 10.837 1.00 90.94 334 SER A O 1
ATOM 2641 N N . SER A 1 335 ? 4.058 16.085 8.887 1.00 88.31 335 SER A N 1
ATOM 2642 C CA . SER A 1 335 ? 2.774 15.627 9.415 1.00 88.31 335 SER A CA 1
ATOM 2643 C C . SER A 1 335 ? 2.003 14.800 8.387 1.00 88.31 335 SER A C 1
ATOM 2645 O O . SER A 1 335 ? 2.322 14.794 7.195 1.00 88.31 335 SER A O 1
ATOM 2647 N N . PHE A 1 336 ? 0.974 14.083 8.844 1.00 86.25 336 PHE A N 1
ATOM 2648 C CA . PHE A 1 336 ? 0.102 13.328 7.945 1.00 86.25 336 PHE A CA 1
ATOM 2649 C C . PHE A 1 336 ? -0.752 14.259 7.069 1.00 86.25 336 PHE A C 1
ATOM 2651 O O . PHE A 1 336 ? -1.028 13.946 5.913 1.00 86.25 336 PHE A O 1
ATOM 2658 N N . GLU A 1 337 ? -1.128 15.420 7.600 1.00 85.31 337 GLU A N 1
ATOM 2659 C CA . GLU A 1 337 ? -1.841 16.475 6.886 1.00 85.31 337 GLU A CA 1
ATOM 2660 C C . GLU A 1 337 ? -0.998 17.060 5.744 1.00 85.31 337 GLU A C 1
ATOM 2662 O O . GLU A 1 337 ? -1.501 17.246 4.638 1.00 85.31 337 GLU A O 1
ATOM 2667 N N . GLU A 1 338 ? 0.295 17.289 5.976 1.00 91.00 338 GLU A N 1
ATOM 2668 C CA . GLU A 1 338 ? 1.220 17.730 4.927 1.00 91.00 338 GLU A CA 1
ATOM 2669 C C . GLU A 1 338 ? 1.428 16.647 3.860 1.00 91.00 338 GLU A C 1
ATOM 2671 O O . GLU A 1 338 ? 1.415 16.950 2.670 1.00 91.00 338 GLU A O 1
ATOM 2676 N N . LEU A 1 339 ? 1.519 15.372 4.257 1.00 91.88 339 LEU A N 1
ATOM 2677 C CA . LEU A 1 339 ? 1.574 14.256 3.307 1.00 91.88 339 LEU A CA 1
ATOM 2678 C C . LEU A 1 339 ? 0.322 14.192 2.410 1.00 91.88 339 LEU A C 1
ATOM 2680 O O . LEU A 1 339 ? 0.438 13.909 1.217 1.00 91.88 339 LEU A O 1
ATOM 2684 N N . ALA A 1 340 ? -0.863 14.462 2.965 1.00 89.12 340 ALA A N 1
ATOM 2685 C CA . ALA A 1 340 ? -2.102 14.552 2.194 1.00 89.12 340 ALA A CA 1
ATOM 2686 C C . ALA A 1 340 ? -2.068 15.725 1.199 1.00 89.12 340 ALA A C 1
ATOM 2688 O O . ALA A 1 340 ? -2.410 15.549 0.033 1.00 89.12 340 ALA A O 1
ATOM 2689 N N . ALA A 1 341 ? -1.583 16.894 1.626 1.00 91.19 341 ALA A N 1
ATOM 2690 C CA . ALA A 1 341 ? -1.439 18.053 0.747 1.00 91.19 341 ALA A CA 1
ATOM 2691 C C . ALA A 1 341 ? -0.437 17.797 -0.395 1.00 91.19 341 ALA A C 1
ATOM 2693 O O . ALA A 1 341 ? -0.704 18.158 -1.540 1.00 91.19 341 ALA A O 1
ATOM 2694 N N . LEU A 1 342 ? 0.685 17.122 -0.118 1.00 93.50 342 LEU A N 1
ATOM 2695 C CA . LEU A 1 342 ? 1.653 16.721 -1.146 1.00 93.50 342 LEU A CA 1
ATOM 2696 C C . LEU A 1 342 ? 1.042 15.760 -2.168 1.00 93.50 342 LEU A C 1
ATOM 2698 O O . LEU A 1 342 ? 1.321 15.872 -3.359 1.00 93.50 342 LEU A O 1
ATOM 2702 N N . TYR A 1 343 ? 0.183 14.835 -1.731 1.00 93.19 343 TYR A N 1
ATOM 2703 C CA . TYR A 1 343 ? -0.553 13.972 -2.652 1.00 93.19 343 TYR A CA 1
ATOM 2704 C C . TYR A 1 343 ? -1.435 14.782 -3.616 1.00 93.19 343 TYR A C 1
ATOM 2706 O O . TYR A 1 343 ? -1.424 14.519 -4.821 1.00 93.19 343 TYR A O 1
ATOM 2714 N N . ASP A 1 344 ? -2.155 15.788 -3.117 1.00 90.88 344 ASP A N 1
ATOM 2715 C CA . ASP A 1 344 ? -2.988 16.660 -3.951 1.00 90.88 344 ASP A CA 1
ATOM 2716 C C . ASP A 1 344 ? -2.136 17.484 -4.930 1.00 90.88 344 ASP A C 1
ATOM 2718 O O . ASP A 1 344 ? -2.474 17.606 -6.106 1.00 90.88 344 ASP A O 1
ATOM 2722 N N . VAL A 1 345 ? -0.987 18.004 -4.489 1.00 93.31 345 VAL A N 1
ATOM 2723 C CA . VAL A 1 345 ? -0.043 18.713 -5.371 1.00 93.31 345 VAL A CA 1
ATOM 2724 C C . VAL A 1 345 ? 0.462 17.788 -6.476 1.00 93.31 345 VAL A C 1
ATOM 2726 O O . VAL A 1 345 ? 0.351 18.117 -7.658 1.00 93.31 345 VAL A O 1
ATOM 2729 N N . PHE A 1 346 ? 0.969 16.607 -6.121 1.00 93.62 346 PHE A N 1
ATOM 2730 C CA . PHE A 1 346 ? 1.513 15.675 -7.102 1.00 93.62 346 PHE A CA 1
ATOM 2731 C C . PHE A 1 346 ? 0.456 15.152 -8.075 1.00 93.62 346 PHE A C 1
ATOM 2733 O O . PHE A 1 346 ? 0.744 15.047 -9.264 1.00 93.62 346 PHE A O 1
ATOM 2740 N N . SER A 1 347 ? -0.758 14.859 -7.606 1.00 90.50 347 SER A N 1
ATOM 2741 C CA . SER A 1 347 ? -1.839 14.348 -8.461 1.00 90.50 347 SER A CA 1
ATOM 2742 C C . SER A 1 347 ? -2.371 15.384 -9.453 1.00 90.50 347 SER A C 1
ATOM 2744 O O . SER A 1 347 ? -2.866 15.011 -10.513 1.00 90.50 347 SER A O 1
ATOM 2746 N N . ASN A 1 348 ? -2.219 16.679 -9.158 1.00 89.50 348 ASN A N 1
ATOM 2747 C CA . ASN A 1 348 ? -2.524 17.754 -10.104 1.00 89.50 348 ASN A CA 1
ATOM 2748 C C . ASN A 1 348 ? -1.414 17.969 -11.148 1.00 89.50 348 ASN A C 1
ATOM 2750 O O . ASN A 1 348 ? -1.690 18.462 -12.242 1.00 89.50 348 ASN A O 1
ATOM 2754 N N . LEU A 1 349 ? -0.165 17.625 -10.819 1.00 86.62 349 LEU A N 1
ATOM 2755 C CA . LEU A 1 349 ? 0.999 17.823 -11.692 1.00 86.62 349 LEU A CA 1
ATOM 2756 C C . LEU A 1 349 ? 1.322 16.601 -12.558 1.00 86.62 349 LEU A C 1
ATOM 2758 O O . LEU A 1 349 ? 1.857 16.744 -13.659 1.00 86.62 349 LEU A O 1
ATOM 2762 N N . HIS A 1 350 ? 1.014 15.400 -12.073 1.00 84.56 350 HIS A N 1
ATOM 2763 C CA . HIS A 1 350 ? 1.415 14.145 -12.690 1.00 84.56 350 HIS A CA 1
ATOM 2764 C C . HIS A 1 350 ? 0.237 13.190 -12.841 1.00 84.56 350 HIS A C 1
ATOM 2766 O O . HIS A 1 350 ? -0.630 13.086 -11.980 1.00 84.56 350 HIS A O 1
ATOM 2772 N N . ASP A 1 351 ? 0.268 12.408 -13.916 1.00 85.88 351 ASP A N 1
ATOM 2773 C CA . ASP A 1 351 ? -0.593 11.239 -14.061 1.00 85.88 351 ASP A CA 1
ATOM 2774 C C . ASP A 1 351 ? -0.018 10.095 -13.219 1.00 85.88 351 ASP A C 1
ATOM 2776 O O . ASP A 1 351 ? 0.979 9.458 -13.577 1.00 85.88 351 ASP A O 1
ATOM 2780 N N . MET A 1 352 ? -0.579 9.927 -12.023 1.00 88.88 352 MET A N 1
ATOM 2781 C CA . MET A 1 352 ? -0.062 9.041 -10.986 1.00 88.88 352 MET A CA 1
ATOM 2782 C C . MET A 1 352 ? -1.173 8.210 -10.350 1.00 88.88 352 MET A C 1
ATOM 2784 O O . MET A 1 352 ? -2.304 8.660 -10.191 1.00 88.88 352 MET A O 1
ATOM 2788 N N . ASP A 1 353 ? -0.826 7.000 -9.909 1.00 86.44 353 ASP A N 1
ATOM 2789 C CA . ASP A 1 353 ? -1.758 6.070 -9.255 1.00 86.44 353 ASP A CA 1
ATOM 2790 C C . ASP A 1 353 ? -1.475 5.885 -7.754 1.00 86.44 353 ASP A C 1
ATOM 2792 O O . ASP A 1 353 ? -2.083 5.027 -7.102 1.00 86.44 353 ASP A O 1
ATOM 2796 N N . GLY A 1 354 ? -0.551 6.666 -7.186 1.00 93.00 354 GLY A N 1
ATOM 2797 C CA . GLY A 1 354 ? -0.178 6.582 -5.778 1.00 93.00 354 GLY A CA 1
ATOM 2798 C C . GLY A 1 354 ? 1.162 7.229 -5.446 1.00 93.00 354 GLY A C 1
ATOM 2799 O O . GLY A 1 354 ? 1.654 8.068 -6.188 1.00 93.00 354 GLY A O 1
ATOM 2800 N N . LEU A 1 355 ? 1.774 6.825 -4.334 1.00 95.50 355 LEU A N 1
ATOM 2801 C CA . LEU A 1 355 ? 2.997 7.427 -3.789 1.00 95.50 355 LEU A CA 1
ATOM 2802 C C . LEU A 1 355 ? 4.065 6.365 -3.521 1.00 95.50 355 LEU A C 1
ATOM 2804 O O . LEU A 1 355 ? 3.751 5.226 -3.157 1.00 95.50 355 LEU A O 1
ATOM 2808 N N . ILE A 1 356 ? 5.331 6.752 -3.653 1.00 96.44 356 ILE A N 1
ATOM 2809 C CA . ILE A 1 356 ? 6.501 5.948 -3.290 1.00 96.44 356 ILE A CA 1
ATOM 2810 C C . ILE A 1 356 ? 7.241 6.635 -2.142 1.00 96.44 356 ILE A C 1
ATOM 2812 O O . ILE A 1 356 ? 7.371 7.855 -2.136 1.00 96.44 356 ILE A O 1
ATOM 2816 N N . PHE A 1 357 ? 7.731 5.844 -1.186 1.00 97.00 357 PHE A N 1
ATOM 2817 C CA . PHE A 1 357 ? 8.388 6.341 0.021 1.00 97.00 357 PHE A CA 1
ATOM 2818 C C . PHE A 1 357 ? 9.808 5.793 0.132 1.00 97.00 357 PHE A C 1
ATOM 2820 O O . PHE A 1 357 ? 10.005 4.575 0.104 1.00 97.00 357 PHE A O 1
ATOM 2827 N N . TYR A 1 358 ? 10.784 6.673 0.332 1.00 96.44 358 TYR A N 1
ATOM 2828 C CA . TYR A 1 358 ? 12.176 6.296 0.587 1.00 96.44 358 TYR A CA 1
ATOM 2829 C C . TYR A 1 358 ? 12.591 6.777 1.971 1.00 96.44 358 TYR A C 1
ATOM 2831 O O . TYR A 1 358 ? 12.161 7.838 2.417 1.00 96.44 358 TYR A O 1
ATOM 2839 N N . ARG A 1 359 ? 13.445 6.014 2.656 1.00 95.62 359 ARG A N 1
ATOM 2840 C CA . ARG A 1 359 ? 14.159 6.532 3.824 1.00 95.62 359 ARG A CA 1
ATOM 2841 C C . ARG A 1 359 ? 15.308 7.401 3.334 1.00 95.62 359 ARG A C 1
ATOM 2843 O O . ARG A 1 359 ? 16.099 6.951 2.502 1.00 95.62 359 ARG A O 1
ATOM 2850 N N . ARG A 1 360 ? 15.448 8.590 3.915 1.00 94.69 360 ARG A N 1
ATOM 2851 C CA . ARG A 1 360 ? 16.519 9.552 3.602 1.00 94.69 360 ARG A CA 1
ATOM 2852 C C . ARG A 1 360 ? 17.900 8.953 3.838 1.00 94.69 360 ARG A C 1
ATOM 2854 O O . ARG A 1 360 ? 18.739 8.941 2.947 1.00 94.69 360 ARG A O 1
ATOM 2861 N N . ALA A 1 361 ? 18.087 8.312 4.991 1.00 94.00 361 ALA A N 1
ATOM 2862 C CA . ALA A 1 361 ? 19.319 7.603 5.340 1.00 94.00 361 ALA A CA 1
ATOM 2863 C C . ALA A 1 361 ? 19.481 6.230 4.640 1.00 94.00 361 ALA A C 1
ATOM 2865 O O . ALA A 1 361 ? 20.405 5.479 4.948 1.00 94.00 361 ALA A O 1
ATOM 2866 N N . GLY A 1 362 ? 18.559 5.841 3.752 1.00 94.62 362 GLY A N 1
ATOM 2867 C CA . GLY A 1 362 ? 18.533 4.514 3.142 1.00 94.62 362 GLY A CA 1
ATOM 2868 C C . GLY A 1 362 ? 19.434 4.379 1.910 1.00 94.62 362 GLY A C 1
ATOM 2869 O O . GLY A 1 362 ? 19.430 5.225 1.014 1.00 94.62 362 GLY A O 1
ATOM 2870 N N . GLY A 1 363 ? 20.150 3.255 1.822 1.00 96.38 363 GLY A N 1
ATOM 2871 C CA . GLY A 1 363 ? 20.851 2.835 0.602 1.00 96.38 363 GLY A CA 1
ATOM 2872 C C . GLY A 1 363 ? 19.898 2.471 -0.547 1.00 96.38 363 GLY A C 1
ATOM 2873 O O . GLY A 1 363 ? 18.686 2.374 -0.355 1.00 96.38 363 GLY A O 1
ATOM 2874 N N . TYR A 1 364 ? 20.437 2.194 -1.734 1.00 96.94 364 TYR A N 1
ATOM 2875 C CA . TYR A 1 364 ? 19.653 1.865 -2.938 1.00 96.94 364 TYR A CA 1
ATOM 2876 C C . TYR A 1 364 ? 18.752 0.632 -2.740 1.00 96.94 364 TYR A C 1
ATOM 2878 O O . TYR A 1 364 ? 17.568 0.641 -3.061 1.00 96.94 364 TYR A O 1
ATOM 2886 N N . MET A 1 365 ? 19.277 -0.432 -2.124 1.00 96.12 365 MET A N 1
ATOM 2887 C CA . MET A 1 365 ? 18.537 -1.688 -1.908 1.00 96.12 365 MET A CA 1
ATOM 2888 C C . MET A 1 365 ? 17.550 -1.647 -0.728 1.00 96.12 365 MET A C 1
ATOM 2890 O O . MET A 1 365 ? 17.070 -2.695 -0.286 1.00 96.12 365 MET A O 1
ATOM 2894 N N . GLN A 1 366 ? 17.245 -0.463 -0.191 1.00 94.44 366 GLN A N 1
ATOM 2895 C CA . GLN A 1 366 ? 16.308 -0.314 0.916 1.00 94.44 366 GLN A CA 1
ATOM 2896 C C . GLN A 1 366 ? 14.902 -0.841 0.582 1.00 94.44 366 GLN A C 1
ATOM 2898 O O . GLN A 1 366 ? 14.465 -0.927 -0.574 1.00 94.44 366 GLN A O 1
ATOM 2903 N N . ALA A 1 367 ? 14.149 -1.176 1.631 1.00 93.81 367 ALA A N 1
ATOM 2904 C CA . ALA A 1 367 ? 12.731 -1.461 1.486 1.00 93.81 367 ALA A CA 1
ATOM 2905 C C . ALA A 1 367 ? 11.985 -0.155 1.181 1.00 93.81 367 ALA A C 1
ATOM 2907 O O . ALA A 1 367 ? 11.899 0.710 2.044 1.00 93.81 367 ALA A O 1
ATOM 2908 N N . VAL A 1 368 ? 11.426 -0.052 -0.026 1.00 95.75 368 VAL A N 1
ATOM 2909 C CA . VAL A 1 368 ? 10.650 1.112 -0.485 1.00 95.75 368 VAL A CA 1
ATOM 2910 C C . VAL A 1 368 ? 9.167 0.749 -0.464 1.00 95.75 368 VAL A C 1
ATOM 2912 O O . VAL A 1 368 ? 8.736 -0.110 -1.245 1.00 95.75 368 VAL A O 1
ATOM 2915 N N . PRO A 1 369 ? 8.368 1.326 0.443 1.00 95.31 369 PRO A N 1
ATOM 2916 C CA . PRO A 1 369 ? 6.922 1.191 0.418 1.00 95.31 369 PRO A CA 1
ATOM 2917 C C . PRO A 1 369 ? 6.312 1.934 -0.775 1.00 95.31 369 PRO A C 1
ATOM 2919 O O . PRO A 1 369 ? 6.721 3.043 -1.108 1.00 95.31 369 PRO A O 1
ATOM 2922 N N . LYS A 1 370 ? 5.282 1.340 -1.381 1.00 93.31 370 LYS A N 1
ATOM 2923 C CA . LYS A 1 370 ? 4.400 2.003 -2.345 1.00 93.31 370 LYS A CA 1
ATOM 2924 C C . LYS A 1 370 ? 2.962 1.960 -1.874 1.00 93.31 370 LYS A C 1
ATOM 2926 O O . LYS A 1 370 ? 2.451 0.891 -1.533 1.00 93.31 370 LYS A O 1
ATOM 2931 N N . TRP A 1 371 ? 2.305 3.101 -1.906 1.00 92.38 371 TRP A N 1
ATOM 2932 C CA . TRP A 1 371 ? 0.865 3.201 -1.750 1.00 92.38 371 TRP A CA 1
ATOM 2933 C C . TRP A 1 371 ? 0.221 3.430 -3.117 1.00 92.38 371 TRP A C 1
ATOM 2935 O O . TRP A 1 371 ? 0.831 4.049 -3.983 1.00 92.38 371 TRP A O 1
ATOM 2945 N N . LYS A 1 372 ? -0.987 2.898 -3.311 1.00 87.00 372 LYS A N 1
ATOM 2946 C CA . LYS A 1 372 ? -1.804 3.103 -4.509 1.00 87.00 372 LYS A CA 1
ATOM 2947 C C . LYS A 1 372 ? -3.220 3.467 -4.101 1.00 87.00 372 LYS A C 1
ATOM 2949 O O . LYS A 1 372 ? -3.750 2.853 -3.174 1.00 87.00 372 LYS A O 1
ATOM 2954 N N . VAL A 1 373 ? -3.844 4.373 -4.848 1.00 83.00 373 VAL A N 1
ATOM 2955 C CA . VAL A 1 373 ? -5.252 4.752 -4.649 1.00 83.00 373 VAL A CA 1
ATOM 2956 C C . VAL A 1 373 ? -6.152 3.527 -4.819 1.00 83.00 373 VAL A C 1
ATOM 2958 O O . VAL A 1 373 ? -7.006 3.223 -3.985 1.00 83.00 373 VAL A O 1
ATOM 2961 N N . HIS A 1 374 ? -5.895 2.760 -5.876 1.00 78.00 374 HIS A N 1
ATOM 2962 C CA . HIS A 1 374 ? -6.572 1.504 -6.146 1.00 78.00 374 HIS A CA 1
ATOM 2963 C C . HIS A 1 374 ? -5.574 0.362 -6.010 1.00 78.00 374 HIS A C 1
ATOM 2965 O O . HIS A 1 374 ? -4.640 0.223 -6.802 1.00 78.00 374 HIS A O 1
ATOM 2971 N N . SER A 1 375 ? -5.766 -0.472 -4.989 1.00 77.62 375 SER A N 1
ATOM 2972 C CA . SER A 1 375 ? -5.058 -1.745 -4.935 1.00 77.62 375 SER A CA 1
ATOM 2973 C C . SER A 1 375 ? -5.657 -2.672 -5.974 1.00 77.62 375 SER A C 1
ATOM 2975 O O . SER A 1 375 ? -6.859 -2.948 -5.950 1.00 77.62 375 SER A O 1
ATOM 2977 N N . THR A 1 376 ? -4.802 -3.121 -6.884 1.00 84.38 376 THR A N 1
ATOM 2978 C CA . THR A 1 376 ? -5.175 -4.059 -7.926 1.00 84.38 376 THR A CA 1
ATOM 2979 C C . THR A 1 376 ? -4.560 -5.430 -7.688 1.00 84.38 376 THR A C 1
ATOM 2981 O O . THR A 1 376 ? -3.524 -5.581 -7.028 1.00 84.38 376 THR A O 1
ATOM 2984 N N . VAL A 1 377 ? -5.244 -6.443 -8.197 1.00 87.81 377 VAL A N 1
ATOM 2985 C CA . VAL A 1 377 ? -4.788 -7.828 -8.235 1.00 87.81 377 VAL A CA 1
ATOM 2986 C C . VAL A 1 377 ? -4.915 -8.336 -9.655 1.00 87.81 377 VAL A C 1
ATOM 2988 O O . VAL A 1 377 ? -5.886 -8.025 -10.340 1.00 87.81 377 VAL A O 1
ATOM 2991 N N . ASP A 1 378 ? -3.930 -9.103 -10.105 1.00 90.69 378 ASP A N 1
ATOM 2992 C CA . ASP A 1 378 ? -4.028 -9.784 -11.389 1.00 90.69 378 ASP A CA 1
ATOM 2993 C C . ASP A 1 378 ? -4.576 -11.197 -11.156 1.00 90.69 378 ASP A C 1
ATOM 2995 O O . ASP A 1 378 ? -3.961 -11.981 -10.430 1.00 90.69 378 ASP A O 1
ATOM 2999 N N . LEU A 1 379 ? -5.720 -11.522 -11.754 1.00 92.38 379 LEU A N 1
ATOM 3000 C CA . LEU A 1 379 ? -6.395 -12.817 -11.629 1.00 92.38 379 LEU A CA 1
ATOM 3001 C C . LEU A 1 379 ? -6.593 -13.430 -13.014 1.00 92.38 379 LEU A C 1
ATOM 3003 O O . LEU A 1 379 ? -6.758 -12.717 -14.002 1.00 92.38 379 LEU A O 1
ATOM 3007 N N . SER A 1 380 ? -6.562 -14.757 -13.089 1.00 92.62 380 SER A N 1
ATOM 3008 C CA . SER A 1 380 ? -6.874 -15.482 -14.315 1.00 92.62 380 SER A CA 1
ATOM 3009 C C . SER A 1 380 ? -8.383 -15.620 -14.443 1.00 92.62 380 SER A C 1
ATOM 3011 O O . SER A 1 380 ? -9.032 -16.152 -13.545 1.00 92.62 380 SER A O 1
ATOM 3013 N N . VAL A 1 381 ? -8.923 -15.168 -15.567 1.00 91.69 381 VAL A N 1
ATOM 3014 C CA . VAL A 1 381 ? -10.336 -15.298 -15.913 1.00 91.69 381 VAL A CA 1
ATOM 3015 C C . VAL A 1 381 ? -10.530 -16.574 -16.716 1.00 91.69 381 VAL A C 1
ATOM 3017 O O . VAL A 1 381 ? -9.935 -16.755 -17.783 1.00 91.69 381 VAL A O 1
ATOM 3020 N N . MET A 1 382 ? -11.354 -17.469 -16.183 1.00 87.62 382 MET A N 1
ATOM 3021 C CA . MET A 1 382 ? -11.677 -18.748 -16.806 1.00 87.62 382 MET A CA 1
ATOM 3022 C C . MET A 1 382 ? -12.887 -18.633 -17.746 1.00 87.62 382 MET A C 1
ATOM 3024 O O . MET A 1 382 ? -13.730 -17.760 -17.545 1.00 87.62 382 MET A O 1
ATOM 3028 N N . PRO A 1 383 ? -13.048 -19.558 -18.717 1.00 83.81 383 PRO A N 1
ATOM 3029 C CA . PRO A 1 383 ? -14.206 -19.595 -19.616 1.00 83.81 383 PRO A CA 1
ATOM 3030 C C . PRO A 1 383 ? -15.583 -19.583 -18.958 1.00 83.81 383 PRO A C 1
ATOM 3032 O O . PRO A 1 383 ? -16.556 -19.124 -19.541 1.00 83.81 383 PRO A O 1
ATOM 3035 N N . ASN A 1 384 ? -15.664 -20.074 -17.726 1.00 83.50 384 ASN A N 1
ATOM 3036 C CA . ASN A 1 384 ? -16.881 -20.099 -16.923 1.00 83.50 384 ASN A CA 1
ATOM 3037 C C . ASN A 1 384 ? -17.056 -18.854 -16.030 1.00 83.50 384 ASN A C 1
ATOM 3039 O O . ASN A 1 384 ? -17.880 -18.884 -15.122 1.00 83.50 384 ASN A O 1
ATOM 3043 N N . GLY A 1 385 ? -16.255 -17.803 -16.232 1.00 81.75 385 GLY A N 1
ATOM 3044 C CA . GLY A 1 385 ? -16.286 -16.563 -15.453 1.00 81.75 385 GLY A CA 1
ATOM 3045 C C . GLY A 1 385 ? -15.566 -16.627 -14.104 1.00 81.75 385 GLY A C 1
ATOM 3046 O O . GLY A 1 385 ? -15.456 -15.604 -13.436 1.00 81.75 385 GLY A O 1
ATOM 3047 N N . LYS A 1 386 ? -15.040 -17.790 -13.692 1.00 88.19 386 LYS A N 1
ATOM 3048 C CA . LYS A 1 386 ? -14.329 -17.921 -12.413 1.00 88.19 386 LYS A CA 1
ATOM 3049 C C . LYS A 1 386 ? -12.997 -17.179 -12.425 1.00 88.19 386 LYS A C 1
ATOM 3051 O O . LYS A 1 386 ? -12.268 -17.204 -13.419 1.00 88.19 386 LYS A O 1
ATOM 3056 N N . LEU A 1 387 ? -12.656 -16.595 -11.278 1.00 91.19 387 LEU A N 1
ATOM 3057 C CA . LEU A 1 387 ? -11.395 -15.900 -11.050 1.00 91.19 387 LEU A CA 1
ATOM 3058 C C . LEU A 1 387 ? -10.432 -16.797 -10.269 1.00 91.19 387 LEU A C 1
ATOM 3060 O O . LEU A 1 387 ? -10.740 -17.217 -9.154 1.00 91.19 387 LEU A O 1
ATOM 3064 N N . LEU A 1 388 ? -9.260 -17.074 -10.843 1.00 91.94 388 LEU A N 1
ATOM 3065 C CA . LEU A 1 388 ? -8.241 -17.941 -10.251 1.00 91.94 388 LEU A CA 1
ATOM 3066 C C . LEU A 1 388 ? -6.923 -17.206 -9.995 1.00 91.94 388 LEU A C 1
ATOM 3068 O O . LEU A 1 388 ? -6.474 -16.373 -10.785 1.00 91.94 388 LEU A O 1
ATOM 3072 N N . THR A 1 389 ? -6.262 -17.575 -8.905 1.00 92.50 389 THR A N 1
ATOM 3073 C CA . THR A 1 389 ? -4.861 -17.228 -8.635 1.00 92.50 389 THR A CA 1
ATOM 3074 C C . THR A 1 389 ? -3.919 -18.166 -9.397 1.00 92.50 389 THR A C 1
ATOM 3076 O O . THR A 1 389 ? -4.340 -19.216 -9.888 1.00 92.50 389 THR A O 1
ATOM 3079 N N . CYS A 1 390 ? -2.623 -17.838 -9.487 1.00 91.12 390 CYS A N 1
ATOM 3080 C CA . CYS A 1 390 ? -1.652 -18.747 -10.121 1.00 91.12 390 CYS A CA 1
ATOM 3081 C C . CYS A 1 390 ? -1.505 -20.087 -9.383 1.00 91.12 390 CYS A C 1
ATOM 3083 O O . CYS A 1 390 ? -1.073 -21.067 -9.983 1.00 91.12 390 CYS A O 1
ATOM 3085 N N . ASP A 1 391 ? -1.899 -20.135 -8.109 1.00 90.38 391 ASP A N 1
ATOM 3086 C CA . ASP A 1 391 ? -1.845 -21.334 -7.269 1.00 90.38 391 ASP A CA 1
ATOM 3087 C C . ASP A 1 391 ? -3.134 -22.175 -7.370 1.00 90.38 391 ASP A C 1
ATOM 3089 O O . ASP A 1 391 ? -3.304 -23.142 -6.632 1.00 90.38 391 ASP A O 1
ATOM 3093 N N . GLY A 1 392 ? -4.064 -21.803 -8.261 1.00 86.38 392 GLY A N 1
ATOM 3094 C CA . GLY A 1 392 ? -5.320 -22.520 -8.495 1.00 86.38 392 GLY A CA 1
ATOM 3095 C C . GLY A 1 392 ? -6.420 -22.242 -7.468 1.00 86.38 392 GLY A C 1
ATOM 3096 O O . GLY A 1 392 ? -7.418 -22.959 -7.446 1.00 86.38 392 GLY A O 1
ATOM 3097 N N . HIS A 1 393 ? -6.262 -21.222 -6.620 1.00 88.69 393 HIS A N 1
ATOM 3098 C CA . HIS A 1 393 ? -7.292 -20.831 -5.658 1.00 88.69 393 HIS A CA 1
ATOM 3099 C C . HIS A 1 393 ? -8.365 -19.969 -6.330 1.00 88.69 393 HIS A C 1
ATOM 3101 O O . HIS A 1 393 ? -8.034 -19.015 -7.037 1.00 88.69 393 HIS A O 1
ATOM 3107 N N . GLU A 1 394 ? -9.634 -20.295 -6.092 1.00 89.75 394 GLU A N 1
ATOM 3108 C CA . GLU A 1 394 ? -10.783 -19.530 -6.580 1.00 89.75 394 GLU A CA 1
ATOM 3109 C C . GLU A 1 394 ? -11.077 -18.347 -5.661 1.00 89.75 394 GLU A C 1
ATOM 3111 O O . GLU A 1 394 ? -11.098 -18.483 -4.441 1.00 89.75 394 GLU A O 1
ATOM 3116 N N . ILE A 1 395 ? -11.283 -17.172 -6.253 1.00 85.19 395 ILE A N 1
ATOM 3117 C CA . ILE A 1 395 ? -11.638 -15.961 -5.517 1.00 85.19 395 ILE A CA 1
ATOM 3118 C C . ILE A 1 395 ? -13.158 -15.795 -5.547 1.00 85.19 395 ILE A C 1
ATOM 3120 O O . ILE A 1 395 ? -13.720 -15.324 -6.533 1.00 85.19 395 ILE A O 1
ATOM 3124 N N . GLU A 1 396 ? -13.814 -16.149 -4.442 1.00 77.81 396 GLU A N 1
ATOM 3125 C CA . GLU A 1 396 ? -15.269 -16.027 -4.244 1.00 77.81 396 GLU A CA 1
ATOM 3126 C C . GLU A 1 396 ? -15.692 -14.598 -3.851 1.00 77.81 396 GLU A C 1
ATOM 3128 O O . GLU A 1 396 ? -16.414 -14.370 -2.881 1.00 77.81 396 GLU A O 1
ATOM 3133 N N . VAL A 1 397 ? -15.213 -13.595 -4.584 1.00 73.69 397 VAL A N 1
ATOM 3134 C CA . VAL A 1 397 ? -15.617 -12.195 -4.395 1.00 73.69 397 VAL A CA 1
ATOM 3135 C C . VAL A 1 397 ? -16.520 -11.802 -5.557 1.00 73.69 397 VAL A C 1
ATOM 3137 O O . VAL A 1 397 ? -16.221 -12.131 -6.706 1.00 73.69 397 VAL A O 1
ATOM 3140 N N . ARG A 1 398 ? -17.621 -11.088 -5.279 1.00 76.38 398 ARG A N 1
ATOM 3141 C CA . ARG A 1 398 ? -18.491 -10.548 -6.339 1.00 76.38 398 ARG A CA 1
ATOM 3142 C C . ARG A 1 398 ? -17.645 -9.744 -7.322 1.00 76.38 398 ARG A C 1
ATOM 3144 O O . ARG A 1 398 ? -16.772 -8.995 -6.898 1.00 76.38 398 ARG A O 1
ATOM 3151 N N . HIS A 1 399 ? -17.902 -9.853 -8.617 1.00 78.31 399 HIS A N 1
ATOM 3152 C CA . HIS A 1 399 ? -17.185 -9.070 -9.618 1.00 78.31 399 HIS A CA 1
ATOM 3153 C C . HIS A 1 399 ? -18.138 -8.509 -10.666 1.00 78.31 399 HIS A C 1
ATOM 3155 O O . HIS A 1 399 ? -19.245 -9.015 -10.843 1.00 78.31 399 HIS A O 1
ATOM 3161 N N . THR A 1 400 ? -17.716 -7.432 -11.324 1.00 75.69 400 THR A N 1
ATOM 3162 C CA . THR A 1 400 ? -18.445 -6.866 -12.463 1.00 75.69 400 THR A CA 1
ATOM 3163 C C . THR A 1 400 ? -18.474 -7.847 -13.631 1.00 75.69 400 THR A C 1
ATOM 3165 O O . THR A 1 400 ? -17.637 -8.756 -13.702 1.00 75.69 400 THR A O 1
ATOM 3168 N N . ASP A 1 401 ? -19.398 -7.632 -14.567 1.00 71.44 401 ASP A N 1
ATOM 3169 C CA . ASP A 1 401 ? -19.434 -8.397 -15.810 1.00 71.44 401 ASP A CA 1
ATOM 3170 C C . ASP A 1 401 ? -18.092 -8.274 -16.543 1.00 71.44 401 ASP A C 1
ATOM 3172 O O . ASP A 1 401 ? -17.504 -7.192 -16.659 1.00 71.44 401 ASP A O 1
ATOM 3176 N N . LEU A 1 402 ? -17.583 -9.421 -16.979 1.00 72.94 402 LEU A N 1
ATOM 3177 C CA . LEU A 1 402 ? -16.376 -9.528 -17.784 1.00 72.94 402 LEU A CA 1
ATOM 3178 C C . LEU A 1 402 ? -16.771 -9.372 -19.258 1.00 72.94 402 LEU A C 1
ATOM 3180 O O . LEU A 1 402 ? -17.838 -9.853 -19.641 1.00 72.94 402 LEU A O 1
ATOM 3184 N N . PRO A 1 403 ? -15.948 -8.728 -20.101 1.00 65.88 403 PRO A N 1
ATOM 3185 C CA . PRO A 1 403 ? -16.218 -8.705 -21.535 1.00 65.88 403 PRO A CA 1
ATOM 3186 C C . PRO A 1 403 ? -16.274 -10.140 -22.087 1.00 65.88 403 PRO A C 1
ATOM 3188 O O . PRO A 1 403 ? -15.508 -10.991 -21.635 1.00 65.88 403 PRO A O 1
ATOM 3191 N N . GLU A 1 404 ? -17.168 -10.399 -23.050 1.00 60.41 404 GLU A N 1
ATOM 3192 C CA . GLU A 1 404 ? -17.519 -11.751 -23.541 1.00 60.41 404 GLU A CA 1
ATOM 3193 C C . GLU A 1 404 ? -16.307 -12.587 -24.016 1.00 60.41 404 GLU A C 1
ATOM 3195 O O . GLU A 1 404 ? -16.334 -13.812 -23.913 1.00 60.41 404 GLU A O 1
ATOM 3200 N N . ASP A 1 405 ? -15.206 -11.934 -24.415 1.00 63.84 405 ASP A N 1
ATOM 3201 C CA . ASP A 1 405 ? -13.959 -12.562 -24.890 1.00 63.84 405 ASP A CA 1
ATOM 3202 C C . ASP A 1 405 ? -12.800 -12.526 -23.864 1.00 63.84 405 ASP A C 1
ATOM 3204 O O . ASP A 1 405 ? -11.632 -12.748 -24.193 1.00 63.84 405 ASP A O 1
ATOM 3208 N N . GLY A 1 406 ? -13.088 -12.193 -22.604 1.00 64.88 406 GLY A N 1
ATOM 3209 C CA . GLY A 1 406 ? -12.109 -11.806 -21.585 1.00 64.88 406 GLY A CA 1
ATOM 3210 C C . GLY A 1 406 ? -11.297 -12.932 -20.933 1.00 64.88 406 GLY A C 1
ATOM 3211 O O . GLY A 1 406 ? -11.054 -12.858 -19.733 1.00 64.88 406 GLY A O 1
ATOM 3212 N N . PHE A 1 407 ? -10.846 -13.959 -21.657 1.00 80.69 407 PHE A N 1
ATOM 3213 C CA . PHE A 1 407 ? -10.022 -15.030 -21.069 1.00 80.69 407 PHE A CA 1
ATOM 3214 C C . PHE A 1 407 ? -8.554 -14.615 -20.891 1.00 80.69 407 PHE A C 1
ATOM 3216 O O . PHE A 1 407 ? -8.010 -13.832 -21.669 1.00 80.69 407 PHE A O 1
ATOM 3223 N N . GLY A 1 408 ? -7.891 -15.170 -19.872 1.00 86.00 408 GLY A N 1
ATOM 3224 C CA . GLY A 1 408 ? -6.481 -14.894 -19.567 1.00 86.00 408 GLY A CA 1
ATOM 3225 C C . GLY A 1 408 ? -6.290 -14.055 -18.305 1.00 86.00 408 GLY A C 1
ATOM 3226 O O . GLY A 1 408 ? -7.176 -13.978 -17.457 1.00 86.00 408 GLY A O 1
ATOM 3227 N N . VAL A 1 409 ? -5.109 -13.458 -18.135 1.00 90.38 409 VAL A N 1
ATOM 3228 C CA . VAL A 1 409 ? -4.795 -12.669 -16.934 1.00 90.38 409 VAL A CA 1
ATOM 3229 C C . VAL A 1 409 ? -5.370 -11.261 -17.070 1.00 90.38 409 VAL A C 1
ATOM 3231 O O . VAL A 1 409 ? -5.078 -10.550 -18.031 1.00 90.38 409 VAL A O 1
ATOM 3234 N N . TRP A 1 410 ? -6.154 -10.849 -16.079 1.00 91.50 410 TRP A N 1
ATOM 3235 C CA . TRP A 1 410 ? -6.791 -9.537 -15.996 1.00 91.50 410 TRP A CA 1
ATOM 3236 C C . TRP A 1 410 ? -6.430 -8.828 -14.704 1.00 91.50 410 TRP A C 1
ATOM 3238 O O . TRP A 1 410 ? -6.260 -9.455 -13.663 1.00 91.50 410 TRP A O 1
ATOM 3248 N N . GLU A 1 411 ? -6.344 -7.504 -14.771 1.00 88.88 411 GLU A N 1
ATOM 3249 C CA . GLU A 1 411 ? -6.167 -6.642 -13.610 1.00 88.88 411 GLU A CA 1
ATOM 3250 C C . GLU A 1 411 ? -7.533 -6.221 -13.056 1.00 88.88 411 GLU A C 1
ATOM 3252 O O . GLU A 1 411 ? -8.362 -5.672 -13.783 1.00 88.88 411 GLU A O 1
ATOM 3257 N N . PHE A 1 412 ? -7.749 -6.447 -11.762 1.00 88.62 412 PHE A N 1
ATOM 3258 C CA . PHE A 1 412 ? -8.965 -6.095 -11.032 1.00 88.62 412 PHE A CA 1
ATOM 3259 C C . PHE A 1 412 ? -8.654 -5.101 -9.926 1.00 88.62 412 PHE A C 1
ATOM 3261 O O . PHE A 1 412 ? -7.660 -5.260 -9.224 1.00 88.62 412 PHE A O 1
ATOM 3268 N N . ALA A 1 413 ? -9.527 -4.119 -9.718 1.00 84.38 413 ALA A N 1
ATOM 3269 C CA . ALA A 1 413 ? -9.513 -3.255 -8.541 1.00 84.38 413 ALA A CA 1
ATOM 3270 C C . ALA A 1 413 ? -10.630 -3.668 -7.579 1.00 84.38 413 ALA A C 1
ATOM 3272 O O . ALA A 1 413 ? -11.741 -3.945 -8.018 1.00 84.38 413 ALA A O 1
ATOM 3273 N N . PHE A 1 414 ? -10.366 -3.671 -6.274 1.00 79.50 414 PHE A N 1
ATOM 3274 C CA . PHE A 1 414 ? -11.412 -3.940 -5.285 1.00 79.50 414 PHE A CA 1
ATOM 3275 C C . PHE A 1 414 ? -12.127 -2.655 -4.876 1.00 79.50 414 PHE A C 1
ATOM 3277 O O . PHE A 1 414 ? -11.521 -1.764 -4.274 1.00 79.50 414 PHE A O 1
ATOM 3284 N N . ASP A 1 415 ? -13.420 -2.576 -5.178 1.00 71.94 415 ASP A N 1
ATOM 3285 C CA . ASP A 1 415 ? -14.301 -1.554 -4.635 1.00 71.94 415 ASP A CA 1
ATOM 3286 C C . ASP A 1 415 ? -14.828 -2.011 -3.270 1.00 71.94 415 ASP A C 1
ATOM 3288 O O . ASP A 1 415 ? -15.703 -2.869 -3.153 1.00 71.94 415 ASP A O 1
ATOM 3292 N N . ARG A 1 416 ? -14.296 -1.394 -2.212 1.00 67.88 416 ARG A N 1
ATOM 3293 C CA . ARG A 1 416 ? -14.680 -1.687 -0.825 1.00 67.88 416 ARG A CA 1
ATOM 3294 C C . ARG A 1 416 ? -16.116 -1.279 -0.490 1.00 67.88 416 ARG A C 1
ATOM 3296 O O . ARG A 1 416 ? -16.631 -1.760 0.512 1.00 67.88 416 ARG A O 1
ATOM 3303 N N . ARG A 1 417 ? -16.749 -0.381 -1.255 1.00 61.84 417 ARG A N 1
ATOM 3304 C CA . ARG A 1 417 ? -18.124 0.069 -0.980 1.00 61.84 417 ARG A CA 1
ATOM 3305 C C . ARG A 1 417 ? -19.147 -0.965 -1.429 1.00 61.84 417 ARG A C 1
ATOM 3307 O O . ARG A 1 417 ? -20.116 -1.210 -0.720 1.00 61.84 417 ARG A O 1
ATOM 3314 N N . SER A 1 418 ? -18.943 -1.516 -2.617 1.00 63.34 418 SER A N 1
ATOM 3315 C CA . SER A 1 418 ? -19.798 -2.547 -3.209 1.00 63.34 418 SER A CA 1
ATOM 3316 C C . SER A 1 418 ? -19.317 -3.969 -2.892 1.00 63.34 418 SER A C 1
ATOM 3318 O O . SER A 1 418 ? -19.989 -4.927 -3.267 1.00 63.34 418 SER A O 1
ATOM 3320 N N . GLU A 1 419 ? -18.171 -4.092 -2.205 1.00 69.69 419 GLU A N 1
ATOM 3321 C CA . GLU A 1 419 ? -17.466 -5.348 -1.923 1.00 69.69 419 GLU A CA 1
ATOM 3322 C C . GLU A 1 419 ? -17.290 -6.193 -3.193 1.00 69.69 419 GLU A C 1
ATOM 3324 O O . GLU A 1 419 ? -17.487 -7.410 -3.188 1.00 69.69 419 GLU A O 1
ATOM 3329 N N . CYS A 1 420 ? -16.931 -5.530 -4.300 1.00 79.81 420 CYS A N 1
ATOM 3330 C CA . CYS A 1 420 ? -16.795 -6.171 -5.602 1.00 79.81 420 CYS A CA 1
ATOM 3331 C C . CYS A 1 420 ? -15.442 -5.909 -6.277 1.00 79.81 420 CYS A C 1
ATOM 3333 O O . CYS A 1 420 ? -14.802 -4.874 -6.083 1.00 79.81 420 CYS A O 1
ATOM 3335 N N . LEU A 1 421 ? -14.997 -6.869 -7.086 1.00 84.75 421 LEU A N 1
ATOM 3336 C CA . LEU A 1 421 ? -13.866 -6.724 -7.991 1.00 84.75 421 LEU A CA 1
ATOM 3337 C C . LEU A 1 421 ? -14.339 -6.112 -9.310 1.00 84.75 421 LEU A C 1
ATOM 3339 O O . LEU A 1 421 ? -15.178 -6.667 -10.014 1.00 84.75 421 LEU A O 1
ATOM 3343 N N . VAL A 1 422 ? -13.755 -4.974 -9.658 1.00 85.94 422 VAL A N 1
ATOM 3344 C CA . VAL A 1 422 ? -14.010 -4.258 -10.905 1.00 85.94 422 VAL A CA 1
ATOM 3345 C C . VAL A 1 422 ? -12.874 -4.557 -11.873 1.00 85.94 422 VAL A C 1
ATOM 3347 O O . VAL A 1 422 ? -11.717 -4.226 -11.589 1.00 85.94 422 VAL A O 1
ATOM 3350 N N . ALA A 1 423 ? -13.191 -5.176 -13.010 1.00 87.06 423 ALA A N 1
ATOM 3351 C CA . ALA A 1 423 ? -12.210 -5.429 -14.062 1.00 87.06 423 ALA A CA 1
ATOM 3352 C C . ALA A 1 423 ? -11.684 -4.097 -14.627 1.00 87.06 423 ALA A C 1
ATOM 3354 O O . ALA A 1 423 ? -12.459 -3.193 -14.938 1.00 87.06 423 ALA A O 1
ATOM 3355 N N . LYS A 1 424 ? -10.359 -3.956 -14.734 1.00 85.81 424 LYS A N 1
ATOM 3356 C CA . LYS A 1 424 ? -9.706 -2.748 -15.263 1.00 85.81 424 LYS A CA 1
ATOM 3357 C C . LYS A 1 424 ? -9.222 -2.948 -16.691 1.00 85.81 424 LYS A C 1
ATOM 3359 O O . LYS A 1 424 ? -9.569 -2.156 -17.558 1.00 85.81 424 LYS A O 1
ATOM 3364 N N . ARG A 1 425 ? -8.402 -3.975 -16.929 1.00 84.75 425 ARG A N 1
ATOM 3365 C CA . ARG A 1 425 ? -7.797 -4.242 -18.244 1.00 84.75 425 ARG A CA 1
ATOM 3366 C C . ARG A 1 425 ? -7.228 -5.662 -18.349 1.00 84.75 425 ARG A C 1
ATOM 3368 O O . ARG A 1 425 ? -6.850 -6.226 -17.315 1.00 84.75 425 ARG A O 1
ATOM 3375 N N . PRO A 1 426 ? -7.069 -6.205 -19.568 1.00 87.38 426 PRO A N 1
ATOM 3376 C CA . PRO A 1 426 ? -6.278 -7.411 -19.788 1.00 87.38 426 PRO A CA 1
ATOM 3377 C C . PRO A 1 426 ? -4.781 -7.145 -19.550 1.00 87.38 426 PRO A C 1
ATOM 3379 O O . PRO A 1 426 ? -4.289 -6.024 -19.718 1.00 87.38 426 PRO A O 1
ATOM 3382 N N . ARG A 1 427 ? -4.043 -8.191 -19.165 1.00 82.12 427 ARG A N 1
ATOM 3383 C CA . ARG A 1 427 ? -2.599 -8.167 -18.873 1.00 82.12 427 ARG A CA 1
ATOM 3384 C C . ARG A 1 427 ? -1.834 -9.153 -19.764 1.00 82.12 427 ARG A C 1
ATOM 3386 O O . ARG A 1 427 ? -1.302 -10.136 -19.251 1.00 82.12 427 ARG A O 1
ATOM 3393 N N . PRO A 1 428 ? -1.746 -8.912 -21.089 1.00 78.81 428 PRO A N 1
ATOM 3394 C CA . PRO A 1 428 ? -1.008 -9.796 -21.999 1.00 78.81 428 PRO A CA 1
ATOM 3395 C C . PRO A 1 428 ? 0.496 -9.834 -21.683 1.00 78.81 428 PRO A C 1
ATOM 3397 O O . PRO A 1 428 ? 1.176 -10.799 -22.016 1.00 78.81 428 PRO A O 1
ATOM 3400 N N . ASP A 1 429 ? 1.003 -8.804 -20.996 1.00 71.44 429 ASP A N 1
ATOM 3401 C CA . ASP A 1 429 ? 2.368 -8.719 -20.477 1.00 71.44 429 ASP A CA 1
ATOM 3402 C C . ASP A 1 429 ? 2.656 -9.728 -19.353 1.00 71.44 429 ASP A C 1
ATOM 3404 O O . ASP A 1 429 ? 3.818 -10.040 -19.082 1.00 71.44 429 ASP A O 1
ATOM 3408 N N . LYS A 1 430 ? 1.616 -10.234 -18.675 1.00 76.25 430 LYS A N 1
ATOM 3409 C CA . LYS A 1 430 ? 1.763 -11.149 -17.545 1.00 76.25 430 LYS A CA 1
ATOM 3410 C C . LYS A 1 430 ? 1.466 -12.586 -17.956 1.00 76.25 430 LYS A C 1
ATOM 3412 O O . LYS A 1 430 ? 0.309 -12.925 -18.189 1.00 76.25 430 LYS A O 1
ATOM 3417 N N . PRO A 1 431 ? 2.474 -13.476 -17.931 1.00 78.75 431 PRO A N 1
ATOM 3418 C CA . PRO A 1 431 ? 2.261 -14.876 -18.277 1.00 78.75 431 PRO A CA 1
ATOM 3419 C C . PRO A 1 431 ? 1.422 -15.626 -17.230 1.00 78.75 431 PRO A C 1
ATOM 3421 O O . PRO A 1 431 ? 0.917 -16.704 -17.525 1.00 78.75 431 PRO A O 1
ATOM 3424 N N . GLN A 1 432 ? 1.303 -15.098 -16.003 1.00 88.50 432 GLN A N 1
ATOM 3425 C CA . GLN A 1 432 ? 0.575 -15.720 -14.894 1.00 88.50 432 GLN A CA 1
ATOM 3426 C C . GLN A 1 432 ? -0.094 -14.671 -13.990 1.00 88.50 432 GLN A C 1
ATOM 3428 O O . GLN A 1 432 ? 0.385 -13.540 -13.859 1.00 88.50 432 GLN A O 1
ATOM 3433 N N . ALA A 1 433 ? -1.191 -15.081 -13.346 1.00 91.44 433 ALA A N 1
ATOM 3434 C CA . ALA A 1 433 ? -1.894 -14.323 -12.312 1.00 91.44 433 ALA A CA 1
ATOM 3435 C C . ALA A 1 433 ? -1.053 -14.159 -11.027 1.00 91.44 433 ALA A C 1
ATOM 3437 O O . ALA A 1 433 ? 0.039 -14.709 -10.892 1.00 91.44 433 ALA A O 1
ATOM 3438 N N . ASN A 1 434 ? -1.550 -13.385 -10.062 1.00 91.94 434 ASN A N 1
ATOM 3439 C CA . ASN A 1 434 ? -0.953 -13.297 -8.728 1.00 91.94 434 ASN A CA 1
ATOM 3440 C C . ASN A 1 434 ? -1.237 -14.566 -7.906 1.00 91.94 434 ASN A C 1
ATOM 3442 O O . ASN A 1 434 ? -2.242 -15.243 -8.121 1.00 91.94 434 ASN A O 1
ATOM 3446 N N . SER A 1 435 ? -0.373 -14.855 -6.929 1.00 89.56 435 SER A N 1
ATOM 3447 C CA . SER A 1 435 ? -0.592 -15.912 -5.932 1.00 89.56 435 SER A CA 1
ATOM 3448 C C . SER A 1 435 ? -1.655 -15.511 -4.914 1.00 89.56 435 SER A C 1
ATOM 3450 O O . SER A 1 435 ? -1.863 -14.317 -4.671 1.00 89.56 435 SER A O 1
ATOM 3452 N N . VAL A 1 436 ? -2.294 -16.491 -4.264 1.00 86.44 436 VAL A N 1
ATOM 3453 C CA . VAL A 1 436 ? -3.358 -16.223 -3.272 1.00 86.44 436 VAL A CA 1
ATOM 3454 C C . VAL A 1 436 ? -2.873 -15.316 -2.147 1.00 86.44 436 VAL A C 1
ATOM 3456 O O . VAL A 1 436 ? -3.536 -14.346 -1.794 1.00 86.44 436 VAL A O 1
ATOM 3459 N N . HIS A 1 437 ? -1.642 -15.532 -1.687 1.00 82.19 437 HIS A N 1
ATOM 3460 C CA . HIS A 1 437 ? -1.025 -14.702 -0.661 1.00 82.19 437 HIS A CA 1
ATOM 3461 C C . HIS A 1 437 ? -0.902 -13.225 -1.082 1.00 82.19 437 HIS A C 1
ATOM 3463 O O . HIS A 1 437 ? -1.120 -12.319 -0.276 1.00 82.19 437 HIS A O 1
ATOM 3469 N N . ILE A 1 438 ? -0.547 -12.958 -2.345 1.00 81.19 438 ILE A N 1
ATOM 3470 C CA . ILE A 1 438 ? -0.442 -11.589 -2.872 1.00 81.19 438 ILE A CA 1
ATOM 3471 C C . ILE A 1 438 ? -1.829 -10.968 -3.031 1.00 81.19 438 ILE A C 1
ATOM 3473 O O . ILE A 1 438 ? -2.006 -9.795 -2.696 1.00 81.19 438 ILE A O 1
ATOM 3477 N N . VAL A 1 439 ? -2.803 -11.755 -3.489 1.00 82.69 439 VAL A N 1
ATOM 3478 C CA . VAL A 1 439 ? -4.195 -11.325 -3.639 1.00 82.69 439 VAL A CA 1
ATOM 3479 C C . VAL A 1 439 ? -4.775 -10.924 -2.286 1.00 82.69 439 VAL A C 1
ATOM 3481 O O . VAL A 1 439 ? -5.181 -9.778 -2.122 1.00 82.69 439 VAL A O 1
ATOM 3484 N N . GLU A 1 440 ? -4.712 -11.789 -1.274 1.00 78.56 440 GLU A N 1
ATOM 3485 C CA . GLU A 1 440 ? -5.195 -11.480 0.078 1.00 78.56 440 GLU A CA 1
ATOM 3486 C C . GLU A 1 440 ? -4.508 -10.244 0.669 1.00 78.56 440 GLU A C 1
ATOM 3488 O O . GLU A 1 440 ? -5.147 -9.373 1.267 1.00 78.56 440 GLU A O 1
ATOM 3493 N N . LYS A 1 441 ? -3.191 -10.127 0.470 1.00 74.75 441 LYS A N 1
ATOM 3494 C CA . LYS A 1 441 ? -2.429 -8.969 0.934 1.00 74.75 441 LYS A CA 1
ATOM 3495 C C . LYS A 1 441 ? -2.900 -7.670 0.277 1.00 74.75 441 LYS A C 1
ATOM 3497 O O . LYS A 1 441 ? -3.047 -6.669 0.979 1.00 74.75 441 LYS A O 1
ATOM 3502 N N . ASN A 1 442 ? -3.129 -7.669 -1.033 1.00 76.06 442 ASN A N 1
ATOM 3503 C CA . ASN A 1 442 ? -3.546 -6.475 -1.768 1.00 76.06 442 ASN A CA 1
ATOM 3504 C C . ASN A 1 442 ? -5.036 -6.150 -1.574 1.00 76.06 442 ASN A C 1
ATOM 3506 O O . ASN A 1 442 ? -5.387 -4.972 -1.561 1.00 76.06 442 ASN A O 1
ATOM 3510 N N . LEU A 1 443 ? -5.903 -7.147 -1.379 1.00 72.56 443 LEU A N 1
ATOM 3511 C CA . LEU A 1 443 ? -7.335 -6.935 -1.150 1.00 72.56 443 LEU A CA 1
ATOM 3512 C C . LEU A 1 443 ? -7.623 -6.481 0.283 1.00 72.56 443 LEU A C 1
ATOM 3514 O O . LEU A 1 443 ? -8.283 -5.462 0.500 1.00 72.56 443 LEU A O 1
ATOM 3518 N N . TYR A 1 444 ? -7.091 -7.196 1.275 1.00 67.25 444 TYR A N 1
ATOM 3519 C CA . TYR A 1 444 ? -7.509 -7.022 2.667 1.00 67.25 444 TYR A CA 1
ATOM 3520 C C . TYR A 1 444 ? -6.564 -6.130 3.476 1.00 67.25 444 TYR A C 1
ATOM 3522 O O . TYR A 1 444 ? -7.022 -5.337 4.306 1.00 67.25 444 TYR A O 1
ATOM 3530 N N . ASN A 1 445 ? -5.256 -6.206 3.213 1.00 67.94 445 ASN A N 1
ATOM 3531 C CA . ASN A 1 445 ? -4.224 -5.572 4.045 1.00 67.94 445 ASN A CA 1
ATOM 3532 C C . ASN A 1 445 ? -3.629 -4.285 3.457 1.00 67.94 445 ASN A C 1
ATOM 3534 O O . ASN A 1 445 ? -2.822 -3.625 4.122 1.00 67.94 445 ASN A O 1
ATOM 3538 N N . SER A 1 446 ? -4.025 -3.919 2.240 1.00 75.12 446 SER A N 1
ATOM 3539 C CA . SER A 1 446 ? -3.632 -2.659 1.622 1.00 75.12 446 SER A CA 1
ATOM 3540 C C . SER A 1 446 ? -4.227 -1.460 2.353 1.00 75.12 446 SER A C 1
ATOM 3542 O O . SER A 1 446 ? -5.325 -1.498 2.919 1.00 75.12 446 SER A O 1
ATOM 3544 N N . VAL A 1 447 ? -3.467 -0.373 2.348 1.00 81.88 447 VAL A N 1
ATOM 3545 C CA . VAL A 1 447 ? -3.954 0.934 2.773 1.00 81.88 447 VAL A CA 1
ATOM 3546 C C . VAL A 1 447 ? -4.953 1.444 1.720 1.00 81.88 447 VAL A C 1
ATOM 3548 O O . VAL A 1 447 ? -4.602 1.466 0.540 1.00 81.88 447 VAL A O 1
ATOM 3551 N N . PRO A 1 448 ? -6.184 1.831 2.104 1.00 79.50 448 PRO A N 1
ATOM 3552 C CA . PRO A 1 448 ? -7.204 2.248 1.146 1.00 79.50 448 PRO A CA 1
ATOM 3553 C C . PRO A 1 448 ? -6.843 3.569 0.455 1.00 79.50 448 PRO A C 1
ATOM 3555 O O . PRO A 1 448 ? -6.159 4.412 1.034 1.00 79.50 448 PRO A O 1
ATOM 3558 N N . GLY A 1 449 ? -7.364 3.772 -0.758 1.00 79.81 449 GLY A N 1
ATOM 3559 C CA . GLY A 1 449 ? -7.222 5.028 -1.503 1.00 79.81 449 GLY A CA 1
ATOM 3560 C C . GLY A 1 449 ? -7.833 6.242 -0.806 1.00 79.81 449 GLY A C 1
ATOM 3561 O O . GLY A 1 449 ? -7.374 7.362 -0.979 1.00 79.81 449 GLY A O 1
ATOM 3562 N N . THR A 1 450 ? -8.833 6.014 0.044 1.00 79.69 450 THR A N 1
ATOM 3563 C CA . THR A 1 450 ? -9.547 7.066 0.777 1.00 79.69 450 THR A CA 1
ATOM 3564 C C . THR A 1 450 ? -8.783 7.604 1.984 1.00 79.69 450 THR A C 1
ATOM 3566 O O . THR A 1 450 ? -9.320 8.428 2.724 1.00 79.69 450 THR A O 1
ATOM 3569 N N . ILE A 1 451 ? -7.552 7.146 2.221 1.00 86.31 451 ILE A N 1
ATOM 3570 C CA . ILE A 1 451 ? -6.853 7.415 3.476 1.00 86.31 451 ILE A CA 1
ATOM 3571 C C . ILE A 1 451 ? -6.621 8.906 3.758 1.00 86.31 451 ILE A C 1
ATOM 3573 O O . ILE A 1 451 ? -6.682 9.308 4.915 1.00 86.31 451 ILE A O 1
ATOM 3577 N N . PHE A 1 452 ? -6.427 9.726 2.724 1.00 84.81 452 PHE A N 1
ATOM 3578 C CA . PHE A 1 452 ? -6.259 11.174 2.876 1.00 84.81 452 PHE A CA 1
ATOM 3579 C C . PHE A 1 452 ? -7.588 11.930 3.007 1.00 84.81 452 PHE A C 1
ATOM 3581 O O . PHE A 1 452 ? -7.626 13.014 3.574 1.00 84.81 452 PHE A O 1
ATOM 3588 N N . THR A 1 453 ? -8.697 11.336 2.555 1.00 80.50 453 THR A N 1
ATOM 3589 C CA . THR A 1 453 ? -10.028 11.974 2.574 1.00 80.50 453 THR A CA 1
ATOM 3590 C C . THR A 1 453 ? -10.774 11.811 3.897 1.00 80.50 453 THR A C 1
ATOM 3592 O O . THR A 1 453 ? -11.825 12.412 4.072 1.00 80.50 453 THR A O 1
ATOM 3595 N N . GLY A 1 454 ? -10.310 10.931 4.793 1.00 80.25 454 GLY A N 1
ATOM 3596 C CA . GLY A 1 454 ? -11.034 10.567 6.020 1.00 80.25 454 GLY A CA 1
ATOM 3597 C C . GLY A 1 454 ? -12.266 9.674 5.795 1.00 80.25 454 GLY A C 1
ATOM 3598 O O . GLY A 1 454 ? -12.830 9.149 6.759 1.00 80.25 454 GLY A O 1
ATOM 3599 N N . GLN A 1 455 ? -12.657 9.415 4.540 1.00 82.12 455 GLN A N 1
ATOM 3600 C CA . GLN A 1 455 ? -13.851 8.638 4.214 1.00 82.12 455 GLN A CA 1
ATOM 3601 C C . GLN A 1 455 ? -13.792 7.222 4.813 1.00 82.12 455 GLN A C 1
ATOM 3603 O O . GLN A 1 455 ? -12.834 6.461 4.627 1.00 82.12 455 GLN A O 1
ATOM 3608 N N . GLY A 1 456 ? -14.854 6.853 5.537 1.00 81.56 456 GLY A N 1
ATOM 3609 C CA . GLY A 1 456 ? -14.960 5.574 6.240 1.00 81.56 456 GLY A CA 1
ATOM 3610 C C . GLY A 1 456 ? -14.110 5.470 7.515 1.00 81.56 456 GLY A C 1
ATOM 3611 O O . GLY A 1 456 ? -14.015 4.373 8.080 1.00 81.56 456 GLY A O 1
ATOM 3612 N N . PHE A 1 457 ? -13.492 6.567 7.973 1.00 88.69 457 PHE A N 1
ATOM 3613 C CA . PHE A 1 457 ? -12.782 6.696 9.254 1.00 88.69 457 PHE A CA 1
ATOM 3614 C C . PHE A 1 457 ? -11.788 5.554 9.512 1.00 88.69 457 PHE A C 1
ATOM 3616 O O . PHE A 1 457 ? -11.794 4.889 10.557 1.00 88.69 457 PHE A O 1
ATOM 3623 N N . TYR A 1 458 ? -11.010 5.208 8.486 1.00 86.44 458 TYR A N 1
ATOM 3624 C CA . TYR A 1 458 ? -10.145 4.037 8.506 1.00 86.44 458 TYR A CA 1
ATOM 3625 C C . TYR A 1 458 ? -9.016 4.152 9.537 1.00 86.44 458 TYR A C 1
ATOM 3627 O O . TYR A 1 458 ? -8.797 3.209 10.305 1.00 86.44 458 TYR A O 1
ATOM 3635 N N . LEU A 1 459 ? -8.321 5.290 9.580 1.00 88.38 459 LEU A N 1
ATOM 3636 C CA . LEU A 1 459 ? -7.211 5.518 10.501 1.00 88.38 459 LEU A CA 1
ATOM 3637 C C . LEU A 1 459 ? -7.710 5.611 11.940 1.00 88.38 459 LEU A C 1
ATOM 3639 O O . LEU A 1 459 ? -7.143 4.953 12.817 1.00 88.38 459 LEU A O 1
ATOM 3643 N N . MET A 1 460 ? -8.838 6.297 12.164 1.00 91.38 460 MET A N 1
ATOM 3644 C CA . MET A 1 460 ? -9.493 6.339 13.475 1.00 91.38 460 MET A CA 1
ATOM 3645 C C . MET A 1 460 ? -9.811 4.928 13.981 1.00 91.38 460 MET A C 1
ATOM 3647 O O . MET A 1 460 ? -9.451 4.563 15.100 1.00 91.38 460 MET A O 1
ATOM 3651 N N . ARG A 1 461 ? -10.419 4.076 13.142 1.00 89.19 461 ARG A N 1
ATOM 3652 C CA . ARG A 1 461 ? -10.724 2.682 13.510 1.00 89.19 461 ARG A CA 1
ATOM 3653 C C . ARG A 1 461 ? -9.469 1.879 13.843 1.00 89.19 461 ARG A C 1
ATOM 3655 O O . ARG A 1 461 ? -9.511 1.013 14.722 1.00 89.19 461 ARG A O 1
ATOM 3662 N N . LYS A 1 462 ? -8.349 2.115 13.152 1.00 87.12 462 LYS A N 1
ATOM 3663 C CA . LYS A 1 462 ? -7.068 1.458 13.460 1.00 87.12 462 LYS A CA 1
ATOM 3664 C C . LYS A 1 462 ? -6.511 1.941 14.795 1.00 87.12 462 LYS A C 1
ATOM 3666 O O . LYS A 1 462 ? -6.132 1.099 15.611 1.00 87.12 462 LYS A O 1
ATOM 3671 N N . TYR A 1 463 ? -6.547 3.246 15.052 1.00 91.12 463 TYR A N 1
ATOM 3672 C CA . TYR A 1 463 ? -6.170 3.830 16.335 1.00 91.12 463 TYR A CA 1
ATOM 3673 C C . TYR A 1 463 ? -7.021 3.278 17.488 1.00 91.12 463 TYR A C 1
ATOM 3675 O O . TYR A 1 463 ? -6.478 2.684 18.421 1.00 91.12 463 TYR A O 1
ATOM 3683 N N . HIS A 1 464 ? -8.351 3.330 17.385 1.00 93.12 464 HIS A N 1
ATOM 3684 C CA . HIS A 1 464 ? -9.263 2.770 18.389 1.00 93.12 464 HIS A CA 1
ATOM 3685 C C . HIS A 1 464 ? -9.019 1.280 18.630 1.00 93.12 464 HIS A C 1
ATOM 3687 O O . HIS A 1 464 ? -9.015 0.822 19.770 1.00 93.12 464 HIS A O 1
ATOM 3693 N N . ASN A 1 465 ? -8.742 0.500 17.582 1.00 89.81 465 ASN A N 1
ATOM 3694 C CA . ASN A 1 465 ? -8.393 -0.912 17.738 1.00 89.81 465 ASN A CA 1
ATOM 3695 C C . ASN A 1 465 ? -7.076 -1.135 18.498 1.00 89.81 465 ASN A C 1
ATOM 3697 O O . ASN A 1 465 ? -6.990 -2.110 19.255 1.00 89.81 465 ASN A O 1
ATOM 3701 N N . ARG A 1 466 ? -6.073 -0.257 18.333 1.00 89.94 466 ARG A N 1
ATOM 3702 C CA . ARG A 1 466 ? -4.846 -0.276 19.151 1.00 89.94 466 ARG A CA 1
ATOM 3703 C C . ARG A 1 466 ? -5.163 0.027 20.613 1.00 89.94 466 ARG A C 1
ATOM 3705 O O . ARG A 1 466 ? -4.744 -0.743 21.476 1.00 89.94 466 ARG A O 1
ATOM 3712 N N . VAL A 1 467 ? -5.961 1.064 20.881 1.00 93.56 467 VAL A N 1
ATOM 3713 C CA . VAL A 1 467 ? -6.398 1.439 22.239 1.00 93.56 467 VAL A CA 1
ATOM 3714 C C . VAL A 1 467 ? -7.145 0.286 22.916 1.00 93.56 467 VAL A C 1
ATOM 3716 O O . VAL A 1 467 ? -6.795 -0.102 24.030 1.00 93.56 467 VAL A O 1
ATOM 3719 N N . LYS A 1 468 ? -8.104 -0.346 22.224 1.00 94.31 468 LYS A N 1
ATOM 3720 C CA . LYS A 1 468 ? -8.828 -1.527 22.728 1.00 94.31 468 LYS A CA 1
ATOM 3721 C C . LYS A 1 468 ? -7.887 -2.679 23.079 1.00 94.31 468 LYS A C 1
ATOM 3723 O O . LYS A 1 468 ? -7.991 -3.262 24.157 1.00 94.31 468 LYS A O 1
ATOM 3728 N N . ARG A 1 469 ? -6.946 -3.009 22.184 1.00 92.62 469 ARG A N 1
ATOM 3729 C CA . ARG A 1 469 ? -5.971 -4.089 22.414 1.00 92.62 469 ARG A CA 1
ATOM 3730 C C . ARG A 1 469 ? -5.072 -3.783 23.611 1.00 92.62 469 ARG A C 1
ATOM 3732 O O . ARG A 1 469 ? -4.838 -4.675 24.428 1.00 92.62 469 ARG A O 1
ATOM 3739 N N . TRP A 1 470 ? -4.605 -2.541 23.732 1.00 92.88 470 TRP A N 1
ATOM 3740 C CA . TRP A 1 470 ? -3.842 -2.087 24.891 1.00 92.88 470 TRP A CA 1
ATOM 3741 C C . TRP A 1 470 ? -4.659 -2.248 26.180 1.00 92.88 470 TRP A C 1
ATOM 3743 O O . TRP A 1 470 ? -4.194 -2.914 27.103 1.00 92.88 470 TRP A O 1
ATOM 3753 N N . ALA A 1 471 ? -5.900 -1.755 26.213 1.00 94.75 471 ALA A N 1
ATOM 3754 C CA . ALA A 1 471 ? -6.766 -1.810 27.391 1.00 94.75 471 ALA A CA 1
ATOM 3755 C C . ALA A 1 471 ? -7.033 -3.253 27.864 1.00 94.75 471 ALA A C 1
ATOM 3757 O O . ALA A 1 471 ? -6.880 -3.552 29.051 1.00 94.75 471 ALA A O 1
ATOM 3758 N N . ILE A 1 472 ? -7.363 -4.165 26.939 1.00 93.44 472 ILE A N 1
ATOM 3759 C CA . ILE A 1 472 ? -7.578 -5.594 27.238 1.00 93.44 472 ILE A CA 1
ATOM 3760 C C . ILE A 1 472 ? -6.293 -6.237 27.774 1.00 93.44 472 ILE A C 1
ATOM 3762 O O . ILE A 1 472 ? -6.316 -6.915 28.801 1.00 93.44 472 ILE A O 1
ATOM 3766 N N . THR A 1 473 ? -5.150 -5.967 27.140 1.00 89.94 473 THR A N 1
ATOM 3767 C CA . THR A 1 473 ? -3.856 -6.516 27.576 1.00 89.94 473 THR A CA 1
ATOM 3768 C C . THR A 1 473 ? -3.495 -6.035 28.986 1.00 89.94 473 THR A C 1
ATOM 3770 O O . THR A 1 473 ? -3.095 -6.831 29.839 1.00 89.94 473 THR A O 1
ATOM 3773 N N . GLN A 1 474 ? -3.696 -4.745 29.280 1.00 89.94 474 GLN A N 1
ATOM 3774 C CA . GLN A 1 474 ? -3.466 -4.168 30.611 1.00 89.94 474 GLN A CA 1
ATOM 3775 C C . GLN A 1 474 ? -4.421 -4.725 31.679 1.00 89.94 474 GLN A C 1
ATOM 3777 O O . GLN A 1 474 ? -4.102 -4.719 32.876 1.00 89.94 474 GLN A O 1
ATOM 3782 N N . ALA A 1 475 ? -5.584 -5.238 31.271 1.00 89.50 475 ALA A N 1
ATOM 3783 C CA . ALA A 1 475 ? -6.530 -5.915 32.148 1.00 89.50 475 ALA A CA 1
ATOM 3784 C C . ALA A 1 475 ? -6.125 -7.351 32.523 1.00 89.50 475 ALA A C 1
ATOM 3786 O O . ALA A 1 475 ? -6.759 -7.917 33.412 1.00 89.50 475 ALA A O 1
ATOM 3787 N N . ARG A 1 476 ? -5.023 -7.881 31.963 1.00 86.19 476 ARG A N 1
ATOM 3788 C CA . ARG A 1 476 ? -4.514 -9.248 32.191 1.00 86.19 476 ARG A CA 1
ATOM 3789 C C . ARG A 1 476 ? -5.535 -10.314 31.783 1.00 86.19 476 ARG A C 1
ATOM 3791 O O . ARG A 1 476 ? -5.947 -11.139 32.588 1.00 86.19 476 ARG A O 1
ATOM 3798 N N . ASP A 1 477 ? -5.906 -10.278 30.512 1.00 84.94 477 ASP A N 1
ATOM 3799 C CA . ASP A 1 477 ? -6.867 -11.164 29.849 1.00 84.94 477 ASP A CA 1
ATOM 3800 C C . ASP A 1 477 ? -6.490 -12.655 29.832 1.00 84.94 477 ASP A C 1
ATOM 3802 O O . ASP A 1 477 ? -7.360 -13.507 29.664 1.00 84.94 477 ASP A O 1
ATOM 3806 N N . ALA A 1 478 ? -5.215 -12.994 30.026 1.00 89.31 478 ALA A N 1
ATOM 3807 C CA . ALA A 1 478 ? -4.751 -14.378 30.035 1.00 89.31 478 ALA A CA 1
ATOM 3808 C C . ALA A 1 478 ? -5.480 -15.236 31.088 1.00 89.31 478 ALA A C 1
ATOM 3810 O O . ALA A 1 478 ? -5.332 -15.022 32.291 1.00 89.31 478 ALA A O 1
ATOM 3811 N N . GLY A 1 479 ? -6.248 -16.226 30.622 1.00 91.12 479 GLY A N 1
ATOM 3812 C CA . GLY A 1 479 ? -7.049 -17.121 31.461 1.00 91.12 479 GLY A CA 1
ATOM 3813 C C . GLY A 1 479 ? -8.310 -16.487 32.064 1.00 91.12 479 GLY A C 1
ATOM 3814 O O . GLY A 1 479 ? -8.993 -17.141 32.848 1.00 91.12 479 GLY A O 1
ATOM 3815 N N . ALA A 1 480 ? -8.630 -15.238 31.716 1.00 95.38 480 ALA A N 1
ATOM 3816 C CA . ALA A 1 480 ? -9.763 -14.502 32.267 1.00 95.38 480 ALA A CA 1
ATOM 3817 C C . ALA A 1 480 ? -11.107 -14.958 31.674 1.00 95.38 480 ALA A C 1
ATOM 3819 O O . ALA A 1 480 ? -11.168 -15.470 30.550 1.00 95.38 480 ALA A O 1
ATOM 3820 N N . THR 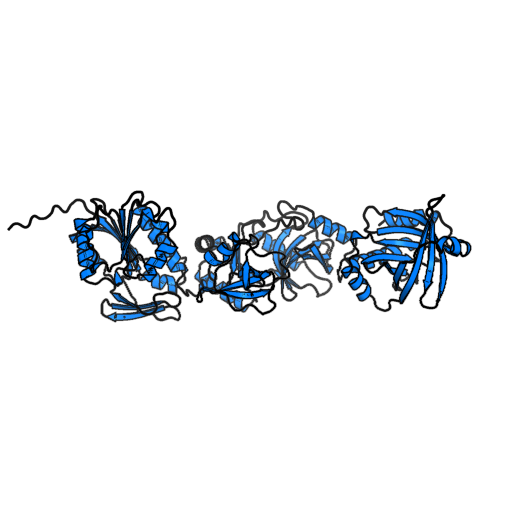A 1 481 ? -12.191 -14.713 32.416 1.00 97.31 481 THR A N 1
ATOM 3821 C CA . THR A 1 481 ? -13.558 -14.738 31.870 1.00 97.31 481 THR A CA 1
ATOM 3822 C C . THR A 1 481 ? -13.964 -13.327 31.444 1.00 97.31 481 THR A C 1
ATOM 3824 O O . THR A 1 481 ? -14.049 -12.426 32.286 1.00 97.31 481 THR A O 1
ATOM 3827 N N . LEU A 1 482 ? -14.209 -13.143 30.146 1.00 97.38 482 LEU A N 1
ATOM 3828 C CA . LEU A 1 482 ? -14.662 -11.892 29.534 1.00 97.38 482 LEU A CA 1
ATOM 3829 C C . LEU A 1 482 ? -16.184 -11.866 29.386 1.00 97.38 482 LEU A C 1
ATOM 3831 O O . LEU A 1 482 ? -16.795 -12.873 29.032 1.00 97.38 482 LEU A O 1
ATOM 3835 N N . PHE A 1 483 ? -16.774 -10.699 29.613 1.00 97.69 483 PHE A N 1
ATOM 3836 C CA . PHE A 1 483 ? -18.167 -10.394 29.311 1.00 97.69 483 PHE A CA 1
ATOM 3837 C C . PHE A 1 483 ? -18.202 -9.163 28.405 1.00 97.69 483 PHE A C 1
ATOM 3839 O O . PHE A 1 483 ? -18.007 -8.037 28.869 1.00 97.69 483 PHE A O 1
ATOM 3846 N N . ASP A 1 484 ? -18.368 -9.411 27.112 1.00 97.56 484 ASP A N 1
ATOM 3847 C CA . ASP A 1 484 ? -18.314 -8.419 26.047 1.00 97.56 484 ASP A CA 1
ATOM 3848 C C . ASP A 1 484 ? -19.731 -7.999 25.657 1.00 97.56 484 ASP A C 1
ATOM 3850 O O . ASP A 1 484 ? -20.571 -8.839 25.336 1.00 97.56 484 ASP A O 1
ATOM 3854 N N . ILE A 1 485 ? -20.009 -6.701 25.762 1.00 97.75 485 ILE A N 1
ATOM 3855 C CA . ILE A 1 485 ? -21.331 -6.113 25.549 1.00 97.75 485 ILE A CA 1
ATOM 3856 C C . ILE A 1 485 ? -21.303 -5.301 24.261 1.00 97.75 485 ILE A C 1
ATOM 3858 O O . ILE A 1 485 ? -20.444 -4.431 24.111 1.00 97.75 485 ILE A O 1
ATOM 3862 N N . GLY A 1 486 ? -22.270 -5.549 23.374 1.00 95.06 486 GLY A N 1
ATOM 3863 C CA . GLY A 1 486 ? -22.303 -4.931 22.050 1.00 95.06 486 GLY A CA 1
ATOM 3864 C C . GLY A 1 486 ? -21.205 -5.500 21.158 1.00 95.06 486 GLY A C 1
ATOM 3865 O O . GLY A 1 486 ? -20.417 -4.755 20.579 1.00 95.06 486 GLY A O 1
ATOM 3866 N N . THR A 1 487 ? -21.109 -6.830 21.112 1.00 93.31 487 THR A N 1
ATOM 3867 C CA . THR A 1 487 ? -20.038 -7.539 20.404 1.00 93.31 487 THR A CA 1
ATOM 3868 C C . THR A 1 487 ? -20.010 -7.239 18.900 1.00 93.31 487 THR A C 1
ATOM 3870 O O . THR A 1 487 ? -18.943 -7.277 18.265 1.00 93.31 487 THR A O 1
ATOM 3873 N N . GLY A 1 488 ? -21.169 -6.938 18.312 1.00 92.38 488 GLY A N 1
ATOM 3874 C CA . GLY A 1 488 ? -21.334 -6.690 16.891 1.00 92.38 488 GLY A CA 1
ATOM 3875 C C . GLY A 1 488 ? -20.756 -7.825 16.046 1.00 92.38 488 GLY A C 1
ATOM 3876 O O . GLY A 1 488 ? -20.866 -9.006 16.366 1.00 92.38 488 GLY A O 1
ATOM 3877 N N . GLN A 1 489 ? -20.068 -7.460 14.967 1.00 88.31 489 GLN A N 1
ATOM 3878 C CA . GLN A 1 489 ? -19.535 -8.401 13.974 1.00 88.31 489 GLN A CA 1
ATOM 3879 C C . GLN A 1 489 ? -18.191 -9.051 14.352 1.00 88.31 489 GLN A C 1
ATOM 3881 O O . GLN A 1 489 ? -17.392 -9.400 13.477 1.00 88.31 489 GLN A O 1
ATOM 3886 N N . GLY A 1 490 ? -17.851 -9.125 15.640 1.00 87.56 490 GLY A N 1
ATOM 3887 C CA . GLY A 1 490 ? -16.632 -9.809 16.080 1.00 87.56 490 GLY A CA 1
ATOM 3888 C C . GLY A 1 490 ? -15.320 -9.070 15.797 1.00 87.56 490 GLY A C 1
ATOM 3889 O O . GLY A 1 490 ? -14.268 -9.697 15.683 1.00 87.56 490 GLY A O 1
ATOM 3890 N N . GLY A 1 491 ? -15.325 -7.734 15.711 1.00 85.00 491 GLY A N 1
ATOM 3891 C CA . GLY A 1 491 ? -14.098 -6.942 15.494 1.00 85.00 491 GLY A CA 1
ATOM 3892 C C . GLY A 1 491 ? -13.036 -7.087 16.602 1.00 85.00 491 GLY A C 1
ATOM 3893 O O . GLY A 1 491 ? -11.870 -6.710 16.426 1.00 85.00 491 GLY A O 1
ATOM 3894 N N . ASP A 1 492 ? -13.426 -7.645 17.749 1.00 90.06 492 ASP A N 1
ATOM 3895 C CA . ASP A 1 492 ? -12.571 -7.877 18.910 1.00 90.06 492 ASP A CA 1
ATOM 3896 C C . ASP A 1 492 ? -12.167 -9.350 19.113 1.00 90.06 492 ASP A C 1
ATOM 3898 O O . ASP A 1 492 ? -11.330 -9.609 19.976 1.00 90.06 492 ASP A O 1
ATOM 3902 N N . LEU A 1 493 ? -12.600 -10.286 18.251 1.00 89.88 493 LEU A N 1
ATOM 3903 C CA . LEU A 1 493 ? -12.264 -11.723 18.326 1.00 89.88 493 LEU A CA 1
ATOM 3904 C C . LEU A 1 493 ? -10.764 -11.981 18.527 1.00 89.88 493 LEU A C 1
ATOM 3906 O O . LEU A 1 493 ? -10.342 -12.655 19.467 1.00 89.88 493 LEU A O 1
ATOM 3910 N N . GLY A 1 494 ? -9.927 -11.365 17.685 1.00 86.25 494 GLY A N 1
ATOM 3911 C CA . GLY A 1 494 ? -8.472 -11.513 17.766 1.00 86.25 494 GLY A CA 1
ATOM 3912 C C . GLY A 1 494 ? -7.850 -10.965 19.059 1.00 86.25 494 GLY A C 1
ATOM 3913 O O . GLY A 1 494 ? -6.700 -11.282 19.358 1.00 86.25 494 GLY A O 1
ATOM 3914 N N . LYS A 1 495 ? -8.579 -10.146 19.829 1.00 88.56 495 LYS A N 1
ATOM 3915 C CA . LYS A 1 495 ? -8.141 -9.590 21.120 1.00 88.56 495 LYS A CA 1
ATOM 3916 C C . LYS A 1 495 ? -8.493 -10.505 22.294 1.00 88.56 495 LYS A C 1
ATOM 3918 O O . LYS A 1 495 ? -7.900 -10.354 23.352 1.00 88.56 495 LYS A O 1
ATOM 3923 N N . TRP A 1 496 ? -9.400 -11.464 22.112 1.00 91.75 496 TRP A N 1
ATOM 3924 C CA . TRP A 1 496 ? -9.836 -12.375 23.173 1.00 91.75 496 TRP A CA 1
ATOM 3925 C C . TRP A 1 496 ? -9.066 -13.697 23.211 1.00 91.75 496 TRP A C 1
ATOM 3927 O O . TRP A 1 496 ? -9.336 -14.532 24.070 1.00 91.75 496 TRP A O 1
ATOM 3937 N N . ARG A 1 497 ? -8.096 -13.912 22.309 1.00 89.50 497 ARG A N 1
ATOM 3938 C CA . ARG A 1 497 ? -7.394 -15.201 22.143 1.00 89.50 497 ARG A CA 1
ATOM 3939 C C . ARG A 1 497 ? -6.849 -15.799 23.441 1.00 89.50 497 ARG A C 1
ATOM 3941 O O . ARG A 1 497 ? -6.836 -17.022 23.596 1.00 89.50 497 ARG A O 1
ATOM 3948 N N . ARG A 1 498 ? -6.404 -14.949 24.370 1.00 91.69 498 ARG A N 1
ATOM 3949 C CA . ARG A 1 498 ? -5.796 -15.366 25.643 1.00 91.69 498 ARG A CA 1
ATOM 3950 C C . ARG A 1 498 ? -6.820 -15.615 26.751 1.00 91.69 498 ARG A C 1
ATOM 3952 O O . ARG A 1 498 ? -6.450 -16.185 27.776 1.00 91.69 498 ARG A O 1
ATOM 3959 N N . ALA A 1 499 ? -8.072 -15.208 26.566 1.00 94.19 499 ALA A N 1
ATOM 3960 C CA . ALA A 1 499 ? -9.132 -15.453 27.528 1.00 94.19 499 ALA A CA 1
ATOM 3961 C C . ALA A 1 499 ? -9.495 -16.939 27.580 1.00 94.19 499 ALA A C 1
ATOM 3963 O O . ALA A 1 499 ? -9.380 -17.665 26.589 1.00 94.19 499 ALA A O 1
ATOM 3964 N N . ALA A 1 500 ? -9.939 -17.393 28.750 1.00 95.25 500 ALA A N 1
ATOM 3965 C CA . ALA A 1 500 ? -10.421 -18.759 28.927 1.00 95.25 500 ALA A CA 1
ATOM 3966 C C . ALA A 1 500 ? -11.861 -18.916 28.422 1.00 95.25 500 ALA A C 1
ATOM 3968 O O . ALA A 1 500 ? -12.227 -19.966 27.896 1.00 95.25 500 ALA A O 1
ATOM 3969 N N . ARG A 1 501 ? -12.681 -17.875 28.598 1.00 96.00 501 ARG A N 1
ATOM 3970 C CA . ARG A 1 501 ? -14.098 -17.855 28.224 1.00 96.00 501 ARG A CA 1
ATOM 3971 C C . ARG A 1 501 ? -14.516 -16.434 27.861 1.00 96.00 501 ARG A C 1
ATOM 3973 O O . ARG A 1 501 ? -14.043 -15.484 28.484 1.00 96.00 501 ARG A O 1
ATOM 3980 N N . VAL A 1 502 ? -15.424 -16.306 26.902 1.00 96.31 502 VAL A N 1
ATOM 3981 C CA . VAL A 1 502 ? -16.032 -15.037 26.494 1.00 96.31 502 VAL A CA 1
ATOM 3982 C C . VAL A 1 502 ? -17.547 -15.212 26.442 1.00 96.31 502 VAL A C 1
ATOM 3984 O O . VAL A 1 502 ? -18.035 -16.131 25.790 1.00 96.31 502 VAL A O 1
ATOM 3987 N N . PHE A 1 503 ? -18.288 -14.352 27.130 1.00 96.88 503 PHE A N 1
ATOM 3988 C CA . PHE A 1 503 ? -19.727 -14.183 26.940 1.00 96.88 503 PHE A CA 1
ATOM 3989 C C . PHE A 1 503 ? -19.938 -12.984 26.018 1.00 96.88 503 PHE A C 1
ATOM 3991 O O . PHE A 1 503 ? -19.514 -11.885 26.366 1.00 96.88 503 PHE A O 1
ATOM 3998 N N . CYS A 1 504 ? -20.553 -13.203 24.860 1.00 96.25 504 CYS A N 1
ATOM 3999 C CA . CYS A 1 504 ? -20.827 -12.171 23.861 1.00 96.25 504 CYS A CA 1
ATOM 4000 C C . CYS A 1 504 ? -22.307 -11.798 23.926 1.00 96.25 504 CYS A C 1
ATOM 4002 O O . CYS A 1 504 ? -23.154 -12.649 23.648 1.00 96.25 504 CYS A O 1
ATOM 4004 N N . VAL A 1 505 ? -22.614 -10.560 24.311 1.00 97.06 505 VAL A N 1
ATOM 4005 C CA . VAL A 1 505 ? -23.981 -10.026 24.357 1.00 97.06 505 VAL A CA 1
ATOM 4006 C C . VAL A 1 505 ? -24.207 -9.156 23.128 1.00 97.06 505 VAL A C 1
ATOM 4008 O O . VAL A 1 505 ? -23.624 -8.076 23.019 1.00 97.06 505 VAL A O 1
ATOM 4011 N N . GLU A 1 506 ? -25.048 -9.627 22.215 1.00 96.75 506 GLU A N 1
ATOM 4012 C CA . GLU A 1 506 ? -25.372 -8.941 20.963 1.00 96.75 506 GLU A CA 1
ATOM 4013 C C . GLU A 1 506 ? -26.807 -9.295 20.542 1.00 96.75 506 GLU A C 1
ATOM 4015 O O . GLU A 1 506 ? -27.069 -10.477 20.321 1.00 96.75 506 GLU A O 1
ATOM 4020 N N . PRO A 1 507 ? -27.742 -8.329 20.472 1.00 95.50 507 PRO A N 1
ATOM 4021 C CA . PRO A 1 507 ? -29.118 -8.587 20.044 1.00 95.50 507 PRO A CA 1
ATOM 4022 C C . PRO A 1 507 ? -29.281 -8.812 18.533 1.00 95.50 507 PRO A C 1
ATOM 4024 O O . PRO A 1 507 ? -30.284 -9.396 18.123 1.00 95.50 507 PRO A O 1
ATOM 4027 N N . ASP A 1 508 ? -28.362 -8.323 17.694 1.00 94.12 508 ASP A N 1
ATOM 4028 C CA . ASP A 1 508 ? -28.498 -8.431 16.241 1.00 94.12 508 ASP A CA 1
ATOM 4029 C C . ASP A 1 508 ? -28.011 -9.790 15.706 1.00 94.12 508 ASP A C 1
ATOM 4031 O O . ASP A 1 508 ? -26.822 -10.129 15.732 1.00 94.12 508 ASP A O 1
ATOM 4035 N N . GLY A 1 509 ? -28.949 -10.568 15.160 1.00 93.31 509 GLY A N 1
ATOM 4036 C CA . GLY A 1 509 ? -28.679 -11.887 14.593 1.00 93.31 509 GLY A CA 1
ATOM 4037 C C . GLY A 1 509 ? -27.747 -11.858 13.378 1.00 93.31 509 GLY A C 1
ATOM 4038 O O . GLY A 1 509 ? -26.946 -12.781 13.214 1.00 93.31 509 GLY A O 1
ATOM 4039 N N . GLU A 1 510 ? -27.798 -10.806 12.554 1.00 91.00 510 GLU A N 1
ATOM 4040 C CA . GLU A 1 510 ? -26.917 -10.672 11.386 1.00 91.00 510 GLU A CA 1
ATOM 4041 C C . GLU A 1 510 ? -25.472 -10.401 11.813 1.00 91.00 510 GLU A C 1
ATOM 4043 O O . GLU A 1 510 ? -24.539 -11.047 11.329 1.00 91.00 510 GLU A O 1
ATOM 4048 N N . SER A 1 511 ? -25.273 -9.504 12.780 1.00 89.25 511 SER A N 1
ATOM 4049 C CA . SER A 1 511 ? -23.963 -9.253 13.382 1.00 89.25 511 SER A CA 1
ATOM 4050 C C . SER A 1 511 ? -23.371 -10.499 14.039 1.00 89.25 511 SER A C 1
ATOM 4052 O O . SER A 1 511 ? -22.172 -10.749 13.893 1.00 89.25 511 SER A O 1
ATOM 4054 N N . LEU A 1 512 ? -24.193 -11.323 14.697 1.00 92.31 512 LEU A N 1
ATOM 4055 C CA . LEU A 1 512 ? -23.759 -12.599 15.272 1.00 92.31 512 LEU A CA 1
ATOM 4056 C C . LEU A 1 512 ? -23.354 -13.631 14.216 1.00 92.31 512 LEU A C 1
ATOM 4058 O O . LEU A 1 512 ? -22.323 -14.285 14.386 1.00 92.31 512 LEU A O 1
ATOM 4062 N N . ALA A 1 513 ? -24.129 -13.779 13.136 1.00 87.44 513 ALA A N 1
ATOM 4063 C CA . ALA A 1 513 ? -23.749 -14.623 12.000 1.00 87.44 513 ALA A CA 1
ATOM 4064 C C . ALA A 1 513 ? -22.403 -14.158 11.415 1.00 87.44 513 ALA A C 1
ATOM 4066 O O . ALA A 1 513 ? -21.491 -14.961 11.216 1.00 87.44 513 ALA A O 1
ATOM 4067 N N . GLU A 1 514 ? -22.273 -12.837 11.296 1.00 85.31 514 GLU A N 1
ATOM 4068 C CA . GLU A 1 514 ? -21.052 -12.052 11.146 1.00 85.31 514 GLU A CA 1
ATOM 4069 C C . GLU A 1 514 ? -19.843 -12.564 11.936 1.00 85.31 514 GLU A C 1
ATOM 4071 O O . GLU A 1 514 ? -18.824 -13.036 11.430 1.00 85.31 514 GLU A O 1
ATOM 4076 N N . MET A 1 515 ? -19.953 -12.414 13.247 1.00 90.25 515 MET A N 1
ATOM 4077 C CA . MET A 1 515 ? -18.910 -12.798 14.182 1.00 90.25 515 MET A CA 1
ATOM 4078 C C . MET A 1 515 ? -18.567 -14.286 14.060 1.00 90.25 515 MET A C 1
ATOM 4080 O O . MET A 1 515 ? -17.394 -14.650 14.117 1.00 90.25 515 MET A O 1
ATOM 4084 N N . LEU A 1 516 ? -19.577 -15.147 13.918 1.00 89.00 516 LEU A N 1
ATOM 4085 C CA . LEU A 1 516 ? -19.393 -16.592 13.844 1.00 89.00 516 LEU A CA 1
ATOM 4086 C C . LEU A 1 516 ? -18.639 -17.026 12.584 1.00 89.00 516 LEU A C 1
ATOM 4088 O O . LEU A 1 516 ? -17.826 -17.941 12.688 1.00 89.00 516 LEU A O 1
ATOM 4092 N N . SER A 1 517 ? -18.852 -16.373 11.436 1.00 83.12 517 SER A N 1
ATOM 4093 C CA . SER A 1 517 ? -18.097 -16.665 10.206 1.00 83.12 517 SER A CA 1
ATOM 4094 C C . SER A 1 517 ? -16.613 -16.294 10.330 1.00 83.12 517 SER A C 1
ATOM 4096 O O . SER A 1 517 ? -15.755 -16.956 9.755 1.00 83.12 517 SER A O 1
ATOM 4098 N N . ARG A 1 518 ? -16.297 -15.273 11.138 1.00 81.06 518 ARG A N 1
ATOM 4099 C CA . ARG A 1 518 ? -14.925 -14.813 11.427 1.00 81.06 518 ARG A CA 1
ATOM 4100 C C . ARG A 1 518 ? -14.247 -15.562 12.572 1.00 81.06 518 ARG A C 1
ATOM 4102 O O . ARG A 1 518 ? -13.061 -15.343 12.834 1.00 81.06 518 ARG A O 1
ATOM 4109 N N . CYS A 1 519 ? -14.998 -16.368 13.313 1.00 85.94 519 CYS A N 1
ATOM 4110 C CA . CYS A 1 519 ? -14.489 -17.091 14.463 1.00 85.94 519 CYS A CA 1
ATOM 4111 C C . CYS A 1 519 ? -13.749 -18.347 14.001 1.00 85.94 519 CYS A C 1
ATOM 4113 O O . CYS A 1 519 ? -14.352 -19.239 13.411 1.00 85.94 519 CYS A O 1
ATOM 4115 N N . ASP A 1 520 ? -12.459 -18.439 14.317 1.00 84.75 520 ASP A N 1
ATOM 4116 C CA . ASP A 1 520 ? -11.681 -19.649 14.054 1.00 84.75 520 ASP A CA 1
ATOM 4117 C C . ASP A 1 520 ? -12.017 -20.789 15.033 1.00 84.75 520 ASP A C 1
ATOM 4119 O O . ASP A 1 520 ? -12.662 -20.593 16.076 1.00 84.75 520 ASP A O 1
ATOM 4123 N N . ASP A 1 521 ? -11.566 -21.994 14.677 1.00 85.25 521 ASP A N 1
ATOM 4124 C CA . ASP A 1 521 ? -11.819 -23.226 15.429 1.00 85.25 521 ASP A CA 1
ATOM 4125 C C . ASP A 1 521 ? -11.243 -23.186 16.855 1.00 85.25 521 ASP A C 1
ATOM 4127 O O . ASP A 1 521 ? -11.796 -23.807 17.763 1.00 85.25 521 ASP A O 1
ATOM 4131 N N . ASP A 1 522 ? -10.190 -22.398 17.089 1.00 85.38 522 ASP A N 1
ATOM 4132 C CA . ASP A 1 522 ? -9.576 -22.221 18.411 1.00 85.38 522 ASP A CA 1
ATOM 4133 C C . ASP A 1 522 ? -10.411 -21.319 19.336 1.00 85.38 522 ASP A C 1
ATOM 4135 O O . ASP A 1 522 ? -10.420 -21.487 20.564 1.00 85.38 522 ASP A O 1
ATOM 4139 N N . MET A 1 523 ? -11.085 -20.316 18.771 1.00 89.25 523 MET A N 1
ATOM 4140 C CA . MET A 1 523 ? -11.898 -19.358 19.518 1.00 89.25 523 MET A CA 1
ATOM 4141 C C . MET A 1 523 ? -13.305 -19.868 19.794 1.00 89.25 523 MET A C 1
ATOM 4143 O O . MET A 1 523 ? -13.846 -19.611 20.874 1.00 89.25 523 MET A O 1
ATOM 4147 N N . ARG A 1 524 ? -13.894 -20.611 18.855 1.00 90.81 524 ARG A N 1
ATOM 4148 C CA . ARG A 1 524 ? -15.299 -21.034 18.914 1.00 90.81 524 ARG A CA 1
ATOM 4149 C C . ARG A 1 524 ? -15.677 -21.764 20.216 1.00 90.81 524 ARG A C 1
ATOM 4151 O O . ARG A 1 524 ? -16.700 -21.406 20.798 1.00 90.81 524 ARG A O 1
ATOM 4158 N N . PRO A 1 525 ? -14.861 -22.685 20.771 1.00 92.81 525 PRO A N 1
ATOM 4159 C CA . PRO A 1 525 ? -15.177 -23.367 22.032 1.00 92.81 525 PRO A CA 1
ATOM 4160 C C . PRO A 1 525 ? -15.185 -22.445 23.263 1.00 92.81 525 PRO A C 1
ATOM 4162 O O . PRO A 1 525 ? -15.752 -22.791 24.304 1.00 92.81 525 PRO A O 1
ATOM 4165 N N . LYS A 1 526 ? -14.541 -21.275 23.179 1.00 94.12 526 LYS A N 1
ATOM 4166 C CA . LYS A 1 526 ? -14.421 -20.311 24.285 1.00 94.12 526 LYS A CA 1
ATOM 4167 C C . LYS A 1 526 ? -15.598 -19.340 24.346 1.00 94.12 526 LYS A C 1
ATOM 4169 O O . LYS A 1 526 ? -15.787 -18.703 25.382 1.00 94.12 526 LYS A O 1
ATOM 4174 N N . ILE A 1 527 ? -16.372 -19.216 23.271 1.00 95.19 527 ILE A N 1
ATOM 4175 C CA . ILE A 1 527 ? -17.433 -18.217 23.144 1.00 95.19 527 ILE A CA 1
ATOM 4176 C C . ILE A 1 527 ? -18.773 -18.794 23.609 1.00 95.19 527 ILE A C 1
ATOM 4178 O O . ILE A 1 527 ? -19.153 -19.912 23.271 1.00 95.19 527 ILE A O 1
ATOM 4182 N N . THR A 1 528 ? -19.503 -18.009 24.396 1.00 95.94 528 THR A N 1
ATOM 4183 C CA . THR A 1 528 ? -20.917 -18.221 24.723 1.00 95.94 528 THR A CA 1
ATOM 4184 C C . THR A 1 528 ? -21.701 -17.055 24.160 1.00 95.94 528 THR A C 1
ATOM 4186 O O . THR A 1 528 ? -21.477 -15.917 24.568 1.00 95.94 528 THR A O 1
ATOM 4189 N N . ILE A 1 529 ? -22.613 -17.332 23.235 1.00 95.56 529 ILE A N 1
ATOM 4190 C CA . ILE A 1 529 ? -23.475 -16.302 22.660 1.00 95.56 529 ILE A CA 1
ATOM 4191 C C . ILE A 1 529 ? -24.666 -16.074 23.583 1.00 95.56 529 ILE A C 1
ATOM 4193 O O . ILE A 1 529 ? -25.352 -17.016 23.977 1.00 95.56 529 ILE A O 1
ATOM 4197 N N . VAL A 1 530 ? -24.915 -14.808 23.889 1.00 95.25 530 VAL A N 1
ATOM 4198 C CA . VAL A 1 530 ? -26.109 -14.314 24.562 1.00 95.25 530 VAL A CA 1
ATOM 4199 C C . VAL A 1 530 ? -26.811 -13.388 23.570 1.00 95.25 530 VAL A C 1
ATOM 4201 O O . VAL A 1 530 ? -26.560 -12.186 23.543 1.00 95.25 530 VAL A O 1
ATOM 4204 N N . ASN A 1 531 ? -27.646 -13.974 22.706 1.00 95.88 531 ASN A N 1
ATOM 4205 C CA . ASN A 1 531 ? -28.398 -13.235 21.691 1.00 95.88 531 ASN A CA 1
ATOM 4206 C C . ASN A 1 531 ? -29.598 -12.521 22.332 1.00 95.88 531 ASN A C 1
ATOM 4208 O O . ASN A 1 531 ? -30.706 -13.057 22.361 1.00 95.88 531 ASN A O 1
ATOM 4212 N N . ALA A 1 532 ? -29.335 -11.375 22.955 1.00 95.56 532 ALA A N 1
ATOM 4213 C CA . ALA A 1 532 ? -30.322 -10.567 23.658 1.00 95.56 532 ALA A CA 1
ATOM 4214 C C . ALA A 1 532 ? -29.813 -9.133 23.847 1.00 95.56 532 ALA A C 1
ATOM 4216 O O . ALA A 1 532 ? -28.605 -8.885 23.880 1.00 95.56 532 ALA A O 1
ATOM 4217 N N . TYR A 1 533 ? -30.738 -8.196 24.067 1.00 95.31 533 TYR A N 1
ATOM 4218 C CA . TYR A 1 533 ? -30.394 -6.888 24.623 1.00 95.31 533 TYR A CA 1
ATOM 4219 C C . TYR A 1 533 ? -29.844 -7.046 26.044 1.00 95.31 533 TYR A C 1
ATOM 4221 O O . TYR A 1 533 ? -30.254 -7.949 26.779 1.00 95.31 533 TYR A O 1
ATOM 4229 N N . LEU A 1 534 ? -28.954 -6.139 26.469 1.00 96.62 534 LEU A N 1
ATOM 4230 C CA . LEU A 1 534 ? -28.361 -6.191 27.809 1.00 96.62 534 LEU A CA 1
ATOM 4231 C C . LEU A 1 534 ? -29.436 -6.186 28.904 1.00 96.62 534 LEU A C 1
ATOM 4233 O O . LEU A 1 534 ? -29.327 -6.942 29.867 1.00 96.62 534 LEU A O 1
ATOM 4237 N N . ALA A 1 535 ? -30.491 -5.387 28.737 1.00 96.50 535 ALA A N 1
ATOM 4238 C CA . ALA A 1 535 ? -31.647 -5.328 29.626 1.00 96.50 535 ALA A CA 1
ATOM 4239 C C . ALA A 1 535 ? -32.324 -6.686 29.878 1.00 96.50 535 ALA A C 1
ATOM 4241 O O . ALA A 1 535 ? -32.922 -6.855 30.944 1.00 96.50 535 ALA A O 1
ATOM 4242 N N . ASP A 1 536 ? -32.220 -7.628 28.939 1.00 96.25 536 ASP A N 1
ATOM 4243 C CA . ASP A 1 536 ? -32.910 -8.922 28.961 1.00 96.25 536 ASP A CA 1
ATOM 4244 C C . ASP A 1 536 ? -31.953 -10.099 29.234 1.00 96.25 536 ASP A C 1
ATOM 4246 O O . ASP A 1 536 ? -32.357 -11.263 29.237 1.00 96.25 536 ASP A O 1
ATOM 4250 N N . VAL A 1 537 ? -30.675 -9.819 29.518 1.00 94.62 537 VAL A N 1
ATOM 4251 C CA . VAL A 1 537 ? -29.710 -10.853 29.901 1.00 94.62 537 VAL A CA 1
ATOM 4252 C C . VAL A 1 537 ? -30.102 -11.477 31.239 1.00 94.62 537 VAL A C 1
ATOM 4254 O O . VAL A 1 537 ? -30.138 -10.825 32.286 1.00 9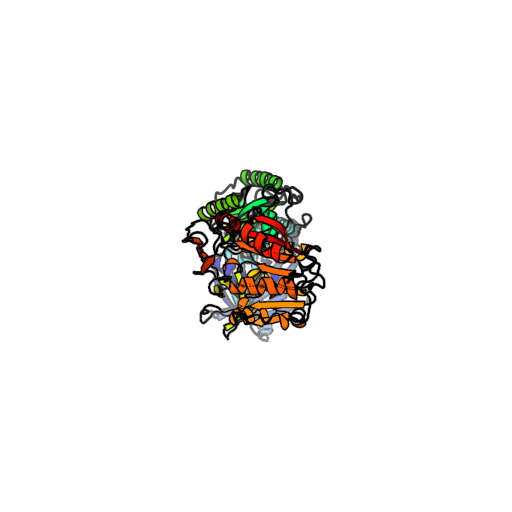4.62 537 VAL A O 1
ATOM 4257 N N . MET A 1 538 ? -30.296 -12.794 31.222 1.00 93.00 538 MET A N 1
ATOM 4258 C CA . MET A 1 538 ? -30.534 -13.605 32.414 1.00 93.00 538 MET A CA 1
ATOM 4259 C C . MET A 1 538 ? -29.231 -13.787 33.197 1.00 93.00 538 MET A C 1
ATOM 4261 O O . MET A 1 538 ? -28.554 -14.807 33.081 1.00 93.00 538 MET A O 1
ATOM 4265 N N . VAL A 1 539 ? -28.876 -12.780 34.003 1.00 86.81 539 VAL A N 1
ATOM 4266 C CA . VAL A 1 539 ? -27.621 -12.721 34.779 1.00 86.81 539 VAL A CA 1
ATOM 4267 C C . VAL A 1 539 ? -27.358 -14.012 35.549 1.00 86.81 539 VAL A C 1
ATOM 4269 O O . VAL A 1 539 ? -26.217 -14.455 35.626 1.00 86.81 539 VAL A O 1
ATOM 4272 N N . ASP A 1 540 ? -28.395 -14.641 36.097 1.00 87.75 540 ASP A N 1
ATOM 4273 C CA . ASP A 1 540 ? -28.251 -15.819 36.952 1.00 87.75 540 ASP A CA 1
ATOM 4274 C C . ASP A 1 540 ? -27.714 -17.043 36.190 1.00 87.75 540 ASP A C 1
ATOM 4276 O O . ASP A 1 540 ? -26.971 -17.826 36.787 1.00 87.75 540 ASP A O 1
ATOM 4280 N N . ASN A 1 541 ? -27.949 -17.114 34.870 1.00 88.75 541 ASN A N 1
ATOM 4281 C CA . ASN A 1 541 ? -27.463 -18.170 33.971 1.00 88.75 541 ASN A CA 1
ATOM 4282 C C . ASN A 1 541 ? -25.955 -18.089 33.685 1.00 88.75 541 ASN A C 1
ATOM 4284 O O . ASN A 1 541 ? -25.392 -18.998 33.080 1.00 88.75 541 ASN A O 1
ATOM 4288 N N . ILE A 1 542 ? -25.283 -17.018 34.109 1.00 90.81 542 ILE A N 1
ATOM 4289 C CA . ILE A 1 542 ? -23.829 -16.902 33.997 1.00 90.81 542 ILE A CA 1
ATOM 4290 C C . ILE A 1 542 ? -23.201 -17.771 35.094 1.00 90.81 542 ILE A C 1
ATOM 4292 O O . ILE A 1 542 ? -23.224 -17.432 36.280 1.00 90.81 542 ILE A O 1
ATOM 4296 N N . ASP A 1 543 ? -22.638 -18.908 34.709 1.00 89.50 543 ASP A N 1
ATOM 4297 C CA . ASP A 1 543 ? -22.135 -19.960 35.602 1.00 89.50 543 ASP A CA 1
ATOM 4298 C C . ASP A 1 543 ? -20.785 -19.635 36.271 1.00 89.50 543 ASP A C 1
ATOM 4300 O O . ASP A 1 543 ? -20.326 -20.355 37.160 1.00 89.50 543 ASP A O 1
ATOM 4304 N N . ARG A 1 544 ? -20.139 -18.535 35.872 1.00 92.12 544 ARG A N 1
ATOM 4305 C CA . ARG A 1 544 ? -18.794 -18.152 36.318 1.00 92.12 544 ARG A CA 1
ATOM 4306 C C . ARG A 1 544 ? -18.705 -16.708 36.783 1.00 92.12 544 ARG A C 1
ATOM 4308 O O . ARG A 1 544 ? -19.547 -15.863 36.486 1.00 92.12 544 ARG A O 1
ATOM 4315 N N . LYS A 1 545 ? -17.639 -16.420 37.535 1.00 96.25 545 LYS A N 1
ATOM 4316 C CA . LYS A 1 545 ? -17.269 -15.042 37.850 1.00 96.25 545 LYS A CA 1
ATOM 4317 C C . LYS A 1 545 ? -16.604 -14.388 36.639 1.00 96.25 545 LYS A C 1
ATOM 4319 O O . LYS A 1 545 ? -15.784 -15.013 35.980 1.00 96.25 545 LYS A O 1
ATOM 4324 N N . ILE A 1 546 ? -16.952 -13.133 36.385 1.00 97.44 546 ILE A N 1
ATOM 4325 C CA . ILE A 1 546 ? -16.451 -12.321 35.276 1.00 97.44 546 ILE A CA 1
ATOM 4326 C C . ILE A 1 546 ? -15.274 -11.488 35.770 1.00 97.44 546 ILE A C 1
ATOM 4328 O O . ILE A 1 546 ? -15.393 -10.744 36.746 1.00 97.44 546 ILE A O 1
ATOM 4332 N N . ASP A 1 547 ? -14.143 -11.590 35.086 1.00 97.69 547 ASP A N 1
ATOM 4333 C CA . ASP A 1 547 ? -12.930 -10.846 35.418 1.00 97.69 547 ASP A CA 1
ATOM 4334 C C . ASP A 1 547 ? -12.824 -9.546 34.628 1.00 97.69 547 ASP A C 1
ATOM 4336 O O . ASP A 1 547 ? -12.292 -8.556 35.131 1.00 97.69 547 ASP A O 1
ATOM 4340 N N . ILE A 1 548 ? -13.333 -9.521 33.400 1.00 98.12 548 ILE A N 1
ATOM 4341 C CA . ILE A 1 548 ? -13.230 -8.355 32.529 1.00 98.12 548 ILE A CA 1
ATOM 4342 C C . ILE A 1 548 ? -14.575 -8.131 31.845 1.00 98.12 548 ILE A C 1
ATOM 4344 O O . ILE A 1 548 ? -15.106 -9.025 31.197 1.00 98.12 548 ILE A O 1
ATOM 4348 N N . PHE A 1 549 ? -15.101 -6.923 31.989 1.00 98.31 549 PHE A N 1
ATOM 4349 C CA . PHE A 1 549 ? -16.235 -6.412 31.237 1.00 98.31 549 PHE A CA 1
ATOM 4350 C C . PHE A 1 549 ? -15.717 -5.485 30.139 1.00 98.31 549 PHE A C 1
ATOM 4352 O O . PHE A 1 549 ? -14.888 -4.612 30.420 1.00 98.31 549 PHE A O 1
ATOM 4359 N N . THR A 1 550 ? -16.213 -5.645 28.919 1.00 98.19 550 THR A N 1
ATOM 4360 C CA . THR A 1 550 ? -15.923 -4.755 27.789 1.00 98.19 550 THR A CA 1
ATOM 4361 C C . THR A 1 550 ? -17.222 -4.167 27.247 1.00 98.19 550 THR A C 1
ATOM 4363 O O . THR A 1 550 ? -18.219 -4.869 27.111 1.00 98.19 550 THR A O 1
ATOM 4366 N N . ALA A 1 551 ? -17.224 -2.857 26.995 1.00 97.81 551 ALA A N 1
ATOM 4367 C CA . ALA A 1 551 ? -18.357 -2.118 26.436 1.00 97.81 551 ALA A CA 1
ATOM 4368 C C . ALA A 1 551 ? -17.823 -1.024 25.500 1.00 97.81 551 ALA A C 1
ATOM 4370 O O . ALA A 1 551 ? -17.700 0.149 25.868 1.00 97.81 551 ALA A O 1
ATOM 4371 N N . PHE A 1 552 ? -17.388 -1.427 24.308 1.00 97.56 552 PHE A N 1
ATOM 4372 C CA . PHE A 1 552 ? -16.765 -0.522 23.346 1.00 97.56 552 PHE A CA 1
ATOM 4373 C C . PHE A 1 552 ? -17.805 0.017 22.366 1.00 97.56 552 PHE A C 1
ATOM 4375 O O . PHE A 1 552 ? -18.380 -0.746 21.603 1.00 97.56 552 PHE A O 1
ATOM 4382 N N . PHE A 1 553 ? -17.999 1.336 22.354 1.00 95.94 553 PHE A N 1
ATOM 4383 C CA . PHE A 1 553 ? -18.879 2.057 21.426 1.00 95.94 553 PHE A CA 1
ATOM 4384 C C . PHE A 1 553 ? -20.367 1.668 21.497 1.00 95.94 553 PHE A C 1
ATOM 4386 O O . PHE A 1 553 ? -21.101 1.918 20.553 1.00 95.94 553 PHE A O 1
ATOM 4393 N N . CYS A 1 554 ? -20.831 1.081 22.607 1.00 95.69 554 CYS A N 1
ATOM 4394 C CA . CYS A 1 554 ? -22.229 0.649 22.763 1.00 95.69 554 CYS A CA 1
ATOM 4395 C C . CYS A 1 554 ? -22.975 1.340 23.917 1.00 95.69 554 CYS A C 1
ATOM 4397 O O . CYS A 1 554 ? -24.202 1.368 23.943 1.00 95.69 554 CYS A O 1
ATOM 4399 N N . MET A 1 555 ? -22.256 1.897 24.901 1.00 96.56 555 MET A N 1
ATOM 4400 C CA . MET A 1 555 ? -22.877 2.461 26.110 1.00 96.56 555 MET A CA 1
ATOM 4401 C C . MET A 1 555 ? -23.775 3.661 25.814 1.00 96.56 555 MET A C 1
ATOM 4403 O O . MET A 1 555 ? -24.724 3.916 26.551 1.00 96.56 555 MET A O 1
ATOM 4407 N N . ASN A 1 556 ? -23.483 4.383 24.734 1.00 96.69 556 ASN A N 1
ATOM 4408 C CA . ASN A 1 556 ? -24.261 5.524 24.272 1.00 96.69 556 ASN A CA 1
ATOM 4409 C C . ASN A 1 556 ? -25.706 5.154 23.873 1.00 96.69 556 ASN A C 1
ATOM 4411 O O . ASN A 1 556 ? -26.559 6.034 23.806 1.00 96.69 556 ASN A O 1
ATOM 4415 N N . GLN A 1 557 ? -26.000 3.864 23.675 1.00 95.00 557 GLN A N 1
ATOM 4416 C CA . GLN A 1 557 ? -27.330 3.348 23.334 1.00 95.00 557 GLN A CA 1
ATOM 4417 C C . GLN A 1 557 ? -28.052 2.692 24.524 1.00 95.00 557 GLN A C 1
ATOM 4419 O O . GLN A 1 557 ? -29.165 2.192 24.381 1.00 95.00 557 GLN A O 1
ATOM 4424 N N . TRP A 1 558 ? -27.439 2.666 25.712 1.00 96.00 558 TRP A N 1
ATOM 4425 C CA . TRP A 1 558 ? -28.023 1.995 26.872 1.00 96.00 558 TRP A CA 1
ATOM 4426 C C . TRP A 1 558 ? -29.207 2.764 27.455 1.00 96.00 558 TRP A C 1
ATOM 4428 O O . TRP A 1 558 ? -29.111 3.941 27.813 1.00 96.00 558 TRP A O 1
ATOM 4438 N N . SER A 1 559 ? -30.308 2.048 27.661 1.00 95.44 559 SER A N 1
ATOM 4439 C CA . SER A 1 559 ? -31.431 2.502 28.469 1.00 95.44 559 SER A CA 1
ATOM 4440 C C . SER A 1 559 ? -31.137 2.365 29.968 1.00 95.44 559 SER A C 1
ATOM 4442 O O . SER A 1 559 ? -30.193 1.704 30.407 1.00 95.44 559 SER A O 1
ATOM 4444 N N . GLU A 1 560 ? -32.001 2.937 30.806 1.00 95.88 560 GLU A N 1
ATOM 4445 C CA . GLU A 1 560 ? -31.918 2.751 32.259 1.00 95.88 560 GLU A CA 1
ATOM 4446 C C . GLU A 1 560 ? -32.079 1.276 32.679 1.00 95.88 560 GLU A C 1
ATOM 4448 O O . GLU A 1 560 ? -31.543 0.864 33.710 1.00 95.88 560 GLU A O 1
ATOM 4453 N N . ARG A 1 561 ? -32.787 0.458 31.884 1.00 97.44 561 ARG A N 1
ATOM 4454 C CA . ARG A 1 561 ? -32.896 -0.988 32.129 1.00 97.44 561 ARG A CA 1
ATOM 4455 C C . ARG A 1 561 ? -31.565 -1.694 31.878 1.00 97.44 561 ARG A C 1
ATOM 4457 O O . ARG A 1 561 ? -31.154 -2.484 32.724 1.00 97.44 561 ARG A O 1
ATOM 4464 N N . ASP A 1 562 ? -30.877 -1.364 30.785 1.00 97.62 562 ASP A N 1
ATOM 4465 C CA . ASP A 1 562 ? -29.555 -1.920 30.461 1.00 97.62 562 ASP A CA 1
ATOM 4466 C C . ASP A 1 562 ? -28.559 -1.630 31.581 1.00 97.62 562 ASP A C 1
ATOM 4468 O O . ASP A 1 562 ? -27.880 -2.529 32.080 1.00 97.62 562 ASP A O 1
ATOM 4472 N N . TRP A 1 563 ? -28.545 -0.384 32.059 1.00 97.00 563 TRP A N 1
ATOM 4473 C CA . TRP A 1 563 ? -27.702 0.001 33.178 1.00 97.00 563 TRP A CA 1
ATOM 4474 C C . TRP A 1 563 ? -27.990 -0.793 34.456 1.00 97.00 563 TRP A C 1
ATOM 4476 O O . TRP A 1 563 ? -27.051 -1.254 35.103 1.00 97.00 563 TRP A O 1
ATOM 4486 N N . LYS A 1 564 ? -29.263 -0.981 34.826 1.00 97.00 564 LYS A N 1
ATOM 4487 C CA . LYS A 1 564 ? -29.631 -1.768 36.016 1.00 97.00 564 LYS A CA 1
ATOM 4488 C C . LYS A 1 564 ? -29.178 -3.222 35.896 1.00 97.00 564 LYS A C 1
ATOM 4490 O O . LYS A 1 564 ? -28.641 -3.776 36.859 1.00 97.00 564 LYS A O 1
ATOM 4495 N N . THR A 1 565 ? -29.352 -3.833 34.724 1.00 97.50 565 THR A N 1
ATOM 4496 C CA . THR A 1 565 ? -28.892 -5.205 34.470 1.00 97.50 565 THR A CA 1
ATOM 4497 C C . THR A 1 565 ? -27.367 -5.297 34.520 1.00 97.50 565 THR A C 1
ATOM 4499 O O . THR A 1 565 ? -26.819 -6.220 35.129 1.00 97.50 565 THR A O 1
ATOM 4502 N N . PHE A 1 566 ? -26.655 -4.304 33.987 1.00 97.69 566 PHE A N 1
ATOM 4503 C CA . PHE A 1 566 ? -25.200 -4.232 34.075 1.00 97.69 566 PHE A CA 1
ATOM 4504 C C . PHE A 1 566 ? -24.695 -4.102 35.523 1.00 97.69 566 PHE A C 1
ATOM 4506 O O . PHE A 1 566 ? -23.809 -4.847 35.947 1.00 97.69 566 PHE A O 1
ATOM 4513 N N . GLU A 1 567 ? -25.301 -3.217 36.321 1.00 96.75 567 GLU A N 1
ATOM 4514 C CA . GLU A 1 567 ? -24.994 -3.055 37.749 1.00 96.75 567 GLU A CA 1
ATOM 4515 C C . GLU A 1 567 ? -25.216 -4.355 38.535 1.00 96.75 567 GLU A C 1
ATOM 4517 O O . GLU A 1 567 ? -24.365 -4.738 39.346 1.00 96.75 567 GLU A O 1
ATOM 4522 N N . LYS A 1 568 ? -26.333 -5.053 38.276 1.00 95.69 568 LYS A N 1
ATOM 4523 C CA . LYS A 1 568 ? -26.615 -6.381 38.847 1.00 95.69 568 LYS A CA 1
ATOM 4524 C C . LYS A 1 568 ? -25.525 -7.376 38.456 1.00 95.69 568 LYS A C 1
ATOM 4526 O O . LYS A 1 568 ? -24.967 -8.049 39.319 1.00 95.69 568 LYS A O 1
ATOM 4531 N N . THR A 1 569 ? -25.150 -7.413 37.180 1.00 96.69 569 THR A N 1
ATOM 4532 C CA . THR A 1 569 ? -24.121 -8.328 36.665 1.00 96.69 569 THR A CA 1
ATOM 4533 C C . THR A 1 569 ? -22.765 -8.100 37.338 1.00 96.69 569 THR A C 1
ATOM 4535 O O . THR A 1 569 ? -22.122 -9.059 37.770 1.00 96.69 569 THR A O 1
ATOM 4538 N N . ILE A 1 570 ? -22.336 -6.846 37.518 1.00 96.38 570 ILE A N 1
ATOM 4539 C CA . ILE A 1 570 ? -21.092 -6.530 38.241 1.00 96.38 570 ILE A CA 1
ATOM 4540 C C . ILE A 1 570 ? -21.155 -7.030 39.689 1.00 96.38 570 ILE A C 1
ATOM 4542 O O . ILE A 1 570 ? -20.206 -7.659 40.171 1.00 96.38 570 ILE A O 1
ATOM 4546 N N . LYS A 1 571 ? -22.255 -6.756 40.400 1.00 94.44 571 LYS A N 1
ATOM 4547 C CA . LYS A 1 571 ? -22.410 -7.135 41.812 1.00 94.44 571 LYS A CA 1
ATOM 4548 C C . LYS A 1 571 ? -22.4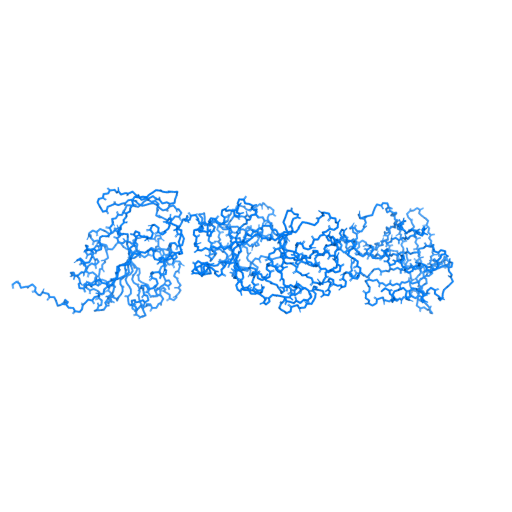12 -8.653 41.984 1.00 94.44 571 LYS A C 1
ATOM 4550 O O . LYS A 1 571 ? -21.603 -9.173 42.763 1.00 94.44 571 LYS A O 1
ATOM 4555 N N . ASP A 1 572 ? -23.244 -9.336 41.205 1.00 94.75 572 ASP A N 1
ATOM 4556 C CA . ASP A 1 572 ? -23.563 -10.754 41.370 1.00 94.75 572 ASP A CA 1
ATOM 4557 C C . ASP A 1 572 ? -22.515 -11.658 40.724 1.00 94.75 572 ASP A C 1
ATOM 4559 O O . ASP A 1 572 ? -22.125 -12.682 41.294 1.00 94.75 572 ASP A O 1
ATOM 4563 N N . LYS A 1 573 ? -22.013 -11.282 39.544 1.00 96.44 573 LYS A N 1
ATOM 4564 C CA . LYS A 1 573 ? -21.129 -12.121 38.723 1.00 96.44 573 LYS A CA 1
ATOM 4565 C C . LYS A 1 573 ? -19.726 -11.552 38.562 1.00 96.44 573 LYS A C 1
ATOM 4567 O O . LYS A 1 573 ? -18.820 -12.323 38.283 1.00 96.44 573 LYS A O 1
ATOM 4572 N N . GLY A 1 574 ? -19.469 -10.276 38.841 1.00 96.44 574 GLY A N 1
ATOM 4573 C CA . GLY A 1 574 ? -18.097 -9.757 38.857 1.00 96.44 574 GLY A CA 1
ATOM 4574 C C . GLY A 1 574 ? -17.204 -10.512 39.853 1.00 96.44 574 GLY A C 1
ATOM 4575 O O . GLY A 1 574 ? -17.623 -10.840 40.972 1.00 96.44 574 GLY A O 1
ATOM 4576 N N . SER A 1 575 ? -15.957 -10.788 39.476 1.00 95.56 575 SER A N 1
ATOM 4577 C CA . SER A 1 575 ? -14.928 -11.336 40.365 1.00 95.56 575 SER A CA 1
ATOM 4578 C C . SER A 1 575 ? -14.418 -10.269 41.346 1.00 95.56 575 SER A C 1
ATOM 4580 O O . SER A 1 575 ? -14.716 -9.079 41.221 1.00 95.56 575 SER A O 1
ATOM 4582 N N . LYS A 1 576 ? -13.641 -10.662 42.367 1.00 91.75 576 LYS A N 1
ATOM 4583 C CA . LYS A 1 576 ? -13.091 -9.713 43.364 1.00 91.75 576 LYS A CA 1
ATOM 4584 C C . LYS A 1 576 ? -12.099 -8.709 42.763 1.00 91.75 576 LYS A C 1
ATOM 4586 O O . LYS A 1 576 ? -11.801 -7.700 43.394 1.00 91.75 576 LYS A O 1
ATOM 4591 N N . LYS A 1 577 ? -11.558 -9.002 41.579 1.00 92.00 577 LYS A N 1
ATOM 4592 C CA . LYS A 1 577 ? -10.560 -8.180 40.883 1.00 92.00 577 LYS A CA 1
ATOM 4593 C C . LYS A 1 577 ? -11.066 -7.705 39.521 1.00 92.00 577 LYS A C 1
ATOM 4595 O O . LYS A 1 577 ? -10.242 -7.302 38.700 1.00 92.00 577 LYS A O 1
ATOM 4600 N N . CYS A 1 578 ? -12.380 -7.763 39.289 1.00 95.88 578 CYS A N 1
ATOM 4601 C CA . CYS A 1 578 ? -12.914 -7.499 37.968 1.00 95.88 578 CYS A CA 1
ATOM 4602 C C . CYS A 1 578 ? -12.646 -6.064 37.506 1.00 95.88 578 CYS A C 1
ATOM 4604 O O . CYS A 1 578 ? -12.485 -5.139 38.315 1.00 95.88 578 CYS A O 1
ATOM 4606 N N . ARG A 1 579 ? -12.585 -5.891 36.189 1.00 97.75 579 ARG A N 1
ATOM 4607 C CA . ARG A 1 579 ? -12.345 -4.610 35.526 1.00 97.75 579 ARG A CA 1
ATOM 4608 C C . ARG A 1 579 ? -13.436 -4.328 34.508 1.00 97.75 579 ARG A C 1
ATOM 4610 O O . ARG A 1 579 ? -13.975 -5.263 33.932 1.00 97.75 579 ARG A O 1
ATOM 4617 N N . LEU A 1 580 ? -13.729 -3.054 34.281 1.00 97.94 580 LEU A N 1
ATOM 4618 C CA . LEU A 1 580 ? -14.526 -2.595 33.144 1.00 97.94 580 LEU A CA 1
ATOM 4619 C C . LEU A 1 580 ? -13.628 -1.778 32.225 1.00 97.94 580 LEU A C 1
ATOM 4621 O O . LEU A 1 580 ? -12.912 -0.896 32.700 1.00 97.94 580 LEU A O 1
ATOM 4625 N N . LEU A 1 581 ? -13.693 -2.075 30.934 1.00 98.31 581 LEU A N 1
ATOM 4626 C CA . LEU A 1 581 ? -13.065 -1.330 29.856 1.00 98.31 581 LEU A CA 1
ATOM 4627 C C . LEU A 1 581 ? -14.173 -0.828 28.932 1.00 98.31 581 LEU A C 1
ATOM 4629 O O . LEU A 1 581 ? -14.886 -1.627 28.328 1.00 98.31 581 LEU A O 1
ATOM 4633 N N . ALA A 1 582 ? -14.329 0.483 28.831 1.00 98.19 582 ALA A N 1
ATOM 4634 C CA . ALA A 1 582 ? -15.375 1.088 28.028 1.00 98.19 582 ALA A CA 1
ATOM 4635 C C . ALA A 1 582 ? -14.812 2.200 27.154 1.00 98.19 582 ALA A C 1
ATOM 4637 O O . ALA A 1 582 ? -13.963 2.968 27.597 1.00 98.19 582 ALA A O 1
ATOM 4638 N N . ILE A 1 583 ? -15.313 2.301 25.929 1.00 98.44 583 ILE A N 1
ATOM 4639 C CA . ILE A 1 583 ? -15.097 3.475 25.083 1.00 98.44 583 ILE A CA 1
ATOM 4640 C C . ILE A 1 583 ? -16.474 4.012 24.739 1.00 98.44 583 ILE A C 1
ATOM 4642 O O . ILE A 1 583 ? -17.319 3.258 24.265 1.00 98.44 583 ILE A O 1
ATOM 4646 N N . ALA A 1 584 ? -16.702 5.291 25.000 1.00 97.81 584 ALA A N 1
ATOM 4647 C CA . ALA A 1 584 ? -17.985 5.932 24.756 1.00 97.81 584 ALA A CA 1
ATOM 4648 C C . ALA A 1 584 ? -17.780 7.375 24.307 1.00 97.81 584 ALA A C 1
ATOM 4650 O O . ALA A 1 584 ? -16.775 7.998 24.661 1.00 97.81 584 ALA A O 1
ATOM 4651 N N . MET A 1 585 ? -18.736 7.908 23.549 1.00 97.62 585 MET A N 1
ATOM 4652 C CA . MET A 1 585 ? -18.752 9.332 23.236 1.00 97.62 585 MET A CA 1
ATOM 4653 C C . MET A 1 585 ? -19.175 10.109 24.484 1.00 97.62 585 MET A C 1
ATOM 4655 O O . MET A 1 585 ? -20.240 9.853 25.053 1.00 97.62 585 MET A O 1
ATOM 4659 N N . THR A 1 586 ? -18.334 11.041 24.925 1.00 97.25 586 THR A N 1
ATOM 4660 C CA . THR A 1 586 ? -18.524 11.792 26.179 1.00 97.25 586 THR A CA 1
ATOM 4661 C C . THR A 1 586 ? -18.749 13.280 25.970 1.00 97.25 586 THR A C 1
ATOM 4663 O O . THR A 1 586 ? -19.272 13.956 26.851 1.00 97.25 586 THR A O 1
ATOM 4666 N N . SER A 1 587 ? -18.338 13.801 24.818 1.00 95.81 587 SER A N 1
ATOM 4667 C CA . SER A 1 587 ? -18.424 15.223 24.490 1.00 95.81 587 SER A CA 1
ATOM 4668 C C . SER A 1 587 ? -18.786 15.400 23.015 1.00 95.81 587 SER A C 1
ATOM 4670 O O . SER A 1 587 ? -17.926 15.831 22.238 1.00 95.81 587 SER A O 1
ATOM 4672 N N . PRO A 1 588 ? -20.016 15.032 22.605 1.00 95.94 588 PRO A N 1
ATOM 4673 C CA . PRO A 1 588 ? -20.469 15.281 21.243 1.00 95.94 588 PRO A CA 1
ATOM 4674 C C . PRO A 1 588 ? -20.426 16.784 20.954 1.00 95.94 588 PRO A C 1
ATOM 4676 O O . PRO A 1 588 ? -20.683 17.613 21.831 1.00 95.94 588 PRO A O 1
ATOM 4679 N N . ARG A 1 589 ? -20.084 17.143 19.719 1.00 95.62 589 ARG A N 1
ATOM 4680 C CA . ARG A 1 589 ? -20.087 18.528 19.238 1.00 95.62 589 ARG A CA 1
ATOM 4681 C C . ARG A 1 589 ? -20.740 18.555 17.872 1.00 95.62 589 ARG A C 1
ATOM 4683 O O . ARG A 1 589 ? -20.486 17.654 17.075 1.00 95.62 589 ARG A O 1
ATOM 4690 N N . GLU A 1 590 ? -21.535 19.588 17.605 1.00 96.44 590 GLU A N 1
ATOM 4691 C CA . GLU A 1 590 ? -22.103 19.775 16.273 1.00 96.44 590 GLU A CA 1
ATOM 4692 C C . GLU A 1 590 ? -21.002 19.776 15.219 1.00 96.44 590 GLU A C 1
ATOM 4694 O O . GLU A 1 590 ? -19.954 20.423 15.357 1.00 96.44 590 GLU A O 1
ATOM 4699 N N . HIS A 1 591 ? -21.239 19.013 14.163 1.00 95.75 591 HIS A N 1
ATOM 4700 C CA . HIS A 1 591 ? -20.320 18.939 13.053 1.00 95.75 591 HIS A CA 1
ATOM 4701 C C . HIS A 1 591 ? -21.043 18.495 11.793 1.00 95.75 591 HIS A C 1
ATOM 4703 O O . HIS A 1 591 ? -21.933 17.652 11.845 1.00 95.75 591 HIS A O 1
ATOM 4709 N N . LYS A 1 592 ? -20.643 19.059 10.659 1.00 95.44 592 LYS A N 1
ATOM 4710 C CA . LYS A 1 592 ? -21.134 18.655 9.353 1.00 95.44 592 LYS A CA 1
ATOM 4711 C C . LYS A 1 592 ? -20.008 18.762 8.336 1.00 95.44 592 LYS A C 1
ATOM 4713 O O . LYS A 1 592 ? -19.349 19.799 8.262 1.00 95.44 592 LYS A O 1
ATOM 4718 N N . SER A 1 593 ? -19.825 17.697 7.580 1.00 93.00 593 SER A N 1
ATOM 4719 C CA . SER A 1 593 ? -18.901 17.552 6.463 1.00 93.00 593 SER A CA 1
ATOM 4720 C C . SER A 1 593 ? -19.467 16.519 5.482 1.00 93.00 593 SER A C 1
ATOM 4722 O O . SER A 1 593 ? -20.547 15.968 5.708 1.00 93.00 593 SER A O 1
ATOM 4724 N N . ASP A 1 594 ? -18.729 16.223 4.413 1.00 88.06 594 ASP A N 1
ATOM 4725 C CA . ASP A 1 594 ? -19.114 15.190 3.446 1.00 88.06 594 ASP A CA 1
ATOM 4726 C C . ASP A 1 594 ? -19.076 13.771 4.042 1.00 88.06 594 ASP A C 1
ATOM 4728 O O . ASP A 1 594 ? -19.789 12.877 3.580 1.00 88.06 594 ASP A O 1
ATOM 4732 N N . ASN A 1 595 ? -18.270 13.556 5.089 1.00 89.38 595 ASN A N 1
ATOM 4733 C CA . ASN A 1 595 ? -18.090 12.245 5.711 1.00 89.38 595 ASN A CA 1
ATOM 4734 C C . ASN A 1 595 ? -18.807 12.094 7.062 1.00 89.38 595 ASN A C 1
ATOM 4736 O O . ASN A 1 595 ? -19.100 10.964 7.466 1.00 89.38 595 ASN A O 1
ATOM 4740 N N . LEU A 1 596 ? -19.079 13.193 7.774 1.00 94.56 596 LEU A N 1
ATOM 4741 C CA . LEU A 1 596 ? -19.565 13.194 9.153 1.00 94.56 596 LEU A CA 1
ATOM 4742 C C . LEU A 1 596 ? -20.679 14.221 9.363 1.00 94.56 596 LEU A C 1
ATOM 4744 O O . LEU A 1 596 ? -20.502 15.411 9.123 1.00 94.56 596 LEU A O 1
ATOM 4748 N N . GLU A 1 597 ? -21.791 13.782 9.938 1.00 96.31 597 GLU A N 1
ATOM 4749 C CA . GLU A 1 597 ? -22.829 14.662 10.462 1.00 96.31 597 GLU A CA 1
ATOM 4750 C C . GLU A 1 597 ? -23.122 14.290 11.919 1.00 96.31 597 GLU A C 1
ATOM 4752 O O . GLU A 1 597 ? -23.430 13.144 12.237 1.00 96.31 597 GLU A O 1
ATOM 4757 N N . ILE A 1 598 ? -22.995 15.269 12.815 1.00 97.56 598 ILE A N 1
ATOM 4758 C CA . ILE A 1 598 ? -23.374 15.183 14.224 1.00 97.56 598 ILE A CA 1
ATOM 4759 C C . ILE A 1 598 ? -24.300 16.354 14.519 1.00 97.56 598 ILE A C 1
ATOM 4761 O O . ILE A 1 598 ? -23.897 17.516 14.415 1.00 97.56 598 ILE A O 1
ATOM 4765 N N . ARG A 1 599 ? -25.531 16.046 14.926 1.00 97.56 599 ARG A N 1
ATOM 4766 C CA . ARG A 1 599 ? -26.540 17.033 15.327 1.00 97.56 599 ARG A CA 1
ATOM 4767 C C . ARG A 1 599 ? -26.863 16.846 16.797 1.00 97.56 599 ARG A C 1
ATOM 4769 O O . ARG A 1 599 ? -27.210 15.743 17.207 1.00 97.56 599 ARG A O 1
ATOM 4776 N N . ILE A 1 600 ? -26.769 17.905 17.593 1.00 97.62 600 ILE A N 1
ATOM 4777 C CA . ILE A 1 600 ? -27.174 17.851 18.999 1.00 97.62 600 ILE A CA 1
ATOM 4778 C C . ILE A 1 600 ? -28.698 17.995 19.055 1.00 97.62 600 ILE A C 1
ATOM 4780 O O . ILE A 1 600 ? -29.254 18.988 18.600 1.00 97.62 600 ILE A O 1
ATOM 4784 N N . THR A 1 601 ? -29.386 16.980 19.577 1.00 96.06 601 THR A N 1
ATOM 4785 C CA . THR A 1 601 ? -30.859 16.899 19.610 1.00 96.06 601 THR A CA 1
ATOM 4786 C C . THR A 1 601 ? -31.438 17.124 21.011 1.00 96.06 601 THR A C 1
ATOM 4788 O O . THR A 1 601 ? -32.654 17.174 21.185 1.00 96.06 601 THR A O 1
ATOM 4791 N N . GLY A 1 602 ? -30.580 17.288 22.020 1.00 93.06 602 GLY A N 1
ATOM 4792 C CA . GLY A 1 602 ? -30.938 17.674 23.385 1.00 93.06 602 GLY A CA 1
ATOM 4793 C C . GLY A 1 602 ? -29.708 17.736 24.293 1.00 93.06 602 GLY A C 1
ATOM 4794 O O . GLY A 1 602 ? -28.597 17.483 23.838 1.00 93.06 602 GLY A O 1
ATOM 4795 N N . ASP A 1 603 ? -29.901 18.010 25.587 1.00 88.75 603 ASP A N 1
ATOM 4796 C CA . ASP A 1 603 ? -28.806 18.251 26.550 1.00 88.75 603 ASP A CA 1
ATOM 4797 C C . ASP A 1 603 ? -27.722 17.163 26.589 1.00 88.75 603 ASP A C 1
ATOM 4799 O O . ASP A 1 603 ? -26.550 17.455 26.804 1.00 88.75 603 ASP A O 1
ATOM 4803 N N . ASP A 1 604 ? -28.128 15.904 26.422 1.00 92.31 604 ASP A N 1
ATOM 4804 C CA . ASP A 1 604 ? -27.247 14.734 26.362 1.00 92.31 604 ASP A CA 1
ATOM 4805 C C . ASP A 1 604 ? -27.523 13.893 25.112 1.00 92.31 604 ASP A C 1
ATOM 4807 O O . ASP A 1 604 ? -27.071 12.760 25.036 1.00 92.31 604 ASP A O 1
ATOM 4811 N N . ARG A 1 605 ? -28.313 14.386 24.155 1.00 96.50 605 ARG A N 1
ATOM 4812 C CA . ARG A 1 605 ? -28.743 13.602 22.994 1.00 96.50 605 ARG A CA 1
ATOM 4813 C C . ARG A 1 605 ? -28.123 14.145 21.728 1.00 96.50 605 ARG A C 1
ATOM 4815 O O . ARG A 1 605 ? -28.069 15.357 21.525 1.00 96.50 605 ARG A O 1
ATOM 4822 N N . TYR A 1 606 ? -27.676 13.240 20.876 1.00 97.50 606 TYR A N 1
ATOM 4823 C CA . TYR A 1 606 ? -27.168 13.589 19.566 1.00 97.50 606 TYR A CA 1
ATOM 4824 C C . TYR A 1 606 ? -27.551 12.526 18.552 1.00 97.50 606 TYR A C 1
ATOM 4826 O O . TYR A 1 606 ? -27.759 11.363 18.881 1.00 97.50 606 TYR A O 1
ATOM 4834 N N . ASN A 1 607 ? -27.630 12.967 17.313 1.00 97.69 607 ASN A N 1
ATOM 4835 C CA . ASN A 1 607 ? -27.766 12.134 16.143 1.00 97.69 607 ASN A CA 1
ATOM 4836 C C . ASN A 1 607 ? -26.411 12.106 15.430 1.00 97.69 607 ASN A C 1
ATOM 4838 O O . ASN A 1 607 ? -25.799 13.166 15.264 1.00 97.69 607 ASN A O 1
ATOM 4842 N N . ILE A 1 608 ? -25.931 10.926 15.044 1.00 96.62 608 ILE A N 1
ATOM 4843 C CA . ILE A 1 608 ? -24.662 10.749 14.334 1.00 96.62 608 ILE A CA 1
ATOM 4844 C C . ILE A 1 608 ? -24.848 9.958 13.041 1.00 96.62 608 ILE A C 1
ATOM 4846 O O . ILE A 1 608 ? -25.521 8.927 12.990 1.00 96.62 608 ILE A O 1
ATOM 4850 N N . LYS A 1 609 ? -24.167 10.432 12.002 1.00 94.75 609 LYS A N 1
ATOM 4851 C CA . LYS A 1 609 ? -24.067 9.807 10.693 1.00 94.75 609 LYS A CA 1
ATOM 4852 C C . LYS A 1 609 ? -22.628 9.870 10.198 1.00 94.75 609 LYS A C 1
ATOM 4854 O O . LYS A 1 609 ? -22.022 10.933 10.122 1.00 94.75 609 LYS A O 1
ATOM 4859 N N . MET A 1 610 ? -22.086 8.710 9.860 1.00 90.75 610 MET A N 1
ATOM 4860 C CA . MET A 1 610 ? -20.715 8.495 9.412 1.00 90.75 610 MET A CA 1
ATOM 4861 C C . MET A 1 610 ? -20.743 7.810 8.044 1.00 90.75 610 MET A C 1
ATOM 4863 O O . MET A 1 610 ? -20.874 6.584 7.937 1.00 90.75 610 MET A O 1
ATOM 4867 N N . HIS A 1 611 ? -20.607 8.602 6.984 1.00 84.94 611 HIS A N 1
ATOM 4868 C CA . HIS A 1 611 ? -20.636 8.116 5.609 1.00 84.94 611 HIS A CA 1
ATOM 4869 C C . HIS A 1 611 ? -19.491 7.123 5.339 1.00 84.94 611 HIS A C 1
ATOM 4871 O O . HIS A 1 611 ? -18.361 7.278 5.804 1.00 84.94 611 HIS A O 1
ATOM 4877 N N . GLY A 1 612 ? -19.789 6.059 4.586 1.00 76.56 612 GLY A N 1
ATOM 4878 C CA . GLY A 1 612 ? -18.836 4.967 4.346 1.00 76.56 612 GLY A CA 1
ATOM 4879 C C . GLY A 1 612 ? -18.667 4.015 5.537 1.00 76.56 612 GLY A C 1
ATOM 4880 O O . GLY A 1 612 ? -17.751 3.191 5.545 1.00 76.56 612 GLY A O 1
ATOM 4881 N N . THR A 1 613 ? -19.539 4.110 6.543 1.00 82.88 613 THR A N 1
ATOM 4882 C CA . THR A 1 613 ? -19.641 3.152 7.650 1.00 82.88 613 THR A CA 1
ATOM 4883 C C . THR A 1 613 ? -21.083 2.664 7.806 1.00 82.88 613 THR A C 1
ATOM 4885 O O . THR A 1 613 ? -21.970 3.076 7.067 1.00 82.88 613 THR A O 1
ATOM 4888 N N . ARG A 1 614 ? -21.331 1.774 8.772 1.00 81.19 614 ARG A N 1
ATOM 4889 C CA . ARG A 1 614 ? -22.685 1.289 9.093 1.00 81.19 614 ARG A CA 1
ATOM 4890 C C . ARG A 1 614 ? -23.491 2.264 9.954 1.00 81.19 614 ARG A C 1
ATOM 4892 O O . ARG A 1 614 ? -24.696 2.100 10.090 1.00 81.19 614 ARG A O 1
ATOM 4899 N N . ILE A 1 615 ? -22.837 3.274 10.523 1.00 84.19 615 ILE A N 1
ATOM 4900 C CA . ILE A 1 615 ? -23.480 4.311 11.330 1.00 84.19 615 ILE A CA 1
ATOM 4901 C C . ILE A 1 615 ? -24.066 5.327 10.349 1.00 84.19 615 ILE A C 1
ATOM 4903 O O . ILE A 1 615 ? -23.416 6.301 9.989 1.00 84.19 615 ILE A O 1
ATOM 4907 N N . MET A 1 616 ? -25.256 5.040 9.823 1.00 82.25 616 MET A N 1
ATOM 4908 C CA . MET A 1 616 ? -25.861 5.837 8.747 1.00 82.25 616 MET A CA 1
ATOM 4909 C C . MET A 1 616 ? -26.838 6.901 9.247 1.00 82.25 616 MET A C 1
ATOM 4911 O O . MET A 1 616 ? -27.012 7.903 8.559 1.00 82.25 616 MET A O 1
ATOM 4915 N N . ASP A 1 617 ? -27.467 6.676 10.400 1.00 91.06 617 ASP A N 1
ATOM 4916 C CA . ASP A 1 617 ? -28.353 7.618 11.092 1.00 91.06 617 ASP A CA 1
ATOM 4917 C C . ASP A 1 617 ? -28.717 7.000 12.455 1.00 91.06 617 ASP A C 1
ATOM 4919 O O . ASP A 1 617 ? -29.553 6.097 12.519 1.00 91.06 617 ASP A O 1
ATOM 4923 N N . ILE A 1 618 ? -28.009 7.364 13.528 1.00 94.25 618 ILE A N 1
ATOM 4924 C CA . ILE A 1 618 ? -28.219 6.769 14.858 1.00 94.25 618 ILE A CA 1
ATOM 4925 C C . ILE A 1 618 ? -28.395 7.870 15.898 1.00 94.25 618 ILE A C 1
ATOM 4927 O O . ILE A 1 618 ? -27.565 8.772 16.005 1.00 94.25 618 ILE A O 1
ATOM 4931 N N . ASP A 1 619 ? -29.454 7.754 16.699 1.00 96.12 619 ASP A N 1
ATOM 4932 C CA . ASP A 1 619 ? -29.656 8.570 17.891 1.00 96.12 619 ASP A CA 1
ATOM 4933 C C . ASP A 1 619 ? -29.000 7.925 19.111 1.00 96.12 619 ASP A C 1
ATOM 4935 O O . ASP A 1 619 ? -29.243 6.764 19.447 1.00 96.12 619 ASP A O 1
ATOM 4939 N N . GLU A 1 620 ? -28.196 8.711 19.813 1.00 96.62 620 GLU A N 1
ATOM 4940 C CA . GLU A 1 620 ? -27.401 8.269 20.946 1.00 96.62 620 GLU A CA 1
ATOM 4941 C C . GLU A 1 620 ? -27.480 9.258 22.114 1.00 96.62 620 GLU A C 1
ATOM 4943 O O . GLU A 1 620 ? -27.885 10.419 21.985 1.00 96.62 620 GLU A O 1
ATOM 4948 N N . VAL A 1 621 ? -27.090 8.776 23.294 1.00 97.12 621 VAL A N 1
ATOM 4949 C CA . VAL A 1 621 ? -26.977 9.568 24.517 1.00 97.12 621 VAL A CA 1
ATOM 4950 C C . VAL A 1 621 ? -25.507 9.699 24.902 1.00 97.12 621 VAL A C 1
ATOM 4952 O O . VAL A 1 621 ? -24.794 8.710 25.067 1.00 97.12 621 VAL A O 1
ATOM 4955 N N . ALA A 1 622 ? -25.041 10.930 25.083 1.00 96.94 622 ALA A N 1
ATOM 4956 C CA . ALA A 1 622 ? -23.702 11.242 25.548 1.00 96.94 622 ALA A CA 1
ATOM 4957 C C . ALA A 1 622 ? -23.466 10.665 26.947 1.00 96.94 622 ALA A C 1
ATOM 4959 O O . ALA A 1 622 ? -24.229 10.893 27.893 1.00 96.94 622 ALA A O 1
ATOM 4960 N N . ILE A 1 623 ? -22.363 9.939 27.103 1.00 97.12 623 ILE A N 1
ATOM 4961 C CA . ILE A 1 623 ? -21.973 9.401 28.398 1.00 97.12 623 ILE A CA 1
ATOM 4962 C C . ILE A 1 623 ? -21.295 10.496 29.214 1.00 97.12 623 ILE A C 1
ATOM 4964 O O . ILE A 1 623 ? -20.209 10.952 28.878 1.00 97.12 623 ILE A O 1
ATOM 4968 N N . ARG A 1 624 ? -21.891 10.878 30.349 1.00 96.00 624 ARG A N 1
ATOM 4969 C CA . ARG A 1 624 ? -21.236 11.763 31.327 1.00 96.00 624 ARG A CA 1
ATOM 4970 C C . ARG A 1 624 ? -20.338 10.940 32.264 1.00 96.00 624 ARG A C 1
ATOM 4972 O O . ARG A 1 624 ? -20.893 10.205 33.094 1.00 96.00 624 ARG A O 1
ATOM 4979 N N . PRO A 1 625 ? -18.994 11.075 32.219 1.00 95.69 625 PRO A N 1
ATOM 4980 C CA . PRO A 1 625 ? -18.087 10.254 33.030 1.00 95.69 625 PRO A CA 1
ATOM 4981 C C . PRO A 1 625 ? -18.390 10.308 34.530 1.00 95.69 625 PRO A C 1
ATOM 4983 O O . PRO A 1 625 ? -18.406 9.271 35.189 1.00 95.69 625 PRO A O 1
ATOM 4986 N N . ASP A 1 626 ? -18.750 11.479 35.064 1.00 95.75 626 ASP A N 1
ATOM 4987 C CA . ASP A 1 626 ? -19.102 11.638 36.481 1.00 95.75 626 ASP A CA 1
ATOM 4988 C C . ASP A 1 626 ? -20.360 10.864 36.889 1.00 95.75 626 ASP A C 1
ATOM 4990 O O . ASP A 1 626 ? -20.432 10.329 38.000 1.00 95.75 626 ASP A O 1
ATOM 4994 N N . ARG A 1 627 ? -21.364 10.782 36.004 1.00 95.12 627 ARG A N 1
ATOM 4995 C CA . ARG A 1 627 ? -22.583 10.004 36.268 1.00 95.12 627 ARG A CA 1
ATOM 4996 C C . ARG A 1 627 ? -22.257 8.513 36.281 1.00 95.12 627 ARG A C 1
ATOM 4998 O O . ARG A 1 627 ? -22.655 7.824 37.218 1.00 95.12 627 ARG A O 1
ATOM 5005 N N . VAL A 1 628 ? -21.484 8.038 35.301 1.00 96.12 628 VAL A N 1
ATOM 5006 C CA . VAL A 1 628 ? -21.029 6.638 35.238 1.00 96.12 628 VAL A CA 1
ATOM 5007 C C . VAL A 1 628 ? -20.168 6.286 36.446 1.00 96.12 628 VAL A C 1
ATOM 5009 O O . VAL A 1 628 ? -20.387 5.254 37.074 1.00 96.12 628 VAL A O 1
ATOM 5012 N N . LYS A 1 629 ? -19.247 7.168 36.838 1.00 96.81 629 LYS A N 1
ATOM 5013 C CA . LYS A 1 629 ? -18.408 6.996 38.025 1.00 96.81 629 LYS A CA 1
ATOM 5014 C C . LYS A 1 629 ? -19.245 6.823 39.288 1.00 96.81 629 LYS A C 1
ATOM 5016 O O . LYS A 1 629 ? -19.126 5.790 39.940 1.00 96.81 629 LYS A O 1
ATOM 5021 N N . LYS A 1 630 ? -20.146 7.767 39.590 1.00 96.38 630 LYS A N 1
ATOM 5022 C CA . LYS A 1 630 ? -21.041 7.680 40.762 1.00 96.38 630 LYS A CA 1
ATOM 5023 C C . LYS A 1 630 ? -21.883 6.405 40.750 1.00 96.38 630 LYS A C 1
ATOM 5025 O O . LYS A 1 630 ? -22.164 5.829 41.799 1.00 96.38 630 LYS A O 1
ATOM 5030 N N . ARG A 1 631 ? -22.311 5.975 39.563 1.00 95.56 631 ARG A N 1
ATOM 5031 C CA . ARG A 1 631 ? -23.115 4.770 39.367 1.00 95.56 631 ARG A CA 1
ATOM 5032 C C . ARG A 1 631 ? -22.321 3.499 39.681 1.00 95.56 631 ARG A C 1
ATOM 5034 O O . ARG A 1 631 ? -22.746 2.676 40.489 1.00 95.56 631 ARG A O 1
ATOM 5041 N N . LEU A 1 632 ? -21.123 3.378 39.120 1.00 96.50 632 LEU A N 1
ATOM 5042 C CA . LEU A 1 632 ? -20.265 2.209 39.293 1.00 96.50 632 LEU A CA 1
ATOM 5043 C C . LEU A 1 632 ? -19.578 2.158 40.669 1.00 96.50 632 LEU A C 1
ATOM 5045 O O . LEU A 1 632 ? -19.329 1.065 41.180 1.00 96.50 632 LEU A O 1
ATOM 504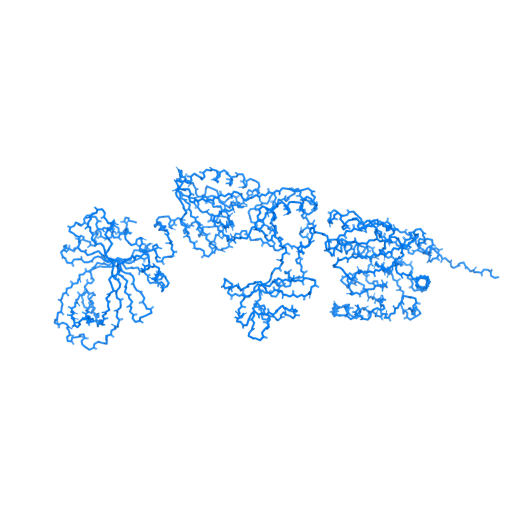9 N N . GLU A 1 633 ? -19.371 3.296 41.335 1.00 95.31 633 GLU A N 1
ATOM 5050 C CA . GLU A 1 633 ? -18.919 3.353 42.735 1.00 95.31 633 GLU A CA 1
ATOM 5051 C C . GLU A 1 633 ? -19.903 2.649 43.683 1.00 95.31 633 GLU A C 1
ATOM 5053 O O . GLU A 1 633 ? -19.474 1.893 44.557 1.00 95.31 633 GLU A O 1
ATOM 5058 N N . LYS A 1 634 ? -21.220 2.759 43.441 1.00 93.81 634 LYS A N 1
ATOM 5059 C CA . LYS A 1 634 ? -22.255 1.989 44.171 1.00 93.81 634 LYS A CA 1
ATOM 5060 C C . LYS A 1 634 ? -22.166 0.477 43.937 1.00 93.81 634 LYS A C 1
ATOM 5062 O O . LYS A 1 634 ? -22.752 -0.305 44.684 1.00 93.81 634 LYS A O 1
ATOM 5067 N N . CYS A 1 635 ? -21.459 0.055 42.891 1.00 93.56 635 CYS A N 1
ATOM 5068 C CA . CYS A 1 635 ? -21.184 -1.346 42.574 1.00 93.56 635 CYS A CA 1
ATOM 5069 C C . CYS A 1 635 ? -19.791 -1.795 43.049 1.00 93.56 635 CYS A C 1
ATOM 5071 O O . CYS A 1 635 ? -19.389 -2.931 42.797 1.00 93.56 635 CYS A O 1
ATOM 5073 N N . GLY A 1 636 ? -19.050 -0.927 43.746 1.00 94.44 636 GLY A N 1
ATOM 5074 C CA . GLY A 1 636 ? -17.707 -1.221 44.247 1.00 94.44 636 GLY A CA 1
ATOM 5075 C C . GLY A 1 636 ? -16.620 -1.098 43.196 1.00 94.44 636 GLY A C 1
ATOM 5076 O O . GLY A 1 636 ? -15.570 -1.718 43.334 1.00 94.44 636 GLY A O 1
ATOM 5077 N N . MET A 1 637 ? -16.860 -0.334 42.136 1.00 96.50 637 MET A N 1
ATOM 5078 C CA . MET A 1 637 ? -15.876 -0.062 41.096 1.00 96.50 637 MET A CA 1
ATOM 5079 C C . MET A 1 637 ? -15.313 1.345 41.281 1.00 96.50 637 MET A C 1
ATOM 5081 O O . MET A 1 637 ? -16.051 2.290 41.536 1.00 96.50 637 MET A O 1
ATOM 5085 N N . LYS A 1 638 ? -14.002 1.502 41.122 1.00 96.69 638 LYS A N 1
ATOM 5086 C CA . LYS A 1 638 ? -13.321 2.798 41.117 1.00 96.69 638 LYS A CA 1
ATOM 5087 C C . LYS A 1 638 ? -12.733 3.046 39.737 1.00 96.69 638 LYS A C 1
ATOM 5089 O O . LYS A 1 638 ? -12.129 2.138 39.166 1.00 96.69 638 LYS A O 1
ATOM 5094 N N . ILE A 1 639 ? -12.902 4.260 39.222 1.00 96.38 639 ILE A N 1
ATOM 5095 C CA . ILE A 1 639 ? -12.287 4.674 37.959 1.00 96.38 639 ILE A CA 1
ATOM 5096 C C . ILE A 1 639 ? -10.759 4.681 38.094 1.00 96.38 639 ILE A C 1
ATOM 5098 O O . ILE A 1 639 ? -10.218 5.098 39.122 1.00 96.38 639 ILE A O 1
ATOM 5102 N N . THR A 1 640 ? -10.070 4.177 37.078 1.00 95.06 640 THR A N 1
ATOM 5103 C CA . THR A 1 640 ? -8.605 4.104 37.012 1.00 95.06 640 THR A CA 1
ATOM 5104 C C . THR A 1 640 ? -8.025 4.935 35.877 1.00 95.06 640 THR A C 1
ATOM 5106 O O . THR A 1 640 ? -6.930 5.461 36.039 1.00 95.06 640 THR A O 1
ATOM 5109 N N . THR A 1 641 ? -8.755 5.092 34.774 1.00 93.81 641 THR A N 1
ATOM 5110 C CA . THR A 1 641 ? -8.325 5.861 33.599 1.00 93.81 641 THR A CA 1
ATOM 5111 C C . THR A 1 641 ? -9.528 6.569 32.989 1.00 93.81 641 THR A C 1
ATOM 5113 O O . THR A 1 641 ? -10.622 5.996 32.964 1.00 93.81 641 THR A O 1
ATOM 5116 N N . GLN A 1 642 ? -9.306 7.790 32.509 1.00 95.94 642 GLN A N 1
ATOM 5117 C CA . GLN A 1 642 ? -10.261 8.596 31.759 1.00 95.94 642 GLN A CA 1
ATOM 5118 C C . GLN A 1 642 ? -9.468 9.400 30.725 1.00 95.94 642 GLN A C 1
ATOM 5120 O O . GLN A 1 642 ? -9.063 10.525 31.003 1.00 95.94 642 GLN A O 1
ATOM 5125 N N . ASP A 1 643 ? -9.241 8.797 29.561 1.00 96.31 643 ASP A N 1
ATOM 5126 C CA . ASP A 1 643 ? -8.369 9.365 28.530 1.00 96.31 643 ASP A CA 1
ATOM 5127 C C . ASP A 1 643 ? -9.170 9.648 27.260 1.00 96.31 643 ASP A C 1
ATOM 5129 O O . ASP A 1 643 ? -9.831 8.751 26.725 1.00 96.31 643 ASP A O 1
ATOM 5133 N N . THR A 1 644 ? -9.105 10.885 26.772 1.00 96.50 644 THR A N 1
ATOM 5134 C CA . THR A 1 644 ? -9.637 11.255 25.457 1.00 96.50 644 THR A CA 1
ATOM 5135 C C . THR A 1 644 ? -8.859 10.533 24.359 1.00 96.50 644 THR A C 1
ATOM 5137 O O . THR A 1 644 ? -7.651 10.315 24.464 1.00 96.50 644 THR A O 1
ATOM 5140 N N . LEU A 1 645 ? -9.555 10.133 23.297 1.00 95.44 645 LEU A N 1
ATOM 5141 C CA . LEU A 1 645 ? -8.969 9.390 22.188 1.00 95.44 645 LEU A CA 1
ATOM 5142 C C . LEU A 1 645 ? -8.477 10.324 21.072 1.00 95.44 645 LEU A C 1
ATOM 5144 O O . LEU A 1 645 ? -8.924 10.212 19.942 1.00 95.44 645 LEU A O 1
ATOM 5148 N N . ASP A 1 646 ? -7.563 11.250 21.338 1.00 89.25 646 ASP A N 1
ATOM 5149 C CA . ASP A 1 646 ? -7.057 12.221 20.342 1.00 89.25 646 ASP A CA 1
ATOM 5150 C C . ASP A 1 646 ? -5.527 12.301 20.245 1.00 89.25 646 ASP A C 1
ATOM 5152 O O . ASP A 1 646 ? -4.981 13.099 19.483 1.00 89.25 646 ASP A O 1
ATOM 5156 N N . THR A 1 647 ? -4.832 11.435 20.977 1.00 82.94 647 THR A N 1
ATOM 5157 C CA . THR A 1 647 ? -3.384 11.526 21.207 1.00 82.94 647 THR A CA 1
ATOM 5158 C C . THR A 1 647 ? -2.508 11.021 20.064 1.00 82.94 647 THR A C 1
ATOM 5160 O O . THR A 1 647 ? -1.285 11.085 20.163 1.00 82.94 647 THR A O 1
ATOM 5163 N N . ASP A 1 648 ? -3.092 10.468 19.000 1.00 79.81 648 ASP A N 1
ATOM 5164 C CA . ASP A 1 648 ? -2.321 9.888 17.904 1.00 79.81 648 ASP A CA 1
ATOM 5165 C C . ASP A 1 648 ? -2.375 10.763 16.661 1.00 79.81 648 ASP A C 1
ATOM 5167 O O . ASP A 1 648 ? -3.449 10.991 16.106 1.00 79.81 648 ASP A O 1
ATOM 5171 N N . ASP A 1 649 ? -1.196 11.174 16.191 1.00 76.44 649 ASP A N 1
ATOM 5172 C CA . ASP A 1 649 ? -1.059 11.965 14.969 1.00 76.44 649 ASP A CA 1
ATOM 5173 C C . ASP A 1 649 ? -1.297 11.190 13.673 1.00 76.44 649 ASP A C 1
ATOM 5175 O O . ASP A 1 649 ? -1.263 11.733 12.576 1.00 76.44 649 ASP A O 1
ATOM 5179 N N . PHE A 1 650 ? -1.601 9.903 13.808 1.00 82.75 650 PHE A N 1
ATOM 5180 C CA . PHE A 1 650 ? -1.926 9.010 12.714 1.00 82.75 650 PHE A CA 1
ATOM 5181 C C . PHE A 1 650 ? -3.418 9.003 12.358 1.00 82.75 650 PHE A C 1
ATOM 5183 O O . PHE A 1 650 ? -4.045 7.941 12.341 1.00 82.75 650 PHE A O 1
ATOM 5190 N N . MET A 1 651 ? -4.008 10.175 12.138 1.00 88.81 651 MET A N 1
ATOM 5191 C CA . MET A 1 651 ? -5.405 10.359 11.731 1.00 88.81 651 MET A CA 1
ATOM 5192 C C . MET A 1 651 ? -5.519 11.618 10.876 1.00 88.81 651 MET A C 1
ATOM 5194 O O . MET A 1 651 ? -4.770 12.566 11.085 1.00 88.81 651 MET A O 1
ATOM 5198 N N . THR A 1 652 ? -6.492 11.663 9.966 1.00 88.00 652 THR A N 1
ATOM 5199 C CA . THR A 1 652 ? -6.876 12.939 9.343 1.00 88.00 652 THR A CA 1
ATOM 5200 C C . THR A 1 652 ? -7.435 13.910 10.392 1.00 88.00 652 THR A C 1
ATOM 5202 O O . THR A 1 652 ? -7.903 13.493 11.457 1.00 88.00 652 THR A O 1
ATOM 5205 N N . ALA A 1 653 ? -7.445 15.212 10.092 1.00 87.69 653 ALA A N 1
ATOM 5206 C CA . ALA A 1 653 ? -7.996 16.225 10.996 1.00 87.69 653 ALA A CA 1
ATOM 5207 C C . ALA A 1 653 ? -9.464 15.941 11.385 1.00 87.69 653 ALA A C 1
ATOM 5209 O O . ALA A 1 653 ? -9.849 16.102 12.545 1.00 87.69 653 ALA A O 1
ATOM 5210 N N . GLU A 1 654 ? -10.274 15.470 10.433 1.00 89.62 654 GLU A N 1
ATOM 5211 C CA . GLU A 1 654 ? -11.668 15.079 10.660 1.00 89.62 654 GLU A CA 1
ATOM 5212 C C . GLU A 1 654 ? -11.785 13.847 11.569 1.00 89.62 654 GLU A C 1
ATOM 5214 O O . GLU A 1 654 ? -12.524 13.867 12.558 1.00 89.62 654 GLU A O 1
ATOM 5219 N N . GLU A 1 655 ? -11.018 12.793 11.284 1.00 92.62 655 GLU A N 1
ATOM 5220 C CA . GLU A 1 655 ? -10.968 11.586 12.111 1.00 92.62 655 GLU A CA 1
ATOM 5221 C C . GLU A 1 655 ? -10.518 11.890 13.536 1.00 92.62 655 GLU A C 1
ATOM 5223 O O . GLU A 1 655 ? -11.144 11.429 14.489 1.00 92.62 655 GLU A O 1
ATOM 5228 N N . ARG A 1 656 ? -9.469 12.702 13.699 1.00 92.44 656 ARG A N 1
ATOM 5229 C CA . ARG A 1 656 ? -8.978 13.126 15.011 1.00 92.44 656 ARG A CA 1
ATOM 5230 C C . ARG A 1 656 ? -10.035 13.926 15.758 1.00 92.44 656 ARG A C 1
ATOM 5232 O O . ARG A 1 656 ? -10.256 13.684 16.944 1.00 92.44 656 ARG A O 1
ATOM 5239 N N . LYS A 1 657 ? -10.726 14.843 15.075 1.00 92.69 657 LYS A N 1
ATOM 5240 C CA . LYS A 1 657 ? -11.816 15.625 15.665 1.00 92.69 657 LYS A CA 1
ATOM 5241 C C . LYS A 1 657 ? -12.928 14.718 16.183 1.00 92.69 657 LYS A C 1
ATOM 5243 O O . LYS A 1 657 ? -13.338 14.888 17.329 1.00 92.69 657 LYS A O 1
ATOM 5248 N N . LEU A 1 658 ? -13.385 13.747 15.392 1.00 95.50 658 LEU A N 1
ATOM 5249 C CA . LEU A 1 658 ? -14.375 12.769 15.846 1.00 95.50 658 LEU A CA 1
ATOM 5250 C C . LEU A 1 658 ? -13.839 11.930 17.011 1.00 95.50 658 LEU A C 1
ATOM 5252 O O . LEU A 1 658 ? -14.508 11.774 18.030 1.00 95.50 658 LEU A O 1
ATOM 5256 N N . SER A 1 659 ? -12.613 11.428 16.887 1.00 96.44 659 SER A N 1
ATOM 5257 C CA . SER A 1 659 ? -11.962 10.601 17.898 1.00 96.44 659 SER A CA 1
ATOM 5258 C C . SER A 1 659 ? -11.832 11.330 19.245 1.00 96.44 659 SER A C 1
ATOM 5260 O O . SER A 1 659 ? -12.090 10.727 20.284 1.00 96.44 659 SER A O 1
ATOM 5262 N N . SER A 1 660 ? -11.580 12.645 19.235 1.00 96.19 660 SER A N 1
ATOM 5263 C CA . SER A 1 660 ? -11.527 13.499 20.435 1.00 96.19 660 SER A CA 1
ATOM 5264 C C . SER A 1 660 ? -12.853 13.614 21.199 1.00 96.19 660 SER A C 1
ATOM 5266 O O . SER A 1 660 ? -12.882 14.083 22.335 1.00 96.19 660 SER A O 1
ATOM 5268 N N . MET A 1 661 ? -13.968 13.186 20.601 1.00 97.31 661 MET A N 1
ATOM 5269 C CA . MET A 1 661 ? -15.269 13.141 21.274 1.00 97.31 661 MET A CA 1
ATOM 5270 C C . MET A 1 661 ? -15.455 11.860 22.099 1.00 97.31 661 MET A C 1
ATOM 5272 O O . MET A 1 661 ? -16.375 11.791 22.923 1.00 97.31 661 MET A O 1
ATOM 5276 N N . TYR A 1 662 ? -14.596 10.856 21.889 1.00 98.06 662 TYR A N 1
ATOM 5277 C CA . TYR A 1 662 ? -14.605 9.583 22.599 1.00 98.06 662 TYR A CA 1
ATOM 5278 C C . TYR A 1 662 ? -13.585 9.560 23.734 1.00 98.06 662 TYR A C 1
ATOM 5280 O O . TYR A 1 662 ? -12.475 10.077 23.620 1.00 98.06 662 TYR A O 1
ATOM 5288 N N . THR A 1 663 ? -13.954 8.874 24.813 1.00 98.12 663 THR A N 1
ATOM 5289 C CA . THR A 1 663 ? -13.096 8.666 25.982 1.00 98.12 663 THR A CA 1
ATOM 5290 C C . THR A 1 663 ? -12.984 7.180 26.297 1.00 98.12 663 THR A C 1
ATOM 5292 O O . THR A 1 663 ? -13.993 6.468 26.328 1.00 98.12 663 THR A O 1
ATOM 5295 N N . LEU A 1 664 ? -11.768 6.713 26.591 1.00 98.19 664 LEU A N 1
ATOM 5296 C CA . LEU A 1 664 ? -11.532 5.434 27.252 1.00 98.19 664 LEU A CA 1
ATOM 5297 C C . LEU A 1 664 ? -11.763 5.587 28.756 1.00 98.19 664 LEU A C 1
ATOM 5299 O O . LEU A 1 664 ? -11.041 6.305 29.447 1.00 98.19 664 LEU A O 1
ATOM 5303 N N . LEU A 1 665 ? -12.735 4.845 29.271 1.00 98.19 665 LEU A N 1
ATOM 5304 C CA . LEU A 1 665 ? -13.040 4.739 30.688 1.00 98.19 665 LEU A CA 1
ATOM 5305 C C . LEU A 1 665 ? -12.628 3.353 31.181 1.00 98.19 665 LEU A C 1
ATOM 5307 O O . LEU A 1 665 ? -13.144 2.335 30.713 1.00 98.19 665 LEU A O 1
ATOM 5311 N N . THR A 1 666 ? -11.722 3.298 32.157 1.00 98.00 666 THR A N 1
ATOM 5312 C CA . THR A 1 666 ? -11.384 2.036 32.828 1.00 98.00 666 THR A CA 1
ATOM 5313 C C . THR A 1 666 ? -11.766 2.085 34.296 1.00 98.00 666 THR A C 1
ATOM 5315 O O . THR A 1 666 ? -11.559 3.090 34.975 1.00 98.00 666 THR A O 1
ATOM 5318 N N . PHE A 1 667 ? -12.322 0.986 34.800 1.00 97.81 667 PHE A N 1
ATOM 5319 C CA . PHE A 1 667 ? -12.659 0.831 36.210 1.00 97.81 667 PHE A CA 1
ATOM 5320 C C . PHE A 1 667 ? -12.102 -0.473 36.761 1.00 97.81 667 PHE A C 1
ATOM 5322 O O . PHE A 1 667 ? -12.009 -1.483 36.063 1.00 97.81 667 PHE A O 1
ATOM 5329 N N . ARG A 1 668 ? -11.812 -0.477 38.060 1.00 96.50 668 ARG A N 1
ATOM 5330 C CA . ARG A 1 668 ? -11.371 -1.652 38.810 1.00 96.50 668 ARG A CA 1
ATOM 5331 C C . ARG A 1 668 ? -12.219 -1.835 40.060 1.00 96.50 668 ARG A C 1
ATOM 5333 O O . ARG A 1 668 ? -12.494 -0.867 40.767 1.00 96.50 668 ARG A O 1
ATOM 5340 N N . ARG A 1 669 ? -12.559 -3.083 40.385 1.00 94.81 669 ARG A N 1
ATOM 5341 C CA . ARG A 1 669 ? -13.239 -3.401 41.643 1.00 94.81 669 ARG A CA 1
ATOM 5342 C C . ARG A 1 669 ? -12.350 -3.116 42.853 1.00 94.81 669 ARG A C 1
ATOM 5344 O O . ARG A 1 669 ? -11.188 -3.533 42.896 1.00 94.81 669 ARG A O 1
ATOM 5351 N N . THR A 1 670 ? -12.898 -2.422 43.843 1.00 88.31 670 THR A N 1
ATOM 5352 C CA . THR A 1 670 ? -12.264 -2.191 45.141 1.00 88.31 670 THR A CA 1
ATOM 5353 C C . THR A 1 670 ? -12.730 -3.250 46.137 1.00 88.31 670 THR A C 1
ATOM 5355 O O . THR A 1 670 ? -13.875 -3.697 46.134 1.00 88.31 670 THR A O 1
ATOM 5358 N N . SER A 1 671 ? -11.825 -3.685 47.008 1.00 66.94 671 SER A N 1
ATOM 5359 C CA . SER A 1 671 ? -12.058 -4.741 48.001 1.00 66.94 671 SER A CA 1
ATOM 5360 C C . SER A 1 671 ? -12.975 -4.335 49.167 1.00 66.94 671 SER A C 1
ATOM 5362 O O . SER A 1 671 ? -13.175 -5.142 50.068 1.00 66.94 671 SER A O 1
ATOM 5364 N N . HIS A 1 672 ? -13.516 -3.109 49.181 1.00 50.75 672 HIS A N 1
ATOM 5365 C CA . HIS A 1 672 ? -14.029 -2.466 50.400 1.00 50.75 672 HIS A CA 1
ATOM 5366 C C . HIS A 1 672 ? -15.551 -2.332 50.531 1.00 50.75 672 HIS A C 1
ATOM 5368 O O . HIS A 1 672 ? -16.003 -1.797 51.537 1.00 50.75 672 HIS A O 1
ATOM 5374 N N . LEU A 1 673 ? -16.364 -2.860 49.613 1.00 49.34 673 LEU A N 1
ATOM 5375 C CA . LEU A 1 673 ? -17.796 -2.999 49.900 1.00 49.34 673 LEU A CA 1
ATOM 5376 C C . LEU A 1 673 ? -18.051 -4.325 50.617 1.00 49.34 673 LEU A C 1
ATOM 5378 O O . LEU A 1 673 ? -18.382 -5.340 50.003 1.00 49.34 673 LEU A O 1
ATOM 5382 N N . HIS A 1 674 ? -17.911 -4.307 51.945 1.00 41.84 674 HIS A N 1
ATOM 5383 C CA . HIS A 1 674 ? -18.810 -5.125 52.749 1.00 41.84 674 HIS A CA 1
ATOM 5384 C C . HIS A 1 674 ? -20.241 -4.665 52.452 1.00 41.84 674 HIS A C 1
ATOM 5386 O O . HIS A 1 674 ? -20.466 -3.457 52.341 1.00 41.84 674 HIS A O 1
ATOM 5392 N N . PRO A 1 675 ? -21.202 -5.592 52.293 1.00 38.91 675 PRO A N 1
ATOM 5393 C CA . PRO A 1 675 ? -22.592 -5.195 52.215 1.00 38.91 675 PRO A CA 1
ATOM 5394 C C . PRO A 1 675 ? -22.886 -4.411 53.490 1.00 38.91 675 PRO A C 1
ATOM 5396 O O . PRO A 1 675 ? -22.695 -4.928 54.594 1.00 38.91 675 PRO A O 1
ATOM 5399 N N . ILE A 1 676 ? -23.310 -3.158 53.337 1.00 40.78 676 ILE A N 1
ATOM 5400 C CA . ILE A 1 676 ? -24.054 -2.482 54.390 1.00 40.78 676 ILE A CA 1
ATOM 5401 C C . ILE A 1 676 ? -25.260 -3.393 54.596 1.00 40.78 676 ILE A C 1
ATOM 5403 O O . ILE A 1 676 ? -26.138 -3.462 53.742 1.00 40.78 676 ILE A O 1
ATOM 5407 N N . LYS A 1 677 ? -25.227 -4.211 55.654 1.00 39.34 677 LYS A N 1
ATOM 5408 C CA . LYS A 1 677 ? -26.425 -4.892 56.125 1.00 39.34 677 LYS A CA 1
ATOM 5409 C C . LYS A 1 677 ? -27.402 -3.771 56.429 1.00 39.34 677 LYS A C 1
ATOM 5411 O O . LYS A 1 677 ? -27.132 -2.981 57.335 1.00 39.34 677 LYS A O 1
ATOM 5416 N N . ASP A 1 678 ? -28.473 -3.693 55.650 1.00 41.75 678 ASP A N 1
ATOM 5417 C CA . ASP A 1 678 ? -29.649 -2.923 56.014 1.00 41.75 678 ASP A CA 1
ATOM 5418 C C . ASP A 1 678 ? -30.005 -3.313 57.451 1.00 41.75 678 ASP A C 1
ATOM 5420 O O . ASP A 1 678 ? -30.361 -4.458 57.739 1.00 41.75 678 ASP A O 1
ATOM 5424 N N . ARG A 1 679 ? -29.791 -2.379 58.381 1.00 37.50 679 ARG A N 1
ATOM 5425 C CA . ARG A 1 679 ? -30.395 -2.446 59.705 1.00 37.50 679 ARG A CA 1
ATOM 5426 C C . ARG A 1 679 ? -31.870 -2.118 59.496 1.00 37.50 679 ARG A C 1
ATOM 5428 O O . ARG A 1 679 ? -32.222 -0.943 59.430 1.00 37.50 679 ARG A O 1
ATOM 5435 N N . MET A 1 680 ? -32.679 -3.161 59.324 1.00 34.56 680 MET A N 1
ATOM 5436 C CA . MET A 1 680 ? -34.023 -3.179 59.901 1.00 34.56 680 MET A CA 1
ATOM 5437 C C . MET A 1 680 ? -33.906 -3.335 61.412 1.00 34.56 680 MET A C 1
ATOM 5439 O O . MET A 1 680 ? -33.031 -4.125 61.847 1.00 34.56 680 MET A O 1
#

Secondary structure (DSSP, 8-state):
-HHHHHHHHHHHTTS-GGG-EEEEEEPGGG--HHHHHHHHHTSS--EEEEEEEEEEEE-SSS-EEEEEEEETTS-EEEEEEEEEEEEE-TTSSEEEEEEEEEE-GGGHHHHHTSPPEEEEEEEEEE---TT---EEEEEEEETTTEEEEEEEE---S-GGGHHHHHHHHHHHHHHHHTT-SS---HHHHHHHHHHHH--BTTBBTTTTBS---EEPBHHHHHHHHHSGGGEEEEEEE--EEEEEEEETTEEEEEETT--EEEEEEBSS----EEEEEEEETTEEEEEEEEEETTEE-TTS-HHHHHHHHHHHHHH--BSSTT-EEEEPP-B--SSHHHHHHHHHHHHHHS-EEEEEEEETT--TTS--EEEESS-EEEEEEPTTS-EE-TTS-B---EEPPPPTT--EEEEEEEETTTTEEEEEEE-TT-SS---HHHHHHHHHSBPPGGGGTTTT-HHHHHHHHHHHHHHHHHTT-TTPEEEEES-TTTTTGGGSTT-SEEEEE---HHHHHHHHHH--TTTGGGEEEE-S-GGG--GGG--S-EEEEEEES-GGG--HHHHHHHHHHHHHHEEEEEEEEEEEE-S---EE-SSEEEEEEETTEEEEEETTSS-SSEEEE---HHHHHHHHHTTTEEEEEEEES---SSS-HHHHHHHTTEEEEEEEE-TT--------

Sequence (680 aa):
MDEVVGTVEKLLSACRPDEIEVEARIRRQLISRHSVQLLIGAFDDWKITTYSEKRKISKHNRKCTYRSRVFEDGTSETICKSSISKEDVNDAWCAVHVSVEAPMPSMQRALDAVEPVSVTRYRRTVNQSPIGVGHHVDVTSVASSDFRVEVEASDVTDLSNRPKALLDVVNAVCAVLQGNDACVGYYDWKTVAHLLGTSFGPFCIDRKHFQKPRTMTVDVLYQVSKNPEEWVVTPKVDGVRRFLLIFNGRVYSVGTAKDVTFECETAREHDPCVLDCEFARGTYYAFDMPVLHGKYCGSMNFEERMTEMDAVISDLHPMDVTLDVSAKPYDIFSSFEELAALYDVFSNLHDMDGLIFYRRAGGYMQAVPKWKVHSTVDLSVMPNGKLLTCDGHEIEVRHTDLPEDGFGVWEFAFDRRSECLVAKRPRPDKPQANSVHIVEKNLYNSVPGTIFTGQGFYLMRKYHNRVKRWAITQARDAGATLFDIGTGQGGDLGKWRRAARVFCVEPDGESLAEMLSRCDDDMRPKITIVNAYLADVMVDNIDRKIDIFTAFFCMNQWSERDWKTFEKTIKDKGSKKCRLLAIAMTSPREHKSDNLEIRITGDDRYNIKMHGTRIMDIDEVAIRPDRVKKRLEKCGMKITTQDTLDTDDFMTAEERKLSSMYTLLTFRRTSHLHPIKDRM

InterPro domains:
  IPR029063 S-adenosyl-L-methionine-dependent methyltransferase superfamily [G3DSA:3.40.50.150] (457-673)
  IPR029063 S-adenosyl-L-methionine-dependent methyltransferase superfamily [SSF53335] (465-656)

Organism: NCBI:txid1672391